Protein AF-A0A4R2IGC7-F1 (afdb_monomer)

Radius of gyration: 25.24 Å; Cα contacts (8 Å, |Δi|>4): 708; chains: 1; bounding box: 76×68×68 Å

Mean predicted aligned error: 11.08 Å

InterPro domains:
  IPR002376 Formyl transferase, N-terminal [PF00551] (287-384)
  IPR036477 Formyl transferase, N-terminal domain superfamily [SSF53328] (282-395)

Nearest PDB structures (foldseek):
  6ulz-assembly1_A  TM=7.470E-01  e=2.302E-06  Brevibacillus parabrevis
  5jnf-assembly1_C  TM=7.475E-01  e=3.023E-06  Brevibacillus parabrevis
  5jnf-assembly3_B  TM=6.941E-01  e=2.180E-06  Brevibacillus parabrevis
  6ci5-assembly1_A  TM=7.348E-01  e=6.483E-06  Anoxybacillus ayderensis G10
  9be3-assembly2_B  TM=6.244E-01  e=8.063E-06  Brevibacillus parabrevis

pLDDT: mean 78.16, std 21.56, range [24.16, 98.56]

Structure (mmCIF, N/CA/C/O backbone):
data_AF-A0A4R2IGC7-F1
#
_entry.id   AF-A0A4R2IGC7-F1
#
loop_
_atom_site.group_PDB
_atom_site.id
_atom_site.type_symbol
_atom_site.label_atom_id
_atom_site.label_alt_id
_atom_site.label_comp_id
_atom_site.label_asym_id
_atom_site.label_entity_id
_atom_site.label_seq_id
_atom_site.pdbx_PDB_ins_code
_atom_site.Cartn_x
_atom_site.Cartn_y
_atom_site.Cartn_z
_atom_site.occupancy
_atom_site.B_iso_or_equiv
_atom_site.auth_seq_id
_atom_site.auth_comp_id
_atom_site.auth_asym_id
_atom_site.auth_atom_id
_atom_site.pdbx_PDB_model_num
ATOM 1 N N . MET A 1 1 ? 52.653 40.496 -33.899 1.00 35.38 1 MET A N 1
ATOM 2 C CA . MET A 1 1 ? 53.467 39.318 -33.522 1.00 35.38 1 MET A CA 1
ATOM 3 C C . MET A 1 1 ? 53.661 39.419 -32.020 1.00 35.38 1 MET A C 1
ATOM 5 O O . MET A 1 1 ? 54.232 40.406 -31.601 1.00 35.38 1 MET A O 1
ATOM 9 N N . THR A 1 2 ? 53.100 38.595 -31.149 1.00 33.44 2 THR A N 1
ATOM 10 C CA . THR A 1 2 ? 52.646 37.201 -31.236 1.00 33.44 2 THR A CA 1
ATOM 11 C C . THR A 1 2 ? 51.472 37.012 -30.273 1.00 33.44 2 THR A C 1
ATOM 13 O O . THR A 1 2 ? 51.549 37.434 -29.124 1.00 33.44 2 THR A O 1
ATOM 16 N N . ALA A 1 3 ? 50.403 36.385 -30.755 1.00 31.81 3 ALA A N 1
ATOM 17 C CA . ALA A 1 3 ? 49.260 35.939 -29.970 1.00 31.81 3 ALA A CA 1
ATOM 18 C C . ALA A 1 3 ? 49.284 34.405 -29.884 1.00 31.81 3 ALA A C 1
ATOM 20 O O . ALA A 1 3 ? 49.555 33.780 -30.909 1.00 31.81 3 ALA A O 1
ATOM 21 N N . ALA A 1 4 ? 49.009 33.849 -28.694 1.00 27.88 4 ALA A N 1
ATOM 22 C CA . ALA A 1 4 ? 48.358 32.552 -28.403 1.00 27.88 4 ALA A CA 1
ATOM 23 C C . ALA A 1 4 ? 48.628 32.124 -26.936 1.00 27.88 4 ALA A C 1
ATOM 25 O O . ALA A 1 4 ? 49.706 32.429 -26.427 1.00 27.88 4 ALA A O 1
ATOM 26 N N . PRO A 1 5 ? 47.771 31.301 -26.297 1.00 33.59 5 PRO A N 1
ATOM 27 C CA . PRO A 1 5 ? 46.308 31.291 -26.340 1.00 33.59 5 PRO A CA 1
ATOM 28 C C . PRO A 1 5 ? 45.689 31.360 -24.923 1.00 33.59 5 PRO A C 1
ATOM 30 O O . PRO A 1 5 ? 46.294 30.958 -23.932 1.00 33.59 5 PRO A O 1
ATOM 33 N N . ALA A 1 6 ? 44.453 31.857 -24.836 1.00 28.69 6 ALA A N 1
ATOM 34 C CA . ALA A 1 6 ? 43.637 31.758 -23.630 1.00 28.69 6 ALA A CA 1
ATOM 35 C C . ALA A 1 6 ? 43.217 30.296 -23.420 1.00 28.69 6 ALA A C 1
ATOM 37 O O . ALA A 1 6 ? 42.655 29.670 -24.318 1.00 28.69 6 ALA A O 1
ATOM 38 N N . SER A 1 7 ? 43.517 29.762 -22.240 1.00 28.77 7 SER A N 1
ATOM 39 C CA . SER A 1 7 ? 43.047 28.466 -21.766 1.00 28.77 7 SER A CA 1
ATOM 40 C C . SER A 1 7 ? 41.528 28.486 -21.606 1.00 28.77 7 SER A C 1
ATOM 42 O O . SER A 1 7 ? 40.977 29.325 -20.896 1.00 28.77 7 SER A O 1
ATOM 44 N N . GLU A 1 8 ? 40.874 27.551 -22.282 1.00 27.70 8 GLU A N 1
ATOM 45 C CA . GLU A 1 8 ? 39.446 27.270 -22.219 1.00 27.70 8 GLU A CA 1
ATOM 46 C C . GLU A 1 8 ? 39.093 26.763 -20.811 1.00 27.70 8 GLU A C 1
ATOM 48 O O . GLU A 1 8 ? 39.270 25.590 -20.482 1.00 27.70 8 GLU A O 1
ATOM 53 N N . GLU A 1 9 ? 38.661 27.676 -19.937 1.00 28.25 9 GLU A N 1
ATOM 54 C CA . GLU A 1 9 ? 38.104 27.322 -18.636 1.00 28.25 9 GLU A CA 1
ATOM 55 C C . GLU A 1 9 ? 36.830 26.503 -18.841 1.00 28.25 9 GLU A C 1
ATOM 57 O O . GLU A 1 9 ? 35.864 26.922 -19.486 1.00 28.25 9 GLU A O 1
ATOM 62 N N . ALA A 1 10 ? 36.872 25.297 -18.280 1.00 26.92 10 ALA A N 1
ATOM 63 C CA . ALA A 1 10 ? 35.788 24.345 -18.226 1.00 26.92 10 ALA A CA 1
ATOM 64 C C . ALA A 1 10 ? 34.476 25.039 -17.847 1.00 26.92 10 ALA A C 1
ATOM 66 O O . ALA A 1 10 ? 34.330 25.565 -16.742 1.00 26.92 10 ALA A O 1
ATOM 67 N N . ARG A 1 11 ? 33.495 24.985 -18.757 1.00 26.75 11 ARG A N 1
ATOM 68 C CA . ARG A 1 11 ? 32.091 25.252 -18.438 1.00 26.75 11 ARG A CA 1
ATOM 69 C C . ARG A 1 11 ? 31.691 24.318 -17.303 1.00 26.75 11 ARG A C 1
ATOM 71 O O . ARG A 1 11 ? 31.422 23.134 -17.512 1.00 26.75 11 ARG A O 1
ATOM 78 N N . THR A 1 12 ? 31.690 24.857 -16.095 1.00 27.02 12 THR A N 1
ATOM 79 C CA . THR A 1 12 ? 31.145 24.227 -14.906 1.00 27.02 12 THR A CA 1
ATOM 80 C C . THR A 1 12 ? 29.692 23.876 -15.207 1.00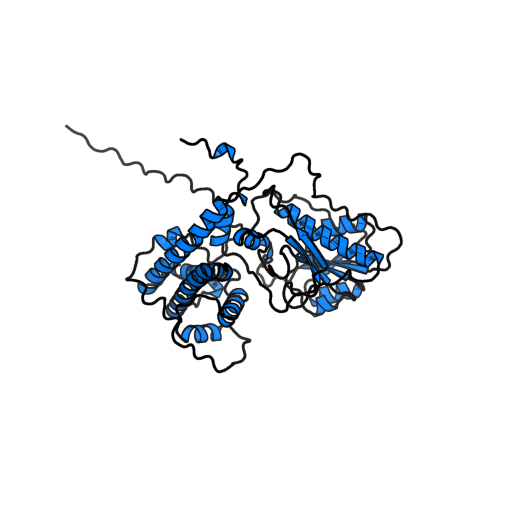 27.02 12 THR A C 1
ATOM 82 O O . THR A 1 12 ? 28.859 24.738 -15.487 1.00 27.02 12 THR A O 1
ATOM 85 N N . ARG A 1 13 ? 29.401 22.568 -15.237 1.00 28.70 13 ARG A N 1
ATOM 86 C CA . ARG A 1 13 ? 28.029 22.056 -15.289 1.00 28.70 13 ARG A CA 1
ATOM 87 C C . ARG A 1 13 ? 27.259 22.731 -14.155 1.00 28.70 13 ARG A C 1
ATOM 89 O O . ARG A 1 13 ? 27.677 22.647 -13.001 1.00 28.70 13 ARG A O 1
ATOM 96 N N . GLY A 1 14 ? 26.181 23.431 -14.507 1.00 25.78 14 GLY A N 1
ATOM 97 C CA . GLY A 1 14 ? 25.290 24.070 -13.544 1.00 25.78 14 GLY A CA 1
ATOM 98 C C . GLY A 1 14 ? 24.766 23.074 -12.500 1.00 25.78 14 GLY A C 1
ATOM 99 O O . GLY A 1 14 ? 24.848 21.858 -12.708 1.00 25.78 14 GLY A O 1
ATOM 100 N N . PRO A 1 15 ? 24.246 23.569 -11.366 1.00 24.16 15 PRO A N 1
ATOM 101 C CA . PRO A 1 15 ? 23.814 22.721 -10.266 1.00 24.16 15 PRO A CA 1
ATOM 102 C C . PRO A 1 15 ? 22.753 21.730 -10.754 1.00 24.16 15 PRO A C 1
ATOM 104 O O . PRO A 1 15 ? 21.752 22.113 -11.357 1.00 24.16 15 PRO A O 1
ATOM 107 N N . VAL A 1 16 ? 23.009 20.445 -10.495 1.00 27.77 16 VAL A N 1
ATOM 108 C CA . VAL A 1 16 ? 22.071 19.337 -10.694 1.00 27.77 16 VAL A CA 1
ATOM 109 C C . VAL A 1 16 ? 20.739 19.745 -10.072 1.00 27.77 16 VAL A C 1
ATOM 111 O O . VAL A 1 16 ? 20.687 20.003 -8.869 1.00 27.77 16 VAL A O 1
ATOM 114 N N . ALA A 1 17 ? 19.687 19.835 -10.894 1.00 28.12 17 ALA A N 1
ATOM 115 C CA . ALA A 1 17 ? 18.330 20.097 -10.432 1.00 28.12 17 ALA A CA 1
ATOM 116 C C . ALA A 1 17 ? 18.051 19.195 -9.228 1.00 28.12 17 ALA A C 1
ATOM 118 O O . ALA A 1 17 ? 18.261 17.981 -9.304 1.00 28.12 17 ALA A O 1
ATOM 119 N N . ALA A 1 18 ? 17.689 19.814 -8.103 1.00 29.36 18 ALA A N 1
ATOM 120 C CA . ALA A 1 18 ? 17.559 19.153 -6.819 1.00 29.36 18 ALA A CA 1
ATOM 121 C C . ALA A 1 18 ? 16.696 17.897 -6.977 1.00 29.36 18 ALA A C 1
ATOM 123 O O . ALA A 1 18 ? 15.482 17.978 -7.151 1.00 29.36 18 ALA A O 1
ATOM 124 N N . ARG A 1 19 ? 17.343 16.724 -6.941 1.00 33.91 19 ARG A N 1
ATOM 125 C CA . ARG A 1 19 ? 16.653 15.449 -6.776 1.00 33.91 19 ARG A CA 1
ATOM 126 C C . ARG A 1 19 ? 15.803 15.626 -5.524 1.00 33.91 19 ARG A C 1
ATOM 128 O O . ARG A 1 19 ? 16.372 15.776 -4.446 1.00 33.91 19 ARG A O 1
ATOM 135 N N . HIS A 1 20 ? 14.477 15.586 -5.621 1.00 38.66 20 HIS A N 1
ATOM 136 C CA . HIS A 1 20 ? 13.725 15.075 -4.484 1.00 38.66 20 HIS A CA 1
ATOM 137 C C . HIS A 1 20 ? 14.259 13.651 -4.295 1.00 38.66 20 HIS A C 1
ATOM 139 O O . HIS A 1 20 ? 14.129 12.837 -5.213 1.00 38.66 20 HIS A O 1
ATOM 145 N N . PRO A 1 21 ? 15.014 13.362 -3.220 1.00 36.91 21 PRO A N 1
ATOM 146 C CA . PRO A 1 21 ? 15.628 12.058 -3.107 1.00 36.91 21 PRO A CA 1
ATOM 147 C C . PRO A 1 21 ? 14.489 11.052 -2.989 1.00 36.91 21 PRO A C 1
ATOM 149 O O . PRO A 1 21 ? 13.641 11.175 -2.101 1.00 36.91 21 PRO A O 1
ATOM 152 N N . VAL A 1 22 ? 14.479 10.038 -3.856 1.00 43.09 22 VAL A N 1
ATOM 153 C CA . VAL A 1 22 ? 13.791 8.794 -3.520 1.00 43.09 22 VAL A CA 1
ATOM 154 C C . VAL A 1 22 ? 14.469 8.345 -2.228 1.00 43.09 22 VAL A C 1
ATOM 156 O O . VAL A 1 22 ? 15.650 8.017 -2.223 1.00 43.09 22 VAL A O 1
ATOM 159 N N . ARG A 1 23 ? 13.762 8.481 -1.099 1.00 43.00 23 ARG A N 1
ATOM 160 C CA . ARG A 1 23 ? 14.331 8.415 0.265 1.00 43.00 23 ARG A CA 1
ATOM 161 C C . ARG A 1 23 ? 14.895 7.039 0.650 1.00 43.00 23 ARG A C 1
ATOM 163 O O . ARG A 1 23 ? 15.324 6.847 1.781 1.00 43.00 23 ARG A O 1
ATOM 170 N N . VAL A 1 24 ? 14.890 6.095 -0.282 1.00 44.44 24 VAL A N 1
ATOM 171 C CA . VAL A 1 24 ? 15.489 4.772 -0.178 1.00 44.44 24 VAL A CA 1
ATOM 172 C C . VAL A 1 24 ? 16.205 4.545 -1.502 1.00 44.44 24 VAL A C 1
ATOM 174 O O . VAL A 1 24 ? 15.593 4.748 -2.550 1.00 44.44 24 VAL A O 1
ATOM 177 N N . ASP A 1 25 ? 17.475 4.154 -1.457 1.00 45.62 25 ASP A N 1
ATOM 178 C CA . ASP A 1 25 ? 18.179 3.638 -2.628 1.00 45.62 25 ASP A CA 1
ATOM 179 C C . ASP A 1 25 ? 17.422 2.386 -3.089 1.00 45.62 25 ASP A C 1
ATOM 181 O O . ASP A 1 25 ? 17.460 1.333 -2.447 1.00 45.62 25 ASP A O 1
ATOM 185 N N . ILE A 1 26 ? 16.575 2.541 -4.106 1.00 55.75 26 ILE A N 1
ATOM 186 C CA . ILE A 1 26 ? 15.856 1.413 -4.681 1.00 55.75 26 ILE A CA 1
ATOM 187 C C . ILE A 1 26 ? 16.795 0.861 -5.736 1.00 55.75 26 ILE A C 1
ATOM 189 O O . ILE A 1 26 ? 16.838 1.337 -6.867 1.00 55.75 26 ILE A O 1
ATOM 193 N N . ASP A 1 27 ? 17.560 -0.138 -5.321 1.00 61.97 27 ASP A N 1
ATOM 194 C CA . ASP A 1 27 ? 18.376 -0.950 -6.207 1.00 61.97 27 ASP A CA 1
ATOM 195 C C . ASP A 1 27 ? 17.527 -1.382 -7.423 1.00 61.97 27 ASP A C 1
ATOM 197 O O . ASP A 1 27 ? 16.393 -1.844 -7.265 1.00 61.97 27 ASP A O 1
ATOM 201 N N . GLY A 1 28 ? 18.019 -1.131 -8.636 1.00 68.94 28 GLY A N 1
ATOM 202 C CA . GLY A 1 28 ? 17.250 -1.267 -9.883 1.00 68.94 28 GLY A CA 1
ATOM 203 C C . GLY A 1 28 ? 16.735 0.043 -10.484 1.00 68.94 28 GLY A C 1
ATOM 204 O O . GLY A 1 28 ? 16.064 0.005 -11.509 1.00 68.94 28 GLY A O 1
ATOM 205 N N . ASP A 1 29 ? 17.038 1.199 -9.890 1.00 83.25 29 ASP A N 1
ATOM 206 C CA . ASP A 1 29 ? 16.738 2.500 -10.492 1.00 83.25 29 ASP A CA 1
ATOM 207 C C . ASP A 1 29 ? 17.602 2.796 -11.738 1.00 83.25 29 ASP A C 1
ATOM 209 O O . ASP A 1 29 ? 18.753 2.372 -11.846 1.00 83.25 29 ASP A O 1
ATOM 213 N N . PHE A 1 30 ? 17.053 3.579 -12.665 1.00 87.75 30 PHE A N 1
ATOM 214 C CA . PHE A 1 30 ? 17.735 4.109 -13.845 1.00 87.75 30 PHE A CA 1
ATOM 215 C C . PHE A 1 30 ? 17.296 5.554 -14.097 1.00 87.75 30 PHE A C 1
ATOM 217 O O . PHE A 1 30 ? 16.124 5.894 -13.898 1.00 87.75 30 PHE A O 1
ATOM 224 N N . ALA A 1 31 ? 18.195 6.412 -14.587 1.00 86.69 31 ALA A N 1
ATOM 225 C CA . ALA A 1 31 ? 17.761 7.659 -15.203 1.00 86.69 31 ALA A CA 1
ATOM 226 C C . ALA A 1 31 ? 17.334 7.375 -16.645 1.00 86.69 31 ALA A C 1
ATOM 228 O O . ALA A 1 31 ? 17.996 6.635 -17.371 1.00 86.69 31 ALA A O 1
ATOM 229 N N . LEU A 1 32 ? 16.213 7.959 -17.067 1.00 87.81 32 LEU A N 1
ATOM 230 C CA . LEU A 1 32 ? 15.744 7.787 -18.438 1.00 87.81 32 LEU A CA 1
ATOM 231 C C . LEU A 1 32 ? 16.782 8.311 -19.443 1.00 87.81 32 LEU A C 1
ATOM 233 O O . LEU A 1 32 ? 17.025 7.658 -20.449 1.00 87.81 32 LEU A O 1
ATOM 237 N N . ASP A 1 33 ? 17.436 9.430 -19.125 1.00 86.50 33 ASP A N 1
ATOM 238 C CA . ASP A 1 33 ? 18.488 10.021 -19.957 1.00 86.50 33 ASP A CA 1
ATOM 239 C C . ASP A 1 33 ? 19.681 9.073 -20.151 1.00 86.50 33 ASP A C 1
ATOM 241 O O . ASP A 1 33 ? 20.230 9.014 -21.249 1.00 86.50 33 ASP A O 1
ATOM 245 N N . ASP A 1 34 ? 20.029 8.273 -19.136 1.00 89.25 34 ASP A N 1
ATOM 246 C CA . ASP A 1 34 ? 21.106 7.282 -19.241 1.00 89.25 34 ASP A CA 1
ATOM 247 C C . ASP A 1 34 ? 20.738 6.175 -20.242 1.00 89.25 34 ASP A C 1
ATOM 249 O O . ASP A 1 34 ? 21.561 5.789 -21.070 1.00 89.25 34 ASP A O 1
ATOM 253 N N . LEU A 1 35 ? 19.484 5.701 -20.224 1.00 88.62 35 LEU A N 1
ATOM 254 C CA . LEU A 1 35 ? 18.993 4.722 -21.203 1.00 88.62 35 LEU A CA 1
ATOM 255 C C . LEU A 1 35 ? 18.921 5.308 -22.619 1.00 88.62 35 LEU A C 1
ATOM 257 O O . LEU A 1 35 ? 19.201 4.608 -23.590 1.00 88.62 35 LEU A O 1
ATOM 261 N N . LEU A 1 36 ? 18.531 6.579 -22.745 1.00 86.50 36 LEU A N 1
ATOM 262 C CA . LEU A 1 36 ? 18.410 7.270 -24.032 1.00 86.50 36 LEU A CA 1
ATOM 263 C C . LEU A 1 36 ? 19.771 7.615 -24.654 1.00 86.50 36 LEU A C 1
ATOM 265 O O . LEU A 1 36 ? 19.850 7.774 -25.870 1.00 86.50 36 LEU A O 1
ATOM 269 N N . ALA A 1 37 ? 20.828 7.708 -23.845 1.00 88.25 37 ALA A N 1
ATOM 270 C CA . ALA A 1 37 ? 22.193 7.938 -24.308 1.00 88.25 37 ALA A CA 1
ATOM 271 C C . ALA A 1 37 ? 22.868 6.680 -24.891 1.00 88.25 37 ALA A C 1
ATOM 273 O O . ALA A 1 37 ? 23.939 6.787 -25.493 1.00 88.25 37 ALA A O 1
ATOM 274 N N . LEU A 1 38 ? 22.271 5.494 -24.721 1.00 86.38 38 LEU A N 1
ATOM 275 C CA . LEU A 1 38 ? 22.819 4.242 -25.239 1.00 86.38 38 LEU A CA 1
ATOM 276 C C . LEU A 1 38 ? 22.795 4.195 -26.779 1.00 86.38 38 LEU A C 1
ATOM 278 O O . LEU A 1 38 ? 21.827 4.641 -27.402 1.00 86.38 38 LEU A O 1
ATOM 282 N N . PRO A 1 39 ? 23.829 3.611 -27.416 1.00 78.00 39 PRO A N 1
ATOM 283 C CA . PRO A 1 39 ? 23.906 3.514 -28.867 1.00 78.00 39 PRO A CA 1
ATOM 284 C C . PRO A 1 39 ? 22.805 2.608 -29.430 1.00 78.00 39 PRO A C 1
ATOM 286 O O . PRO A 1 39 ? 22.523 1.527 -28.909 1.00 78.00 39 PRO A O 1
ATOM 289 N N . GLU A 1 40 ? 22.204 3.025 -30.543 1.00 63.66 40 GLU A N 1
ATOM 290 C CA . GLU A 1 40 ? 21.228 2.202 -31.251 1.00 63.66 40 GLU A CA 1
ATOM 291 C C . GLU A 1 40 ? 21.923 1.068 -32.015 1.00 63.66 40 GLU A C 1
ATOM 293 O O . GLU A 1 40 ? 22.664 1.304 -32.969 1.00 63.66 40 GLU A O 1
ATOM 298 N N . ALA A 1 41 ? 21.634 -0.180 -31.645 1.00 53.16 41 ALA A N 1
ATOM 299 C CA . ALA A 1 41 ? 21.864 -1.323 -32.523 1.00 53.16 41 ALA A CA 1
ATOM 300 C C . ALA A 1 41 ? 20.593 -1.594 -33.348 1.00 53.16 41 ALA A C 1
ATOM 302 O O . ALA A 1 41 ? 19.476 -1.496 -32.839 1.00 53.16 41 ALA A O 1
ATOM 303 N N . GLY A 1 42 ? 20.769 -1.907 -34.634 1.00 53.16 42 GLY A N 1
ATOM 304 C CA . GLY A 1 42 ? 19.723 -1.998 -35.659 1.00 53.16 42 GLY A CA 1
ATOM 305 C C . GLY A 1 42 ? 18.373 -2.596 -35.224 1.00 53.16 42 GLY A C 1
ATOM 306 O O . GLY A 1 42 ? 18.206 -3.807 -35.136 1.00 53.16 42 GLY A O 1
ATOM 307 N N . LEU A 1 43 ? 17.408 -1.688 -35.064 1.00 48.06 43 LEU A N 1
ATOM 308 C CA . LEU A 1 43 ? 15.957 -1.766 -35.273 1.00 48.06 43 LEU A CA 1
ATOM 309 C C . LEU A 1 43 ? 15.196 -3.035 -34.824 1.00 48.06 43 LEU A C 1
ATOM 311 O O . LEU A 1 43 ? 15.066 -3.994 -35.583 1.00 48.06 43 LEU A O 1
ATOM 315 N N . ALA A 1 44 ? 14.531 -2.920 -33.666 1.00 42.56 44 ALA A N 1
ATOM 316 C CA . ALA A 1 44 ? 13.122 -3.261 -33.367 1.00 42.56 44 ALA A CA 1
ATOM 317 C C . ALA A 1 44 ? 12.563 -4.683 -33.619 1.00 42.56 44 ALA A C 1
ATOM 319 O O . ALA A 1 44 ? 11.624 -5.090 -32.939 1.00 42.56 44 ALA A O 1
ATOM 320 N N . ARG A 1 45 ? 13.101 -5.485 -34.543 1.00 44.81 45 ARG A N 1
ATOM 321 C CA . ARG A 1 45 ? 12.492 -6.757 -34.974 1.00 44.81 45 ARG A CA 1
ATOM 322 C C . ARG A 1 45 ? 12.597 -7.876 -33.936 1.00 44.81 45 ARG A C 1
ATOM 324 O O . ARG A 1 45 ? 11.858 -8.847 -34.046 1.00 44.81 45 ARG A O 1
ATOM 331 N N . ARG A 1 46 ? 13.483 -7.759 -32.939 1.00 49.78 46 ARG A N 1
ATOM 332 C CA . ARG A 1 46 ? 13.724 -8.815 -31.934 1.00 49.78 46 ARG A CA 1
ATOM 333 C C . ARG A 1 46 ? 12.869 -8.709 -30.670 1.00 49.78 46 ARG A C 1
ATOM 335 O O . ARG A 1 46 ? 12.614 -9.735 -30.052 1.00 49.78 46 ARG A O 1
ATOM 342 N N . LEU A 1 47 ? 12.358 -7.524 -30.319 1.00 53.69 47 LEU A N 1
ATOM 343 C CA . LEU A 1 47 ? 11.576 -7.333 -29.084 1.00 53.69 47 LEU A CA 1
ATOM 344 C C . LEU A 1 47 ? 10.181 -7.984 -29.134 1.00 53.69 47 LEU A C 1
ATOM 346 O O . LEU A 1 47 ? 9.565 -8.202 -28.098 1.00 53.69 47 LEU A O 1
ATOM 350 N N . HIS A 1 48 ? 9.674 -8.317 -30.324 1.00 47.44 48 HIS A N 1
ATOM 351 C CA . HIS A 1 48 ? 8.319 -8.855 -30.494 1.00 47.44 48 HIS A CA 1
ATOM 352 C C . HIS A 1 48 ? 8.205 -10.375 -30.307 1.00 47.44 48 HIS A C 1
ATOM 354 O O . HIS A 1 48 ? 7.097 -10.894 -30.168 1.00 47.44 48 HIS A O 1
ATOM 360 N N . ALA A 1 49 ? 9.321 -11.105 -30.285 1.00 48.94 49 ALA A N 1
ATOM 361 C CA . ALA A 1 49 ? 9.309 -12.546 -30.077 1.00 48.94 49 ALA A CA 1
ATOM 362 C C . ALA A 1 49 ? 9.515 -12.845 -28.590 1.00 48.94 49 ALA A C 1
ATOM 364 O O . ALA A 1 49 ? 10.633 -13.105 -28.170 1.00 48.94 49 ALA A O 1
ATOM 365 N N . VAL A 1 50 ? 8.447 -12.807 -27.788 1.00 49.59 50 VAL A N 1
ATOM 366 C CA . VAL A 1 50 ? 8.443 -13.407 -26.443 1.00 49.59 50 VAL A CA 1
ATOM 367 C C . VAL A 1 50 ? 8.332 -14.927 -26.637 1.00 49.59 50 VAL A C 1
ATOM 369 O O . VAL A 1 50 ? 7.230 -15.410 -26.905 1.00 49.59 50 VAL A O 1
ATOM 372 N N . PRO A 1 51 ? 9.422 -15.717 -26.590 1.00 48.31 51 PRO A N 1
ATOM 373 C CA . PRO A 1 51 ? 9.346 -17.137 -26.895 1.00 48.31 51 PRO A CA 1
ATOM 374 C C . PRO A 1 51 ? 8.855 -17.905 -25.658 1.00 48.31 51 PRO A C 1
ATOM 376 O O . PRO A 1 51 ? 8.850 -17.389 -24.537 1.00 48.31 51 PRO A O 1
ATOM 379 N N . ALA A 1 52 ? 8.524 -19.187 -25.834 1.00 42.88 52 ALA A N 1
ATOM 380 C CA . ALA A 1 52 ? 8.209 -20.129 -24.749 1.00 42.88 52 ALA A CA 1
ATOM 381 C C . ALA A 1 52 ? 9.274 -20.172 -23.622 1.00 42.88 52 ALA A C 1
ATOM 383 O O . ALA A 1 52 ? 8.989 -20.611 -22.507 1.00 42.88 52 ALA A O 1
ATOM 384 N N . THR A 1 53 ? 10.478 -19.657 -23.888 1.00 41.22 53 THR A N 1
ATOM 385 C CA . THR A 1 53 ? 11.571 -19.406 -22.943 1.00 41.22 53 THR A CA 1
ATOM 386 C C . THR A 1 53 ? 11.153 -18.546 -21.746 1.00 41.22 53 THR A C 1
ATOM 388 O O . THR A 1 53 ? 11.636 -18.788 -20.644 1.00 41.22 53 THR A O 1
ATOM 391 N N . LEU A 1 54 ? 10.201 -17.617 -21.901 1.00 46.41 54 LEU A N 1
ATOM 392 C CA . LEU A 1 54 ? 9.701 -16.772 -20.804 1.00 46.41 54 LEU A CA 1
ATOM 393 C C . LEU A 1 54 ? 8.912 -17.584 -19.755 1.00 46.41 54 LEU A C 1
ATOM 395 O O . LEU A 1 54 ? 8.993 -17.310 -18.560 1.00 46.41 54 LEU A O 1
ATOM 399 N N . ALA A 1 55 ? 8.252 -18.668 -20.180 1.00 46.50 55 ALA A N 1
ATOM 400 C CA . ALA A 1 55 ? 7.619 -19.642 -19.288 1.00 46.50 55 ALA A CA 1
ATOM 401 C C . ALA A 1 55 ? 8.612 -20.666 -18.697 1.00 46.50 55 ALA A C 1
ATOM 403 O O . ALA A 1 55 ? 8.260 -21.397 -17.771 1.00 46.50 55 ALA A O 1
ATOM 404 N N . ALA A 1 56 ? 9.830 -20.777 -19.237 1.00 42.78 56 ALA A N 1
ATOM 405 C CA . ALA A 1 56 ? 10.862 -21.709 -18.773 1.00 42.78 56 ALA A CA 1
ATOM 406 C C . ALA A 1 56 ? 11.854 -21.051 -17.797 1.00 42.78 56 ALA A C 1
ATOM 408 O O . ALA A 1 56 ? 12.164 -21.640 -16.765 1.00 42.78 56 ALA A O 1
ATOM 409 N N . LEU A 1 57 ? 12.279 -19.811 -18.068 1.00 46.31 57 LEU A N 1
ATOM 410 C CA . LEU A 1 57 ? 13.187 -19.023 -17.222 1.00 46.31 57 LEU A CA 1
ATOM 411 C C . LEU A 1 57 ? 12.646 -18.825 -15.803 1.00 46.31 57 LEU A C 1
ATOM 413 O O . LEU A 1 57 ? 13.394 -18.898 -14.833 1.00 46.31 57 LEU A O 1
ATOM 417 N N . TRP A 1 58 ? 11.329 -18.663 -15.667 1.00 50.62 58 TRP A N 1
ATOM 418 C CA . TRP A 1 58 ? 10.705 -18.417 -14.369 1.00 50.62 58 TRP A CA 1
ATOM 419 C C . TRP A 1 58 ? 10.488 -19.676 -13.514 1.00 50.62 58 TRP A C 1
ATOM 421 O O . TRP A 1 58 ? 10.219 -19.579 -12.318 1.00 50.62 58 TRP A O 1
ATOM 431 N N . ARG A 1 59 ? 10.647 -20.880 -14.087 1.00 43.84 59 ARG A N 1
ATOM 432 C CA . ARG A 1 59 ? 10.518 -22.143 -13.333 1.00 43.84 59 ARG A CA 1
ATOM 433 C C . ARG A 1 59 ? 11.689 -22.410 -12.386 1.00 43.84 59 ARG A C 1
ATOM 435 O O . ARG A 1 59 ? 11.550 -23.244 -11.505 1.00 43.84 59 ARG A O 1
ATOM 442 N N . ARG A 1 60 ? 12.818 -21.703 -12.523 1.00 37.97 60 ARG A N 1
ATOM 443 C CA . ARG A 1 60 ? 13.992 -21.879 -11.648 1.00 37.97 60 ARG A CA 1
ATOM 444 C C . ARG A 1 60 ? 13.918 -21.137 -10.309 1.00 37.97 60 ARG A C 1
ATOM 446 O O . ARG A 1 60 ? 14.726 -21.433 -9.440 1.00 37.97 60 ARG A O 1
ATOM 453 N N . HIS A 1 61 ? 12.999 -20.186 -10.131 1.00 36.56 61 HIS A N 1
ATOM 454 C CA . HIS A 1 61 ? 12.861 -19.414 -8.880 1.00 36.56 61 HIS A CA 1
ATOM 455 C C . HIS A 1 61 ? 11.494 -19.574 -8.200 1.00 36.56 61 HIS A C 1
ATOM 457 O O . HIS A 1 61 ? 11.265 -19.022 -7.128 1.00 36.56 61 HIS A O 1
ATOM 463 N N . ALA A 1 62 ? 10.587 -20.360 -8.785 1.00 38.97 62 ALA A N 1
ATOM 464 C CA . ALA A 1 62 ? 9.348 -20.770 -8.139 1.00 38.97 62 ALA A CA 1
ATOM 465 C C . ALA A 1 62 ? 9.572 -22.113 -7.429 1.00 38.97 62 ALA A C 1
ATOM 467 O O . ALA A 1 62 ? 9.258 -23.159 -7.988 1.00 38.97 62 ALA A O 1
ATOM 468 N N . ALA A 1 63 ? 10.133 -22.089 -6.218 1.00 34.97 63 ALA A N 1
ATOM 469 C CA . ALA A 1 63 ? 10.287 -23.301 -5.408 1.00 34.97 63 ALA A CA 1
ATOM 470 C C . ALA A 1 63 ? 8.939 -23.935 -4.983 1.00 34.97 63 ALA A C 1
ATOM 472 O O . ALA A 1 63 ? 8.942 -25.083 -4.563 1.00 34.97 63 ALA A O 1
ATOM 473 N N . ASP A 1 64 ? 7.799 -23.255 -5.188 1.00 33.66 64 ASP A N 1
ATOM 474 C CA . ASP A 1 64 ? 6.471 -23.715 -4.741 1.00 33.66 64 ASP A CA 1
ATOM 475 C C . ASP A 1 64 ? 5.396 -23.789 -5.850 1.00 33.66 64 ASP A C 1
ATOM 477 O O . ASP A 1 64 ? 4.201 -23.748 -5.566 1.00 33.66 64 ASP A O 1
ATOM 481 N N . ALA A 1 65 ? 5.764 -23.868 -7.135 1.00 34.06 65 ALA A N 1
ATOM 482 C CA . ALA A 1 65 ? 4.768 -23.994 -8.208 1.00 34.06 65 ALA A CA 1
ATOM 483 C C . ALA A 1 65 ? 4.726 -25.419 -8.776 1.00 34.06 65 ALA A C 1
ATOM 485 O O . ALA A 1 65 ? 5.583 -25.794 -9.579 1.00 34.06 65 ALA A O 1
ATOM 486 N N . GLU A 1 66 ? 3.703 -26.194 -8.398 1.00 28.58 66 GLU A N 1
ATOM 487 C CA . GLU A 1 66 ? 3.420 -27.482 -9.037 1.00 28.58 66 GLU A CA 1
ATOM 488 C C . GLU A 1 66 ? 3.197 -27.335 -10.560 1.00 28.58 66 GLU A C 1
ATOM 490 O O . GLU A 1 66 ? 2.663 -26.325 -11.038 1.00 28.58 66 GLU A O 1
ATOM 495 N N . PRO A 1 67 ? 3.612 -28.340 -11.353 1.00 29.98 67 PRO A N 1
ATOM 496 C CA . PRO A 1 67 ? 3.618 -28.262 -12.805 1.00 29.98 67 PRO A CA 1
ATOM 497 C C . PRO A 1 67 ? 2.207 -28.428 -13.387 1.00 29.98 67 PRO A C 1
ATOM 499 O O . PRO A 1 67 ? 1.726 -29.544 -13.558 1.00 29.98 67 PRO A O 1
ATOM 502 N N . THR A 1 68 ? 1.565 -27.340 -13.813 1.00 28.59 68 THR A N 1
ATOM 503 C CA . THR A 1 68 ? 0.418 -27.439 -14.727 1.00 28.59 68 THR A CA 1
ATOM 504 C C . THR A 1 68 ? 0.904 -27.462 -16.176 1.00 28.59 68 THR A C 1
ATOM 506 O O . THR A 1 68 ? 1.447 -26.500 -16.724 1.00 28.59 68 THR A O 1
ATOM 509 N N . ALA A 1 69 ? 0.766 -28.630 -16.803 1.00 28.03 69 ALA A N 1
ATOM 510 C CA . ALA A 1 69 ? 1.067 -28.844 -18.207 1.00 28.03 69 ALA A CA 1
ATOM 511 C C . ALA A 1 69 ? -0.026 -28.221 -19.088 1.00 28.03 69 ALA A C 1
ATOM 513 O O . ALA A 1 69 ? -1.197 -28.565 -18.965 1.00 28.03 69 ALA A O 1
ATOM 514 N N . GLY A 1 70 ? 0.373 -27.366 -20.031 1.00 30.36 70 GLY A N 1
ATOM 515 C CA . GLY A 1 70 ? -0.460 -27.021 -21.184 1.00 30.36 70 GLY A CA 1
ATOM 516 C C . GLY A 1 70 ? -0.839 -25.549 -21.292 1.00 30.36 70 GLY A C 1
ATOM 517 O O . GLY A 1 70 ? -1.983 -25.170 -21.080 1.00 30.36 70 GLY A O 1
ATOM 518 N N . THR A 1 71 ? 0.088 -24.714 -21.755 1.00 32.44 71 THR A N 1
ATOM 519 C CA . THR A 1 71 ? -0.299 -23.482 -22.457 1.00 32.44 71 THR A CA 1
ATOM 520 C C . THR A 1 71 ? 0.655 -23.283 -23.626 1.00 32.44 71 THR A C 1
ATOM 522 O O . THR A 1 71 ? 1.800 -22.867 -23.461 1.00 32.44 71 THR A O 1
ATOM 525 N N . ARG A 1 72 ? 0.214 -23.672 -24.827 1.00 27.77 72 ARG A N 1
ATOM 526 C CA . ARG A 1 72 ? 0.889 -23.303 -26.077 1.00 27.77 72 ARG A CA 1
ATOM 527 C C . ARG A 1 72 ? 0.435 -21.885 -26.427 1.00 27.77 72 ARG A C 1
ATOM 529 O O . ARG A 1 72 ? -0.740 -21.689 -26.715 1.00 27.77 72 ARG A O 1
ATOM 536 N N . CYS A 1 73 ? 1.342 -20.911 -26.397 1.00 33.31 73 CYS A N 1
ATOM 537 C CA . CYS A 1 73 ? 1.062 -19.573 -26.922 1.00 33.31 73 CYS A CA 1
ATOM 538 C C . CYS A 1 73 ? 1.141 -19.591 -28.455 1.00 33.31 73 CYS A C 1
ATOM 540 O O . CYS A 1 73 ? 2.163 -19.979 -29.020 1.00 33.31 73 CYS A O 1
ATOM 542 N N . GLY A 1 74 ? 0.048 -19.193 -29.109 1.00 27.86 74 GLY A N 1
ATOM 543 C CA . GLY A 1 74 ? -0.013 -18.939 -30.550 1.00 27.86 74 GLY A CA 1
ATOM 544 C C . GLY A 1 74 ? 0.601 -17.585 -30.943 1.00 27.86 74 GLY A C 1
ATOM 545 O O . GLY A 1 74 ? 1.104 -16.865 -30.076 1.00 27.86 74 GLY A O 1
ATOM 546 N N . PRO A 1 75 ? 0.580 -17.230 -32.243 1.00 28.62 75 PRO A N 1
ATOM 547 C CA . PRO A 1 75 ? 1.139 -15.972 -32.737 1.00 28.62 75 PRO A CA 1
ATOM 548 C C . PRO A 1 75 ? 0.480 -14.754 -32.072 1.00 28.62 75 PRO A C 1
ATOM 550 O O . PRO A 1 75 ? -0.718 -14.749 -31.787 1.00 28.62 75 PRO A O 1
ATOM 553 N N . VAL A 1 76 ? 1.296 -13.729 -31.813 1.00 39.16 76 VAL A N 1
ATOM 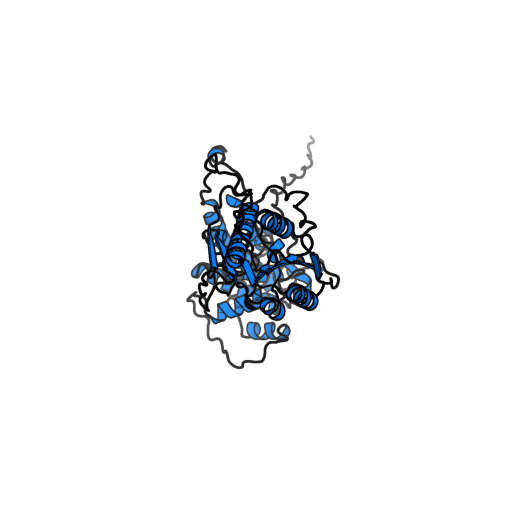554 C CA . VAL A 1 76 ? 0.927 -12.516 -31.073 1.00 39.16 76 VAL A CA 1
ATOM 555 C C . VAL A 1 76 ? -0.121 -11.722 -31.856 1.00 39.16 76 VAL A C 1
ATOM 557 O O . VAL A 1 76 ? 0.165 -11.175 -32.919 1.00 39.16 76 VAL A O 1
ATOM 560 N N . SER A 1 77 ? -1.340 -11.666 -31.318 1.00 36.84 77 SER A N 1
ATOM 561 C CA . SER A 1 77 ? -2.391 -10.760 -31.783 1.00 36.84 77 SER A CA 1
ATOM 562 C C . SER A 1 77 ? -1.986 -9.307 -31.522 1.00 36.84 77 SER A C 1
ATOM 564 O O . SER A 1 77 ? -1.471 -8.978 -30.455 1.00 36.84 77 SER A O 1
ATOM 566 N N . THR A 1 78 ? -2.250 -8.432 -32.490 1.00 43.44 78 THR A N 1
ATOM 567 C CA . THR A 1 78 ? -2.026 -6.979 -32.424 1.00 43.44 78 THR A CA 1
ATOM 568 C C . THR A 1 78 ? -3.107 -6.232 -31.632 1.00 43.44 78 THR A C 1
ATOM 570 O O . THR A 1 78 ? -3.064 -5.006 -31.539 1.00 43.44 78 THR A O 1
ATOM 573 N N . GLN A 1 79 ? -4.085 -6.940 -31.052 1.00 45.72 79 GLN A N 1
ATOM 574 C CA . GLN A 1 79 ? -5.124 -6.338 -30.217 1.00 45.72 79 GLN A CA 1
ATOM 575 C C . GLN A 1 79 ? -4.708 -6.296 -28.743 1.00 45.72 79 GLN A C 1
ATOM 577 O O . GLN A 1 79 ? -4.483 -7.313 -28.091 1.00 45.72 79 GLN A O 1
ATOM 582 N N . ALA A 1 80 ? -4.608 -5.068 -28.238 1.00 59.03 80 ALA A N 1
ATOM 583 C CA . ALA A 1 80 ? -3.909 -4.694 -27.019 1.00 59.03 80 ALA A CA 1
ATOM 584 C C . ALA A 1 80 ? -4.871 -4.522 -25.828 1.00 59.03 80 ALA A C 1
ATOM 586 O O . ALA A 1 80 ? -5.056 -3.431 -25.298 1.00 59.03 80 ALA A O 1
ATOM 587 N N . THR A 1 81 ? -5.534 -5.605 -25.426 1.00 67.50 81 THR A N 1
ATOM 588 C CA . THR A 1 81 ? -6.253 -5.656 -24.142 1.00 67.50 81 THR A CA 1
ATOM 589 C C . THR A 1 81 ? -5.587 -6.696 -23.240 1.00 67.50 81 THR A C 1
ATOM 591 O O . THR A 1 81 ? -5.294 -7.792 -23.719 1.00 67.50 81 THR A O 1
ATOM 594 N N . PRO A 1 82 ? -5.292 -6.367 -21.966 1.00 78.75 82 PRO A N 1
ATOM 595 C CA . PRO A 1 82 ? -4.721 -7.318 -21.025 1.00 78.75 82 PRO A CA 1
ATOM 596 C C . PRO A 1 82 ? -5.612 -8.549 -20.904 1.00 78.75 82 PRO A C 1
ATOM 598 O O . PRO A 1 82 ? -6.802 -8.432 -20.611 1.00 78.75 82 PRO A O 1
ATOM 601 N N . THR A 1 83 ? -5.036 -9.727 -21.115 1.00 81.25 83 THR A N 1
ATOM 602 C CA . THR A 1 83 ? -5.726 -10.985 -20.826 1.00 81.25 83 THR A CA 1
ATOM 603 C C . THR A 1 83 ? -5.640 -11.306 -19.334 1.00 81.25 83 THR A C 1
ATOM 605 O O . THR A 1 83 ? -4.796 -10.772 -18.610 1.00 81.25 83 THR A O 1
ATOM 608 N N . GLU A 1 84 ? -6.469 -12.234 -18.858 1.00 80.44 84 GLU A N 1
ATOM 609 C CA . GLU A 1 84 ? -6.346 -12.770 -17.496 1.00 80.44 84 GLU A CA 1
ATOM 610 C C . GLU A 1 84 ? -4.948 -13.361 -17.244 1.00 80.44 84 GLU A C 1
ATOM 612 O O . GLU A 1 84 ? -4.350 -13.131 -16.193 1.00 80.44 84 GLU A O 1
ATOM 617 N N . ALA A 1 85 ? -4.368 -14.031 -18.245 1.00 80.00 85 ALA A N 1
ATOM 618 C CA . ALA A 1 85 ? -3.011 -14.565 -18.169 1.00 80.00 85 ALA A CA 1
ATOM 619 C C . ALA A 1 85 ? -1.950 -13.463 -17.988 1.00 80.00 85 ALA A C 1
ATOM 621 O O . ALA A 1 85 ? -1.001 -13.652 -17.226 1.00 80.00 85 ALA A O 1
ATOM 622 N N . ASP A 1 86 ? -2.117 -12.303 -18.638 1.00 83.81 86 ASP A N 1
ATOM 623 C CA . ASP A 1 86 ? -1.218 -11.157 -18.452 1.00 83.81 86 ASP A CA 1
ATOM 624 C C . ASP A 1 86 ? -1.316 -10.603 -17.023 1.00 83.81 86 ASP A C 1
ATOM 626 O O . ASP A 1 86 ? -0.291 -10.318 -16.405 1.00 83.81 86 ASP A O 1
ATOM 630 N N . ALA A 1 87 ? -2.530 -10.498 -16.471 1.00 85.00 87 ALA A N 1
ATOM 631 C CA . ALA A 1 87 ? -2.747 -10.039 -15.098 1.00 85.00 87 ALA A CA 1
ATOM 632 C C . ALA A 1 87 ? -2.174 -11.015 -14.052 1.00 85.00 87 ALA A C 1
ATOM 634 O O . ALA A 1 87 ? -1.571 -10.582 -13.066 1.00 85.00 87 ALA A O 1
ATOM 635 N N . VAL A 1 88 ? -2.302 -12.328 -14.280 1.00 85.25 88 VAL A N 1
ATOM 636 C CA . VAL A 1 88 ? -1.697 -13.367 -13.430 1.00 85.25 88 VAL A CA 1
ATOM 637 C C . VAL A 1 88 ? -0.171 -13.305 -13.495 1.00 85.25 88 VAL A C 1
ATOM 639 O O . VAL A 1 88 ? 0.491 -13.357 -12.457 1.00 85.25 88 VAL A O 1
ATOM 642 N N . LEU A 1 89 ? 0.407 -13.163 -14.693 1.00 86.38 89 LEU A N 1
ATOM 643 C CA . LEU A 1 89 ? 1.856 -13.037 -14.855 1.00 86.38 89 LEU A CA 1
ATOM 644 C C . LEU A 1 89 ? 2.385 -11.778 -14.160 1.00 86.38 89 LEU A C 1
ATOM 646 O O . LEU A 1 89 ? 3.341 -11.864 -13.392 1.00 86.38 89 LEU A O 1
ATOM 650 N N . LEU A 1 90 ? 1.731 -10.636 -14.374 1.00 89.88 90 LEU A N 1
ATOM 651 C CA . LEU A 1 90 ? 2.018 -9.376 -13.692 1.00 89.88 90 LEU A CA 1
ATOM 652 C C . LEU A 1 90 ? 2.044 -9.561 -12.169 1.00 89.88 90 LEU A C 1
ATOM 654 O O . LEU A 1 90 ? 3.025 -9.194 -11.525 1.00 89.88 90 LEU A O 1
ATOM 658 N N . HIS A 1 91 ? 1.002 -10.181 -11.602 1.00 89.25 91 HIS A N 1
ATOM 659 C CA . HIS A 1 91 ? 0.925 -10.445 -10.167 1.00 89.25 91 HIS A CA 1
ATOM 660 C C . HIS A 1 91 ? 2.072 -11.327 -9.672 1.00 89.25 91 HIS A C 1
ATOM 662 O O . HIS A 1 91 ? 2.715 -10.991 -8.681 1.00 89.25 91 HIS A O 1
ATOM 668 N N . ARG A 1 92 ? 2.382 -12.422 -10.375 1.00 87.31 92 ARG A N 1
ATOM 669 C CA . ARG A 1 92 ? 3.486 -13.320 -10.000 1.00 87.31 92 ARG A CA 1
ATOM 670 C C . ARG A 1 92 ? 4.840 -12.616 -9.999 1.00 87.31 92 ARG A C 1
ATOM 672 O O . ARG A 1 92 ? 5.647 -12.873 -9.110 1.00 87.31 92 ARG A O 1
ATOM 679 N N . ILE A 1 93 ? 5.090 -11.752 -10.982 1.00 87.31 93 ILE A N 1
ATOM 680 C CA . ILE A 1 93 ? 6.332 -10.977 -11.065 1.00 87.31 93 ILE A CA 1
ATOM 681 C C . ILE A 1 93 ? 6.411 -9.988 -9.897 1.00 87.31 93 ILE A C 1
ATOM 683 O O . ILE A 1 93 ? 7.415 -9.944 -9.187 1.00 87.31 93 ILE A O 1
ATOM 687 N N . GLU A 1 94 ? 5.336 -9.247 -9.648 1.00 88.56 94 GLU A N 1
ATOM 688 C CA . GLU A 1 94 ? 5.277 -8.216 -8.609 1.00 88.56 94 GLU A CA 1
ATOM 689 C C . GLU A 1 94 ? 5.253 -8.766 -7.170 1.00 88.56 94 GLU A C 1
ATOM 691 O O . GLU A 1 94 ? 5.737 -8.107 -6.249 1.00 88.56 94 GLU A O 1
ATOM 696 N N . ALA A 1 95 ? 4.723 -9.974 -6.959 1.00 84.38 95 ALA A N 1
ATOM 697 C CA . ALA A 1 95 ? 4.703 -10.646 -5.658 1.00 84.38 95 ALA A CA 1
ATOM 698 C C . ALA A 1 95 ? 6.015 -11.386 -5.327 1.00 84.38 95 ALA A C 1
ATOM 700 O O . ALA A 1 95 ? 6.245 -11.736 -4.164 1.00 84.38 95 ALA A O 1
ATOM 701 N N . SER A 1 96 ? 6.875 -11.616 -6.327 1.00 84.12 96 SER A N 1
ATOM 702 C CA . SER A 1 96 ? 8.154 -12.313 -6.158 1.00 84.12 96 SER A CA 1
ATOM 703 C C . SER A 1 96 ? 9.165 -11.525 -5.311 1.00 84.12 96 SER A C 1
ATOM 705 O O . SER A 1 96 ? 9.014 -10.327 -5.056 1.00 84.12 96 SER A O 1
ATOM 707 N N . SER A 1 97 ? 10.232 -12.198 -4.874 1.00 79.06 97 SER A N 1
ATOM 708 C CA . SER A 1 97 ? 11.347 -11.554 -4.172 1.00 79.06 97 SER A CA 1
ATOM 709 C C . SER A 1 97 ? 12.254 -10.732 -5.089 1.00 79.06 97 SER A C 1
ATOM 711 O O . SER A 1 97 ? 13.019 -9.929 -4.568 1.00 79.06 97 SER A O 1
ATOM 713 N N . LEU A 1 98 ? 12.150 -10.867 -6.421 1.00 78.69 98 LEU A N 1
ATOM 714 C CA . LEU A 1 98 ? 13.071 -10.228 -7.374 1.00 78.69 98 LEU A CA 1
ATOM 715 C C . LEU A 1 98 ? 13.261 -8.736 -7.140 1.00 78.69 98 LEU A C 1
ATOM 717 O O . LEU A 1 98 ? 14.367 -8.220 -7.225 1.00 78.69 98 LEU A O 1
ATOM 721 N N . PHE A 1 99 ? 12.156 -8.040 -6.888 1.00 77.12 99 PHE A N 1
ATOM 722 C CA . PHE A 1 99 ? 12.135 -6.586 -6.768 1.00 77.12 99 PHE A CA 1
ATOM 723 C C . PHE A 1 99 ? 12.085 -6.131 -5.307 1.00 77.12 99 PHE A C 1
ATOM 725 O O . PHE A 1 99 ? 11.734 -4.981 -5.016 1.00 77.12 99 PHE A O 1
ATOM 732 N N . ARG A 1 100 ? 12.417 -7.033 -4.372 1.00 76.31 100 ARG A N 1
ATOM 733 C CA . ARG A 1 100 ? 12.677 -6.695 -2.974 1.00 76.31 100 ARG A CA 1
ATOM 734 C C . ARG A 1 100 ? 14.163 -6.349 -2.844 1.00 76.31 100 ARG A C 1
ATOM 736 O O . ARG A 1 100 ? 14.997 -7.171 -3.214 1.00 76.31 100 ARG A O 1
ATOM 743 N N . PRO A 1 101 ? 14.506 -5.144 -2.354 1.00 73.81 101 PRO A N 1
ATOM 744 C CA . PRO A 1 101 ? 15.893 -4.761 -2.162 1.00 73.81 101 PRO A CA 1
ATOM 745 C C . PRO A 1 101 ? 16.660 -5.775 -1.302 1.00 73.81 101 PRO A C 1
ATOM 747 O O . PRO A 1 101 ? 16.108 -6.264 -0.313 1.00 73.81 101 PRO A O 1
ATOM 750 N N . PRO A 1 102 ? 17.919 -6.067 -1.660 1.00 78.12 102 PRO A N 1
ATOM 751 C CA . PRO A 1 102 ? 18.701 -5.464 -2.734 1.00 78.12 102 PRO A CA 1
ATOM 752 C C . PRO A 1 102 ? 18.461 -6.231 -4.041 1.00 78.12 102 PRO A C 1
ATOM 754 O O . PRO A 1 102 ? 18.731 -7.426 -4.159 1.00 78.12 102 PRO A O 1
ATOM 757 N N . VAL A 1 103 ? 17.927 -5.537 -5.040 1.00 80.62 103 VAL A N 1
ATOM 758 C CA . VAL A 1 103 ? 17.535 -6.145 -6.315 1.00 80.62 103 VAL A CA 1
ATOM 759 C C . VAL A 1 103 ? 18.749 -6.729 -7.037 1.00 80.62 103 VAL A C 1
ATOM 761 O O . VAL A 1 103 ? 18.638 -7.801 -7.619 1.00 80.62 103 VAL A O 1
ATOM 764 N N . ARG A 1 104 ? 19.926 -6.101 -6.944 1.00 82.94 104 ARG A N 1
ATOM 765 C CA . ARG A 1 104 ? 21.178 -6.552 -7.563 1.00 82.94 104 ARG A CA 1
ATOM 766 C C . ARG A 1 104 ? 21.586 -7.954 -7.127 1.00 82.94 104 ARG A C 1
ATOM 768 O O . ARG A 1 104 ? 22.061 -8.709 -7.967 1.00 82.94 104 ARG A O 1
ATOM 775 N N . GLU A 1 105 ? 21.398 -8.308 -5.855 1.00 83.31 105 GLU A N 1
ATOM 776 C CA . GLU A 1 105 ? 21.664 -9.673 -5.375 1.00 83.31 105 GLU A CA 1
ATOM 777 C C . GLU A 1 105 ? 20.619 -10.648 -5.928 1.00 83.31 105 GLU A C 1
ATOM 779 O O . GLU A 1 105 ? 20.971 -11.724 -6.399 1.00 83.31 105 GLU A O 1
ATOM 784 N N . GLN A 1 106 ? 19.341 -10.247 -5.944 1.00 82.62 106 GLN A N 1
ATOM 785 C CA . GLN A 1 106 ? 18.239 -11.077 -6.449 1.00 82.62 106 GLN A CA 1
ATOM 786 C C . GLN A 1 106 ? 18.339 -11.360 -7.953 1.00 82.62 106 GLN A C 1
ATOM 788 O O . GLN A 1 106 ? 17.804 -12.358 -8.428 1.00 82.62 106 GLN A O 1
ATOM 793 N N . VAL A 1 107 ? 19.002 -10.482 -8.711 1.00 84.69 107 VAL A N 1
ATOM 794 C CA . VAL A 1 107 ? 19.199 -10.642 -10.157 1.00 84.69 107 VAL A CA 1
ATOM 795 C C . VAL A 1 107 ? 20.643 -10.967 -10.526 1.00 84.69 107 VAL A C 1
ATOM 797 O O . VAL A 1 107 ? 20.970 -10.911 -11.705 1.00 84.69 107 VAL A O 1
ATOM 800 N N . ALA A 1 108 ? 21.513 -11.316 -9.572 1.00 84.56 108 ALA A N 1
ATOM 801 C CA . ALA A 1 108 ? 22.946 -11.509 -9.818 1.00 84.56 108 ALA A CA 1
ATOM 802 C C . ALA A 1 108 ? 23.255 -12.551 -10.911 1.00 84.56 108 ALA A C 1
ATOM 804 O O . ALA A 1 108 ? 24.186 -12.342 -11.689 1.00 84.56 108 ALA A O 1
ATOM 805 N N . ASP A 1 109 ? 22.430 -13.598 -11.006 1.00 84.19 109 ASP A N 1
ATOM 806 C CA . ASP A 1 109 ? 22.557 -14.704 -11.968 1.00 84.19 109 ASP A CA 1
ATOM 807 C C . ASP A 1 109 ? 21.711 -14.515 -13.243 1.00 84.19 109 ASP A C 1
ATOM 809 O O . ASP A 1 109 ? 21.500 -15.463 -14.007 1.00 84.19 109 ASP A O 1
ATOM 813 N N . LEU A 1 110 ? 21.171 -13.312 -13.483 1.00 85.94 110 LEU A N 1
ATOM 814 C CA . LEU A 1 110 ? 20.445 -13.018 -14.720 1.00 85.94 110 LEU A CA 1
ATOM 815 C C . LEU A 1 110 ? 21.382 -13.263 -15.913 1.00 85.94 110 LEU A C 1
ATOM 817 O O . LEU A 1 110 ? 22.496 -12.756 -15.926 1.00 85.94 110 LEU A O 1
ATOM 821 N N . SER A 1 111 ? 20.950 -14.038 -16.911 1.00 86.00 111 SER A N 1
ATOM 822 C CA . SER A 1 111 ? 21.730 -14.250 -18.139 1.00 86.00 111 SER A CA 1
ATOM 823 C C . SER A 1 111 ? 21.371 -13.210 -19.210 1.00 86.00 111 SER A C 1
ATOM 825 O O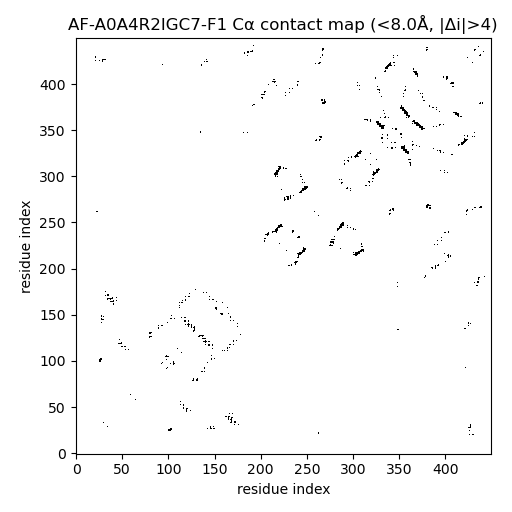 . SER A 1 111 ? 20.264 -12.659 -19.167 1.00 86.00 111 SER A O 1
ATOM 827 N N . PRO A 1 112 ? 22.231 -12.967 -20.215 1.00 84.69 112 PRO A N 1
ATOM 828 C CA . PRO A 1 112 ? 21.897 -12.098 -21.345 1.00 84.69 112 PRO A CA 1
ATOM 829 C C . PRO A 1 112 ? 20.613 -12.517 -22.084 1.00 84.69 112 PRO A C 1
ATOM 831 O O . PRO A 1 112 ? 19.801 -11.665 -22.449 1.00 84.69 112 PRO A O 1
ATOM 834 N N . GLU A 1 113 ? 20.362 -13.821 -22.251 1.00 82.88 113 GLU A N 1
ATOM 835 C CA . GLU A 1 113 ? 19.133 -14.338 -22.877 1.00 82.88 113 GLU A CA 1
ATOM 836 C C . GLU A 1 113 ? 17.895 -14.029 -22.031 1.00 82.88 113 GLU A C 1
ATOM 838 O O . GLU A 1 113 ? 16.845 -13.653 -22.561 1.00 82.88 113 GLU A O 1
ATOM 843 N N . ALA A 1 114 ? 18.015 -14.167 -20.707 1.00 84.38 114 ALA A N 1
ATOM 844 C CA . ALA A 1 114 ? 16.958 -13.815 -19.771 1.00 84.38 114 ALA A CA 1
ATOM 845 C C . ALA A 1 114 ? 16.682 -12.307 -19.779 1.00 84.38 114 ALA A C 1
ATOM 847 O O . ALA A 1 114 ? 15.522 -11.899 -19.840 1.00 84.38 114 ALA A O 1
ATOM 848 N N . GLY A 1 115 ? 17.739 -11.491 -19.790 1.00 86.69 115 GLY A N 1
ATOM 849 C CA . GLY A 1 115 ? 17.651 -10.040 -19.905 1.00 86.69 115 GLY A CA 1
ATOM 850 C C . GLY A 1 115 ? 16.952 -9.607 -21.193 1.00 86.69 115 GLY A C 1
ATOM 851 O O . GLY A 1 115 ? 16.027 -8.799 -21.144 1.00 86.69 115 GLY A O 1
ATOM 852 N N . SER A 1 116 ? 17.304 -10.208 -22.334 1.00 84.81 116 SER A N 1
ATOM 853 C CA . SER A 1 116 ? 16.633 -9.941 -23.613 1.00 84.81 116 SER A CA 1
ATOM 854 C C . SER A 1 116 ? 15.139 -10.286 -23.561 1.00 84.81 116 SER A C 1
ATOM 856 O O . SER A 1 116 ? 14.294 -9.487 -23.973 1.00 84.81 116 SER A O 1
ATOM 858 N N . ALA A 1 117 ? 14.781 -11.431 -22.969 1.00 82.94 117 ALA A N 1
ATOM 859 C CA . ALA A 1 117 ? 13.382 -11.808 -22.778 1.00 82.94 117 ALA A CA 1
ATOM 860 C C . ALA A 1 117 ? 12.626 -10.824 -21.861 1.00 82.94 117 ALA A C 1
ATOM 862 O O . ALA A 1 117 ? 11.468 -10.498 -22.129 1.00 82.94 117 ALA A O 1
ATOM 863 N N . TRP A 1 118 ? 13.265 -10.321 -20.800 1.00 89.38 118 TRP A N 1
ATOM 864 C CA . TRP A 1 118 ? 12.669 -9.335 -19.892 1.00 89.38 118 TRP A CA 1
ATOM 865 C C . TRP A 1 118 ? 12.429 -7.989 -20.577 1.00 89.38 118 TRP A C 1
ATOM 867 O O . TRP A 1 118 ? 11.374 -7.393 -20.370 1.00 89.38 118 TRP A O 1
ATOM 877 N N . LEU A 1 119 ? 13.345 -7.539 -21.438 1.00 89.00 119 LEU A N 1
ATOM 878 C CA . LEU A 1 119 ? 13.166 -6.320 -22.233 1.00 89.00 119 LEU A CA 1
ATOM 879 C C . LEU A 1 119 ? 12.060 -6.465 -23.284 1.00 89.00 119 LEU A C 1
ATOM 881 O O . LEU A 1 119 ? 11.263 -5.545 -23.461 1.00 89.00 119 LEU A O 1
ATOM 885 N N . ALA A 1 120 ? 11.954 -7.626 -23.936 1.00 83.81 120 ALA A N 1
ATOM 886 C CA . ALA A 1 120 ? 10.846 -7.933 -24.842 1.00 83.81 120 ALA A CA 1
ATOM 887 C C . ALA A 1 120 ? 9.485 -7.877 -24.120 1.00 83.81 120 ALA A C 1
ATOM 889 O O . ALA A 1 120 ? 8.530 -7.268 -24.611 1.00 83.81 120 ALA A O 1
ATOM 890 N N . LEU A 1 121 ? 9.398 -8.457 -22.915 1.00 87.25 121 LEU A N 1
ATOM 891 C CA . LEU A 1 121 ? 8.196 -8.371 -22.084 1.00 87.25 121 LEU A CA 1
ATOM 892 C C . LEU A 1 121 ? 7.909 -6.931 -21.636 1.00 87.25 121 LEU A C 1
ATOM 894 O O . LEU A 1 121 ? 6.762 -6.493 -21.715 1.00 87.25 121 LEU A O 1
ATOM 898 N N . ALA A 1 122 ? 8.935 -6.188 -21.211 1.00 91.38 122 ALA A N 1
ATOM 899 C CA . ALA A 1 122 ? 8.806 -4.788 -20.820 1.00 91.38 122 ALA A CA 1
ATOM 900 C C . ALA A 1 122 ? 8.244 -3.940 -21.969 1.00 91.38 122 ALA A C 1
ATOM 902 O O . ALA A 1 122 ? 7.272 -3.219 -21.756 1.00 91.38 122 ALA A O 1
ATOM 903 N N . ALA A 1 123 ? 8.768 -4.086 -23.192 1.00 87.06 123 ALA A N 1
ATOM 904 C CA . ALA A 1 123 ? 8.252 -3.405 -24.382 1.00 87.06 123 ALA A CA 1
ATOM 905 C C . ALA A 1 123 ? 6.757 -3.694 -24.605 1.00 87.06 123 ALA A C 1
ATOM 907 O O . ALA A 1 123 ? 5.951 -2.767 -24.694 1.00 87.06 123 ALA A O 1
ATOM 908 N N . ARG A 1 124 ? 6.360 -4.978 -24.593 1.00 87.12 124 ARG A N 1
ATOM 909 C CA . ARG A 1 124 ? 4.948 -5.386 -24.716 1.00 87.12 124 ARG A CA 1
ATOM 910 C C . ARG A 1 124 ? 4.072 -4.765 -23.626 1.00 87.12 124 ARG A C 1
ATOM 912 O O . ARG A 1 124 ? 2.938 -4.375 -23.893 1.00 87.12 124 ARG A O 1
ATOM 919 N N . TRP A 1 125 ? 4.561 -4.695 -22.394 1.00 91.50 125 TRP A N 1
ATOM 920 C CA . TRP A 1 125 ? 3.812 -4.150 -21.263 1.00 91.50 125 TRP A CA 1
ATOM 921 C C . TRP A 1 125 ? 3.717 -2.625 -21.264 1.00 91.50 125 TRP A C 1
ATOM 923 O O . TRP A 1 125 ? 2.704 -2.087 -20.813 1.00 91.50 125 TRP A O 1
ATOM 933 N N . VAL A 1 126 ? 4.685 -1.922 -21.854 1.00 90.31 126 VAL A N 1
ATOM 934 C CA . VAL A 1 126 ? 4.531 -0.495 -22.165 1.00 90.31 126 VAL A CA 1
ATOM 935 C C . VAL A 1 126 ? 3.372 -0.284 -23.143 1.00 90.31 126 VAL A C 1
ATOM 937 O O . VAL A 1 126 ? 2.479 0.520 -22.865 1.00 90.31 126 VAL A O 1
ATOM 940 N N . ASP A 1 127 ? 3.319 -1.046 -24.237 1.00 84.31 127 ASP A N 1
ATOM 941 C CA . ASP A 1 127 ? 2.235 -0.949 -25.227 1.00 84.31 127 ASP A CA 1
ATOM 942 C C . ASP A 1 127 ? 0.869 -1.342 -24.644 1.00 84.31 127 ASP A C 1
ATOM 944 O O . ASP A 1 127 ? -0.151 -0.680 -24.879 1.00 84.31 127 ASP A O 1
ATOM 948 N N . MET A 1 128 ? 0.841 -2.386 -23.816 1.00 85.00 128 MET A N 1
ATOM 949 C CA . MET A 1 128 ? -0.357 -2.820 -23.099 1.00 85.00 128 MET A CA 1
ATOM 950 C C . MET A 1 128 ? -0.861 -1.753 -22.124 1.00 85.00 128 MET A C 1
ATOM 952 O O . MET A 1 128 ? -2.064 -1.509 -22.034 1.00 85.00 128 MET A O 1
ATOM 956 N N . SER A 1 129 ? 0.039 -1.065 -21.421 1.00 91.88 129 SER A N 1
ATOM 957 C CA . SER A 1 129 ? -0.339 0.049 -20.551 1.00 91.88 129 SER A CA 1
ATOM 958 C C . SER A 1 129 ? -0.899 1.229 -21.351 1.00 91.88 129 SER A C 1
ATOM 960 O O . SER A 1 129 ? -1.904 1.822 -20.962 1.00 91.88 129 SER A O 1
ATOM 962 N N . ARG A 1 130 ? -0.311 1.546 -22.516 1.00 86.19 130 ARG A N 1
ATOM 963 C CA . ARG A 1 130 ? -0.786 2.630 -23.400 1.00 86.19 130 ARG A CA 1
ATOM 964 C C . ARG A 1 130 ? -2.209 2.399 -23.907 1.00 86.19 130 ARG A C 1
ATOM 966 O O . ARG A 1 130 ? -2.978 3.355 -23.993 1.00 86.19 130 ARG A O 1
ATOM 973 N N . SER A 1 131 ? -2.527 1.158 -24.258 1.00 84.75 131 SER A N 1
ATOM 974 C CA . SER A 1 131 ? -3.808 0.749 -24.846 1.00 84.75 131 SER A CA 1
ATOM 975 C C . SER A 1 131 ? -4.913 0.544 -23.809 1.00 84.75 131 SER A C 1
ATOM 977 O O . SER A 1 131 ? -6.038 0.983 -24.031 1.00 84.75 131 SER A O 1
ATOM 979 N N . SER A 1 132 ? -4.596 -0.065 -22.664 1.00 88.94 132 SER A N 1
ATOM 980 C CA . SER A 1 132 ? -5.572 -0.335 -21.596 1.00 88.94 132 SER A CA 1
ATOM 981 C C . SER A 1 132 ? -5.733 0.793 -20.579 1.00 88.94 132 SER A C 1
ATOM 983 O O . SER A 1 132 ? -6.752 0.868 -19.898 1.00 88.94 132 SER A O 1
ATOM 985 N N . GLY A 1 133 ? -4.720 1.651 -20.434 1.00 90.12 133 GLY A N 1
ATOM 986 C CA . GLY A 1 133 ? -4.627 2.617 -19.340 1.00 90.12 133 GLY A CA 1
ATOM 987 C C . GLY A 1 133 ? -4.191 2.013 -18.000 1.00 90.12 133 GLY A C 1
ATOM 988 O O . GLY A 1 133 ? -4.052 2.756 -17.030 1.00 90.12 133 GLY A O 1
ATOM 989 N N . ASP A 1 134 ? -3.944 0.701 -17.923 1.00 93.62 134 ASP A N 1
ATOM 990 C CA . ASP A 1 134 ? -3.483 0.048 -16.700 1.00 93.62 134 ASP A CA 1
ATOM 991 C C . ASP A 1 134 ? -1.987 0.317 -16.479 1.00 93.62 134 ASP A C 1
ATOM 993 O O . ASP A 1 134 ? -1.102 -0.251 -17.129 1.00 93.62 134 ASP A O 1
ATOM 997 N N . LEU A 1 135 ? -1.695 1.222 -15.547 1.00 96.00 135 LEU A N 1
ATOM 998 C CA . LEU A 1 135 ? -0.336 1.655 -15.227 1.00 96.00 135 LEU A CA 1
ATOM 999 C C . LEU A 1 135 ? 0.482 0.594 -14.470 1.00 96.00 135 LEU A C 1
ATOM 1001 O O . LEU A 1 135 ? 1.693 0.767 -14.319 1.00 96.00 135 LEU A O 1
ATOM 1005 N N . ARG A 1 136 ? -0.124 -0.519 -14.029 1.00 95.81 136 ARG A N 1
ATOM 1006 C CA . ARG A 1 136 ? 0.616 -1.612 -13.378 1.00 95.81 136 ARG A CA 1
ATOM 1007 C C . ARG A 1 136 ? 1.600 -2.267 -14.343 1.00 95.81 136 ARG A C 1
ATOM 1009 O O . ARG A 1 136 ? 2.748 -2.478 -13.972 1.00 95.81 136 ARG A O 1
ATOM 1016 N N . PHE A 1 137 ? 1.199 -2.474 -15.597 1.00 95.19 137 PHE A N 1
ATOM 1017 C CA . PHE A 1 137 ? 2.090 -2.987 -16.641 1.00 95.19 137 PHE A CA 1
ATOM 1018 C C . PHE A 1 137 ? 3.275 -2.052 -16.906 1.00 95.19 137 PHE A C 1
ATOM 1020 O O . PHE A 1 137 ? 4.410 -2.514 -17.004 1.00 95.19 137 PHE A O 1
ATOM 1027 N N . LEU A 1 138 ? 3.047 -0.733 -16.936 1.00 95.94 138 LEU A N 1
ATOM 1028 C CA . LEU A 1 138 ? 4.122 0.253 -17.092 1.00 95.94 138 LEU A CA 1
ATOM 1029 C C . LEU A 1 138 ? 5.094 0.230 -15.904 1.00 95.94 138 LEU A C 1
ATOM 1031 O O . LEU A 1 138 ? 6.308 0.302 -16.088 1.00 95.94 138 LEU A O 1
ATOM 1035 N N . ASN A 1 139 ? 4.572 0.106 -14.683 1.00 95.88 139 ASN A N 1
ATOM 1036 C CA . ASN A 1 139 ? 5.387 -0.009 -13.477 1.00 95.88 139 ASN A CA 1
ATOM 1037 C C . ASN A 1 139 ? 6.288 -1.245 -13.501 1.00 95.88 139 ASN A C 1
ATOM 1039 O O . ASN A 1 139 ? 7.483 -1.139 -13.226 1.00 95.88 139 ASN A O 1
ATOM 1043 N N . THR A 1 140 ? 5.743 -2.405 -13.864 1.00 94.38 140 THR A N 1
ATOM 1044 C CA . THR A 1 140 ? 6.536 -3.634 -13.926 1.00 94.38 140 THR A CA 1
ATOM 1045 C C . THR A 1 140 ? 7.493 -3.635 -15.117 1.00 94.38 140 THR A C 1
ATOM 1047 O O . THR A 1 140 ? 8.611 -4.123 -14.985 1.00 94.38 140 THR A O 1
ATOM 1050 N N . ALA A 1 141 ? 7.138 -2.998 -16.238 1.00 94.75 141 ALA A N 1
ATOM 1051 C CA . ALA A 1 141 ? 8.072 -2.751 -17.337 1.00 94.75 141 ALA A CA 1
ATOM 1052 C C . ALA A 1 141 ? 9.283 -1.914 -16.887 1.00 94.75 141 ALA A C 1
ATOM 1054 O O . ALA A 1 141 ? 10.417 -2.245 -17.239 1.00 94.75 141 ALA A O 1
ATOM 1055 N N . CYS A 1 142 ? 9.075 -0.888 -16.048 1.00 95.06 142 CYS A N 1
ATOM 1056 C CA . CYS A 1 142 ? 10.182 -0.146 -15.440 1.00 95.06 142 CYS A CA 1
ATOM 1057 C C . CYS A 1 142 ? 11.066 -1.072 -14.588 1.00 95.06 142 CYS A C 1
ATOM 1059 O O . CYS A 1 142 ? 12.279 -1.059 -14.745 1.00 95.06 142 CYS A O 1
ATOM 1061 N N . LYS A 1 143 ? 10.475 -1.924 -13.741 1.00 92.81 143 LYS A N 1
ATOM 1062 C CA . LYS A 1 143 ? 11.226 -2.859 -12.880 1.00 92.81 143 LYS A CA 1
ATOM 1063 C C . LYS A 1 143 ? 12.062 -3.868 -13.668 1.00 92.81 143 LYS A C 1
ATOM 1065 O O . LYS A 1 143 ? 13.231 -4.067 -13.351 1.00 92.81 143 LYS A O 1
ATOM 1070 N N . LEU A 1 144 ? 11.485 -4.472 -14.708 1.00 92.88 144 LEU A N 1
ATOM 1071 C CA . LEU A 1 144 ? 12.193 -5.395 -15.601 1.00 92.88 144 LEU A CA 1
ATOM 1072 C C . LEU A 1 144 ? 13.372 -4.699 -16.293 1.00 92.88 144 LEU A C 1
ATOM 1074 O O . LEU A 1 144 ? 14.476 -5.237 -16.320 1.00 92.88 144 LEU A O 1
ATOM 1078 N N . THR A 1 145 ? 13.152 -3.480 -16.791 1.00 93.69 145 THR A N 1
ATOM 1079 C CA . THR A 1 145 ? 14.200 -2.663 -17.422 1.00 93.69 145 THR A CA 1
ATOM 1080 C C . THR A 1 145 ? 15.307 -2.320 -16.428 1.00 93.69 145 THR A C 1
ATOM 1082 O O . THR A 1 145 ? 16.483 -2.489 -16.736 1.00 93.69 145 THR A O 1
ATOM 1085 N N . GLY A 1 146 ? 14.936 -1.906 -15.216 1.00 92.12 146 GLY A N 1
ATOM 1086 C CA . GLY A 1 146 ? 15.857 -1.580 -14.133 1.00 92.12 146 GLY A CA 1
ATOM 1087 C C . GLY A 1 146 ? 16.740 -2.751 -13.707 1.00 92.12 146 GLY A C 1
ATOM 1088 O O . GLY A 1 146 ? 17.942 -2.590 -13.513 1.00 92.12 146 GLY A O 1
ATOM 1089 N N . ALA A 1 147 ? 16.182 -3.960 -13.647 1.00 89.81 147 ALA A N 1
ATOM 1090 C CA . ALA A 1 147 ? 16.964 -5.155 -13.352 1.00 89.81 147 ALA A CA 1
ATOM 1091 C C . ALA A 1 147 ? 18.013 -5.472 -14.430 1.00 89.81 147 ALA A C 1
ATOM 1093 O O . ALA A 1 147 ? 19.133 -5.858 -14.102 1.00 89.81 147 ALA A O 1
ATOM 1094 N N . VAL A 1 148 ? 17.680 -5.279 -15.710 1.00 90.56 148 VAL A N 1
ATOM 1095 C CA . VAL A 1 148 ? 18.643 -5.448 -16.811 1.00 90.56 148 VAL A CA 1
ATOM 1096 C C . VAL A 1 148 ? 19.682 -4.319 -16.808 1.00 90.56 148 VAL A C 1
ATOM 1098 O O . VAL A 1 148 ? 20.872 -4.563 -17.010 1.00 90.56 148 VAL A O 1
ATOM 1101 N N . TRP A 1 149 ? 19.259 -3.092 -16.495 1.00 90.81 149 TRP A N 1
ATOM 1102 C CA . TRP A 1 149 ? 20.139 -1.933 -16.344 1.00 90.81 149 TRP A CA 1
ATOM 1103 C C . TRP A 1 149 ? 21.216 -2.136 -15.268 1.00 90.81 149 TRP A C 1
ATOM 1105 O O . TRP A 1 149 ? 22.367 -1.755 -15.479 1.00 90.81 149 TRP A O 1
ATOM 1115 N N . LEU A 1 150 ? 20.893 -2.801 -14.151 1.00 87.25 150 LEU A N 1
ATOM 1116 C CA . LEU A 1 150 ? 21.868 -3.101 -13.092 1.00 87.25 150 LEU A CA 1
ATOM 1117 C C . LEU A 1 150 ? 23.074 -3.912 -13.572 1.00 87.25 150 LEU A C 1
ATOM 1119 O O . LEU A 1 150 ? 24.152 -3.758 -12.990 1.00 87.25 150 LEU A O 1
ATOM 1123 N N . HIS A 1 151 ? 22.890 -4.760 -14.590 1.00 83.94 151 HIS A N 1
ATOM 1124 C CA . HIS A 1 151 ? 23.964 -5.538 -15.213 1.00 83.94 151 HIS A CA 1
ATOM 1125 C C . HIS A 1 151 ? 24.746 -4.748 -16.247 1.00 83.94 151 HIS A C 1
ATOM 1127 O O . HIS A 1 151 ? 25.964 -4.874 -16.315 1.00 83.94 151 HIS A O 1
ATOM 1133 N N . HIS A 1 152 ? 24.065 -3.895 -17.008 1.00 81.75 152 HIS A N 1
ATOM 1134 C CA . HIS A 1 152 ? 24.735 -2.984 -17.927 1.00 81.75 152 HIS A CA 1
ATOM 1135 C C . HIS A 1 152 ? 25.643 -1.996 -17.173 1.00 81.75 152 HIS A C 1
ATOM 1137 O O . HIS A 1 152 ? 26.766 -1.737 -17.583 1.00 81.75 152 HIS A O 1
ATOM 1143 N N . ASN A 1 153 ? 25.204 -1.494 -16.020 1.00 78.44 153 ASN A N 1
ATOM 1144 C CA . ASN A 1 153 ? 25.936 -0.488 -15.251 1.00 78.44 153 ASN A CA 1
ATOM 1145 C C . ASN A 1 153 ? 26.843 -1.088 -14.148 1.00 78.44 153 ASN A C 1
ATOM 1147 O O . ASN A 1 153 ? 26.947 -0.530 -13.052 1.00 78.44 153 ASN A O 1
ATOM 1151 N N . ARG A 1 154 ? 27.446 -2.266 -14.375 1.00 76.62 154 ARG A N 1
ATOM 1152 C CA . ARG A 1 154 ? 28.368 -2.911 -13.413 1.00 76.62 154 ARG A CA 1
ATOM 1153 C C . ARG A 1 154 ? 29.781 -2.339 -13.515 1.00 76.62 154 ARG A C 1
ATOM 1155 O O . ARG A 1 154 ? 30.244 -1.992 -14.596 1.00 76.62 154 ARG A O 1
ATOM 1162 N N . ALA A 1 155 ? 30.488 -2.320 -12.383 1.00 64.25 155 ALA A N 1
ATOM 1163 C CA . ALA A 1 155 ? 31.889 -1.893 -12.311 1.00 64.25 155 ALA A CA 1
ATOM 1164 C C . ALA A 1 155 ? 32.830 -2.782 -13.145 1.00 64.25 155 ALA A C 1
ATOM 1166 O O . ALA A 1 155 ? 33.783 -2.277 -13.729 1.00 64.25 155 ALA A O 1
ATOM 1167 N N . ASP A 1 156 ? 32.513 -4.076 -13.262 1.00 66.38 156 ASP A N 1
ATOM 1168 C CA . ASP A 1 156 ? 33.260 -5.049 -14.078 1.00 66.38 156 ASP A CA 1
ATOM 1169 C C . ASP A 1 156 ? 32.987 -4.906 -15.592 1.00 66.38 156 ASP A C 1
ATOM 1171 O O . ASP A 1 156 ? 33.462 -5.704 -16.399 1.00 66.38 156 ASP A O 1
ATOM 1175 N N . GLY A 1 157 ? 32.231 -3.873 -15.977 1.00 64.50 157 GLY A N 1
ATOM 1176 C CA . GLY A 1 157 ? 31.826 -3.570 -17.342 1.00 64.50 157 GLY A CA 1
ATOM 1177 C C . GLY A 1 157 ? 30.431 -4.106 -17.691 1.00 64.50 157 GLY A C 1
ATOM 1178 O O . GLY A 1 157 ? 29.951 -5.061 -17.073 1.00 64.50 157 GLY A O 1
ATOM 1179 N N . PRO A 1 158 ? 29.758 -3.495 -18.684 1.00 72.56 158 PRO A N 1
ATOM 1180 C CA . PRO A 1 158 ? 28.501 -4.006 -19.208 1.00 72.56 158 PRO A CA 1
ATOM 1181 C C . PRO A 1 158 ? 28.694 -5.381 -19.852 1.00 72.56 158 PRO A C 1
ATOM 1183 O O . PRO A 1 158 ? 29.769 -5.723 -20.357 1.00 72.56 158 PRO A O 1
ATOM 1186 N N . TRP A 1 159 ? 27.588 -6.114 -19.934 1.00 73.75 159 TRP A N 1
ATOM 1187 C CA . TRP A 1 159 ? 27.382 -7.144 -20.945 1.00 73.75 159 TRP A CA 1
ATOM 1188 C C . TRP A 1 159 ? 27.845 -6.659 -22.326 1.00 73.75 159 TRP A C 1
ATOM 1190 O O . TRP A 1 159 ? 27.459 -5.581 -22.783 1.00 73.75 159 TRP A O 1
ATOM 1200 N N . GLN A 1 160 ? 28.723 -7.440 -22.959 1.00 69.56 160 GLN A N 1
ATOM 1201 C CA . GLN A 1 160 ? 29.381 -7.093 -24.223 1.00 69.56 160 GLN A CA 1
ATOM 1202 C C . GLN A 1 160 ? 28.475 -7.332 -25.441 1.00 69.56 160 GLN A C 1
ATOM 1204 O O . GLN A 1 160 ? 28.881 -7.082 -26.571 1.00 69.56 160 GLN A O 1
ATOM 1209 N N . GLU A 1 161 ? 27.252 -7.819 -25.226 1.00 71.69 161 GLU A N 1
ATOM 1210 C CA . GLU A 1 161 ? 26.239 -8.143 -26.222 1.00 71.69 161 GLU A CA 1
ATOM 1211 C C . GLU A 1 161 ? 25.615 -6.859 -26.817 1.00 71.69 161 GLU A C 1
ATOM 1213 O O . GLU A 1 161 ? 24.753 -6.232 -26.186 1.00 71.69 161 GLU A O 1
ATOM 1218 N N . PRO A 1 162 ? 25.958 -6.463 -28.063 1.00 65.69 162 PRO A N 1
ATOM 1219 C CA . PRO A 1 162 ? 25.484 -5.199 -28.638 1.00 65.69 162 PRO A CA 1
ATOM 1220 C C . PRO A 1 162 ? 23.964 -5.175 -28.859 1.00 65.69 162 PRO A C 1
ATOM 1222 O O . PRO A 1 162 ? 23.330 -4.124 -28.775 1.00 65.69 162 PRO A O 1
ATOM 1225 N N . ASP A 1 163 ? 23.367 -6.348 -29.097 1.00 77.56 163 ASP A N 1
ATOM 1226 C CA . ASP A 1 163 ? 21.918 -6.521 -29.255 1.00 77.56 163 ASP A CA 1
ATOM 1227 C C . ASP A 1 163 ? 21.161 -6.114 -27.982 1.00 77.56 163 ASP A C 1
ATOM 1229 O O . ASP A 1 163 ? 20.120 -5.466 -28.051 1.00 77.56 163 ASP A O 1
ATOM 1233 N N . LEU A 1 164 ? 21.710 -6.418 -26.806 1.00 81.50 164 LEU A N 1
ATOM 1234 C CA . LEU A 1 164 ? 21.044 -6.158 -25.536 1.00 81.50 164 LEU A CA 1
ATOM 1235 C C . LEU A 1 164 ? 21.115 -4.682 -25.129 1.00 81.50 164 LEU A C 1
ATOM 1237 O O . LEU A 1 164 ? 20.133 -4.125 -24.640 1.00 81.50 164 LEU A O 1
ATOM 1241 N N . THR A 1 165 ? 22.243 -4.028 -25.411 1.00 86.19 165 THR A N 1
ATOM 1242 C CA . THR A 1 165 ? 22.385 -2.571 -25.252 1.00 86.19 165 THR A CA 1
ATOM 1243 C C . THR A 1 165 ? 21.408 -1.826 -26.169 1.00 86.19 165 THR A C 1
ATOM 1245 O O . THR A 1 165 ? 20.706 -0.920 -25.720 1.00 86.19 165 THR A O 1
ATOM 1248 N N . GLY A 1 166 ? 21.271 -2.260 -27.428 1.00 83.38 166 GLY A N 1
ATOM 1249 C CA . GLY A 1 166 ? 20.277 -1.702 -28.349 1.00 83.38 166 GLY A CA 1
ATOM 1250 C C . GLY A 1 166 ? 18.829 -1.939 -27.901 1.00 83.38 166 GLY A C 1
ATOM 1251 O O . GLY A 1 166 ? 17.988 -1.049 -28.038 1.00 83.38 166 GLY A O 1
ATOM 1252 N N . GLN A 1 167 ? 18.529 -3.107 -27.321 1.00 85.94 167 GLN A N 1
ATOM 1253 C CA . GLN A 1 167 ? 17.216 -3.405 -26.739 1.00 85.94 167 GLN A CA 1
ATOM 1254 C C . GLN A 1 167 ? 16.907 -2.519 -25.523 1.00 85.94 167 GLN A C 1
ATOM 1256 O O . GLN A 1 167 ? 15.791 -2.009 -25.427 1.00 85.94 167 GLN A O 1
ATOM 1261 N N . LEU A 1 168 ? 17.880 -2.283 -24.634 1.00 89.44 168 LEU A N 1
ATOM 1262 C CA . LEU A 1 168 ? 17.744 -1.348 -23.509 1.00 89.44 168 LEU A CA 1
ATOM 1263 C C . LEU A 1 168 ? 17.419 0.065 -24.002 1.00 89.44 168 LEU A C 1
ATOM 1265 O O . LEU A 1 168 ? 16.462 0.670 -23.518 1.00 89.44 168 LEU A O 1
ATOM 1269 N N . ALA A 1 169 ? 18.156 0.558 -25.003 1.00 88.69 169 ALA A N 1
ATOM 1270 C CA . ALA A 1 169 ? 17.915 1.867 -25.611 1.00 88.69 169 ALA A CA 1
ATOM 1271 C C . ALA A 1 169 ? 16.494 1.968 -26.201 1.00 88.69 169 ALA A C 1
ATOM 1273 O O . ALA A 1 169 ? 15.778 2.951 -25.990 1.00 88.69 169 ALA A O 1
ATOM 1274 N N . ALA A 1 170 ? 16.053 0.923 -26.909 1.00 86.62 170 ALA A N 1
ATOM 1275 C CA . ALA A 1 170 ? 14.722 0.860 -27.505 1.00 86.62 170 ALA A CA 1
ATOM 1276 C C . ALA A 1 170 ? 13.600 0.857 -26.451 1.00 86.62 170 ALA A C 1
ATOM 1278 O O . ALA A 1 170 ? 12.638 1.616 -26.582 1.00 86.62 170 ALA A O 1
ATOM 1279 N N . VAL A 1 171 ? 13.726 0.057 -25.386 1.00 90.69 171 VAL A N 1
ATOM 1280 C CA . VAL A 1 171 ? 12.761 0.053 -24.272 1.00 90.69 171 VAL A CA 1
ATOM 1281 C C . VAL A 1 171 ? 12.779 1.390 -23.529 1.00 90.69 171 VAL A C 1
ATOM 1283 O O . VAL A 1 171 ? 11.715 1.905 -23.189 1.00 90.69 171 VAL A O 1
ATOM 1286 N N . GLY A 1 172 ? 13.954 2.001 -23.348 1.00 92.62 172 GLY A N 1
ATOM 1287 C CA . GLY A 1 172 ? 14.102 3.348 -22.796 1.00 92.62 172 GLY A CA 1
ATOM 1288 C C . GLY A 1 172 ? 13.267 4.383 -23.555 1.00 92.62 172 GLY A C 1
ATOM 1289 O O . GLY A 1 172 ? 12.510 5.128 -22.936 1.00 92.62 172 GLY A O 1
ATOM 1290 N N . ARG A 1 173 ? 13.298 4.374 -24.894 1.00 89.88 173 ARG A N 1
ATOM 1291 C CA . ARG A 1 173 ? 12.443 5.255 -25.716 1.00 89.88 173 ARG A CA 1
ATOM 1292 C C . ARG A 1 173 ? 10.952 4.998 -25.512 1.00 89.88 173 ARG A C 1
ATOM 1294 O O . ARG A 1 173 ? 10.204 5.949 -25.296 1.00 89.88 173 ARG A O 1
ATOM 1301 N N . LEU A 1 174 ? 10.524 3.732 -25.511 1.00 91.31 174 LEU A N 1
ATOM 1302 C CA . LEU A 1 174 ? 9.121 3.372 -25.262 1.00 91.31 174 LEU A CA 1
ATOM 1303 C C . LEU A 1 174 ? 8.647 3.862 -23.884 1.00 91.31 174 LEU A C 1
ATOM 1305 O O . LEU A 1 174 ? 7.562 4.438 -23.761 1.00 91.31 174 LEU A O 1
ATOM 1309 N N . LEU A 1 175 ? 9.471 3.673 -22.850 1.00 94.50 175 LEU A N 1
ATOM 1310 C CA . LEU A 1 175 ? 9.209 4.183 -21.504 1.00 94.50 175 LEU A CA 1
ATOM 1311 C C . LEU A 1 175 ? 9.147 5.712 -21.486 1.00 94.50 175 LEU A C 1
ATOM 1313 O O . LEU A 1 175 ? 8.257 6.271 -20.841 1.00 94.50 175 LEU A O 1
ATOM 1317 N N . GLY A 1 176 ? 10.046 6.387 -22.204 1.00 92.44 176 GLY A N 1
ATOM 1318 C CA . GLY A 1 176 ? 10.047 7.840 -22.355 1.00 92.44 176 GLY A CA 1
ATOM 1319 C C . GLY A 1 176 ? 8.742 8.357 -22.949 1.00 92.44 176 GLY A C 1
ATOM 1320 O O . GLY A 1 176 ? 8.049 9.140 -22.306 1.00 92.44 176 GLY A O 1
ATOM 1321 N N . GLU A 1 177 ? 8.324 7.829 -24.100 1.00 90.44 177 GLU A N 1
ATOM 1322 C CA . GLU A 1 177 ? 7.053 8.198 -24.735 1.00 90.44 177 GLU A CA 1
ATOM 1323 C C . GLU A 1 177 ? 5.842 7.970 -23.815 1.00 90.44 177 GLU A C 1
ATOM 1325 O O . GLU A 1 177 ? 4.963 8.834 -23.684 1.00 90.44 177 GLU A O 1
ATOM 1330 N N . ALA A 1 178 ? 5.785 6.804 -23.162 1.00 90.69 178 ALA A N 1
ATOM 1331 C CA . ALA A 1 178 ? 4.684 6.445 -22.275 1.00 90.69 178 ALA A CA 1
ATOM 1332 C C . ALA A 1 178 ? 4.622 7.357 -21.040 1.00 90.69 178 ALA A C 1
ATOM 1334 O O . ALA A 1 178 ? 3.540 7.804 -20.640 1.00 90.69 178 ALA A O 1
ATOM 1335 N N . THR A 1 179 ? 5.777 7.673 -20.451 1.00 94.12 179 THR A N 1
ATOM 1336 C CA . THR A 1 179 ? 5.859 8.502 -19.243 1.00 94.12 179 THR A CA 1
ATOM 1337 C C . THR A 1 179 ? 5.771 9.998 -19.518 1.00 94.12 179 THR A C 1
ATOM 1339 O O . THR A 1 179 ? 5.263 10.726 -18.670 1.00 94.12 179 THR A O 1
ATOM 1342 N N . ASP A 1 180 ? 6.109 10.465 -20.717 1.00 91.38 180 ASP A N 1
ATOM 1343 C CA . ASP A 1 180 ? 5.896 11.851 -21.139 1.00 91.38 180 ASP A CA 1
ATOM 1344 C C . ASP A 1 180 ? 4.409 12.214 -21.205 1.00 91.38 180 ASP A C 1
ATOM 1346 O O . ASP A 1 180 ? 3.999 13.296 -20.773 1.00 91.38 180 ASP A O 1
ATOM 1350 N N . ARG A 1 181 ? 3.563 11.297 -21.693 1.00 85.81 181 ARG A N 1
ATOM 1351 C CA . ARG A 1 181 ? 2.103 11.484 -21.662 1.00 85.81 181 ARG A CA 1
ATOM 1352 C C . ARG A 1 181 ? 1.594 11.597 -20.225 1.00 85.81 181 ARG A C 1
ATOM 1354 O O . ARG A 1 181 ? 0.752 12.447 -19.931 1.00 85.81 181 ARG A O 1
ATOM 1361 N N . LEU A 1 182 ? 2.109 10.748 -19.337 1.00 91.00 182 LEU A N 1
ATOM 1362 C CA . LEU A 1 182 ? 1.770 10.760 -17.917 1.00 91.00 182 LEU A CA 1
ATOM 1363 C C . LEU A 1 182 ? 2.223 12.065 -17.248 1.00 91.00 182 LEU A C 1
ATOM 1365 O O . LEU A 1 182 ? 1.419 12.687 -16.556 1.00 91.00 182 LEU A O 1
ATOM 1369 N N . ARG A 1 183 ? 3.448 12.526 -17.533 1.00 91.75 183 ARG A N 1
ATOM 1370 C CA . ARG A 1 183 ? 4.004 13.799 -17.056 1.00 91.75 183 ARG A CA 1
ATOM 1371 C C . ARG A 1 183 ? 3.139 14.981 -17.481 1.00 91.75 183 ARG A C 1
ATOM 1373 O O . ARG A 1 183 ? 2.725 15.752 -16.625 1.00 91.75 183 ARG A O 1
ATOM 1380 N N . ARG A 1 184 ? 2.793 15.091 -18.771 1.00 89.75 184 ARG A N 1
ATOM 1381 C CA . ARG A 1 184 ? 1.918 16.169 -19.275 1.00 89.75 184 ARG A CA 1
ATOM 1382 C C . ARG A 1 184 ? 0.559 16.180 -18.578 1.00 89.75 184 ARG A C 1
ATOM 1384 O O . ARG A 1 184 ? 0.068 17.241 -18.212 1.00 89.75 184 ARG A O 1
ATOM 1391 N N . ARG A 1 185 ? -0.033 15.003 -18.350 1.00 88.94 185 ARG A N 1
ATOM 1392 C CA . ARG A 1 185 ? -1.309 14.891 -17.628 1.00 88.94 185 ARG A CA 1
ATOM 1393 C C . ARG A 1 185 ? -1.192 15.331 -16.169 1.00 88.94 185 ARG A C 1
ATOM 1395 O O . ARG A 1 185 ? -2.109 15.975 -15.676 1.00 88.94 185 ARG A O 1
ATOM 1402 N N . LEU A 1 186 ? -0.112 14.961 -15.482 1.00 90.50 186 LEU A N 1
ATOM 1403 C CA . LEU A 1 186 ? 0.136 15.385 -14.102 1.00 90.50 186 LEU A CA 1
ATOM 1404 C C . LEU A 1 186 ? 0.385 16.898 -14.019 1.00 90.50 186 LEU A C 1
ATOM 1406 O O . LEU A 1 186 ? -0.170 17.546 -13.139 1.00 90.50 186 LEU A O 1
ATOM 1410 N N . ALA A 1 187 ? 1.143 17.462 -14.964 1.00 86.31 187 ALA A N 1
ATOM 1411 C CA . ALA A 1 187 ? 1.436 18.894 -15.042 1.00 86.31 187 ALA A CA 1
ATOM 1412 C C . ALA A 1 187 ? 0.191 19.752 -15.319 1.00 86.31 187 ALA A C 1
ATOM 1414 O O . ALA A 1 187 ? 0.083 20.861 -14.813 1.00 86.31 187 ALA A O 1
ATOM 1415 N N . ALA A 1 188 ? -0.776 19.232 -16.078 1.00 84.69 188 ALA A N 1
ATOM 1416 C CA . ALA A 1 188 ? -2.021 19.937 -16.385 1.00 84.69 188 ALA A CA 1
ATOM 1417 C C . ALA A 1 188 ? -3.026 19.985 -15.214 1.00 84.69 188 ALA A C 1
ATOM 1419 O O . ALA A 1 188 ? -4.146 20.469 -15.390 1.00 84.69 188 ALA A O 1
ATOM 1420 N N . ARG A 1 189 ? -2.691 19.444 -14.034 1.00 80.00 189 ARG A N 1
ATOM 1421 C CA . ARG A 1 189 ? -3.626 19.402 -12.906 1.00 80.00 189 ARG A CA 1
ATOM 1422 C C . ARG A 1 189 ? -3.638 20.701 -12.120 1.00 80.00 189 ARG A C 1
ATOM 1424 O O . ARG A 1 189 ? -2.608 21.182 -11.664 1.00 80.00 189 ARG A O 1
ATOM 1431 N N . ILE A 1 190 ? -4.849 21.188 -11.876 1.00 72.44 190 ILE A N 1
ATOM 1432 C CA . ILE A 1 190 ? -5.103 22.323 -10.996 1.00 72.44 190 ILE A CA 1
ATOM 1433 C C . ILE A 1 190 ? -5.231 21.790 -9.568 1.00 72.44 190 ILE A C 1
ATOM 1435 O O . ILE A 1 190 ? -6.179 21.073 -9.242 1.00 72.44 190 ILE A O 1
ATOM 1439 N N . VAL A 1 191 ? -4.266 22.130 -8.718 1.00 71.31 191 VAL A N 1
ATOM 1440 C CA . VAL A 1 191 ? -4.324 21.884 -7.274 1.00 71.31 191 VAL A CA 1
ATOM 1441 C C . VAL A 1 191 ? -4.875 23.152 -6.632 1.00 71.31 191 VAL A C 1
ATOM 1443 O O . VAL A 1 191 ? -4.213 24.185 -6.621 1.00 71.31 191 VAL A O 1
ATOM 1446 N N . LEU A 1 192 ? -6.124 23.102 -6.164 1.00 65.94 192 LEU A N 1
ATOM 1447 C CA . LEU A 1 192 ? -6.769 24.267 -5.557 1.00 65.94 192 LEU A CA 1
ATOM 1448 C C . LEU A 1 192 ? -6.087 24.641 -4.237 1.00 65.94 192 LEU A C 1
ATOM 1450 O O . LEU A 1 192 ? -5.671 23.759 -3.478 1.00 65.94 192 LEU A O 1
ATOM 1454 N N . ALA A 1 193 ? -6.016 25.946 -3.972 1.00 55.75 193 ALA A N 1
ATOM 1455 C CA . ALA A 1 193 ? -5.579 26.485 -2.692 1.00 55.75 193 ALA A CA 1
ATOM 1456 C C . ALA A 1 193 ? -6.578 26.134 -1.578 1.00 55.75 193 ALA A C 1
ATOM 1458 O O . ALA A 1 193 ? -7.766 25.913 -1.824 1.00 55.75 193 ALA A O 1
ATOM 1459 N N . GLU A 1 194 ? -6.079 26.068 -0.348 1.00 59.16 194 GLU A N 1
ATOM 1460 C CA . GLU A 1 194 ? -6.887 25.782 0.834 1.00 59.16 194 GLU A CA 1
ATOM 1461 C C . GLU A 1 194 ? -7.948 26.878 1.058 1.00 59.16 194 GLU A C 1
ATOM 1463 O O . GLU A 1 194 ? -7.627 28.067 0.958 1.00 59.16 194 GLU A O 1
ATOM 1468 N N . PRO A 1 195 ? -9.201 26.529 1.402 1.00 51.62 195 PRO A N 1
ATOM 1469 C CA . PRO A 1 195 ? -10.118 27.487 2.002 1.00 51.62 195 PRO A CA 1
ATOM 1470 C C . PRO A 1 195 ? -9.546 27.950 3.347 1.00 51.62 195 PRO A C 1
ATOM 1472 O O . PRO A 1 195 ? -9.300 27.134 4.235 1.00 51.62 195 PRO A O 1
ATOM 1475 N N . THR A 1 196 ? -9.343 29.252 3.524 1.00 45.28 196 THR A N 1
ATOM 1476 C CA . THR A 1 196 ? -8.879 29.815 4.796 1.00 45.28 196 THR A CA 1
ATOM 1477 C C . THR A 1 196 ? -9.846 29.456 5.932 1.00 45.28 196 THR A C 1
ATOM 1479 O O . THR A 1 196 ? -11.028 29.790 5.883 1.00 45.28 196 THR A O 1
ATOM 1482 N N . GLY A 1 197 ? -9.344 28.783 6.977 1.00 48.94 197 GLY A N 1
ATOM 1483 C CA . GLY A 1 197 ? -10.085 28.561 8.226 1.00 48.94 197 GLY A CA 1
ATOM 1484 C C . GLY A 1 197 ? -10.692 27.171 8.449 1.00 48.94 197 GLY A C 1
ATOM 1485 O O . GLY A 1 197 ? -11.581 27.053 9.293 1.00 48.94 197 GLY A O 1
ATOM 1486 N N . GLN A 1 198 ? -10.238 26.111 7.766 1.00 45.19 198 GLN A N 1
ATOM 1487 C CA . GLN A 1 198 ? -10.592 24.758 8.215 1.00 45.19 198 GLN A CA 1
ATOM 1488 C C . GLN A 1 198 ? -9.934 24.455 9.578 1.00 45.19 198 GLN A C 1
ATOM 1490 O O . GLN A 1 198 ? -8.759 24.775 9.777 1.00 45.19 198 GLN A O 1
ATOM 1495 N N . PRO A 1 199 ? -10.667 23.868 10.547 1.00 43.03 199 PRO A N 1
ATOM 1496 C CA . PRO A 1 199 ? -10.077 23.450 11.814 1.00 43.03 199 PRO A CA 1
ATOM 1497 C C . PRO A 1 199 ? -8.948 22.453 11.548 1.00 43.03 199 PRO A C 1
ATOM 1499 O O . PRO A 1 199 ? -9.013 21.685 10.588 1.00 43.03 199 PRO A O 1
ATOM 1502 N N . SER A 1 200 ? -7.917 22.452 12.397 1.00 53.72 200 SER A N 1
ATOM 1503 C CA . SER A 1 200 ? -6.804 21.514 12.271 1.00 53.72 200 SER A CA 1
ATOM 1504 C C . SER A 1 200 ? -7.327 20.083 12.392 1.00 53.72 200 SER A C 1
ATOM 1506 O O . SER A 1 200 ? -7.545 19.534 13.473 1.00 53.72 200 SER A O 1
ATOM 1508 N N . ASP A 1 201 ? -7.512 19.450 11.240 1.00 52.56 201 ASP A N 1
ATOM 1509 C CA . ASP A 1 201 ? -8.049 18.102 11.082 1.00 52.56 201 ASP A CA 1
ATOM 1510 C C . ASP A 1 201 ? -7.073 17.010 11.586 1.00 52.56 201 ASP A C 1
ATOM 1512 O O . ASP A 1 201 ? -7.180 15.830 11.260 1.00 52.56 201 ASP A O 1
ATOM 1516 N N . GLU A 1 202 ? -6.089 17.413 12.393 1.00 58.47 202 GLU A N 1
ATOM 1517 C CA . GLU A 1 202 ? -5.019 16.608 12.973 1.00 58.47 202 GLU A CA 1
ATOM 1518 C C . GLU A 1 202 ? -5.383 16.021 14.344 1.00 58.47 202 GLU A C 1
ATOM 1520 O O . GLU A 1 202 ? -4.790 15.016 14.762 1.00 58.47 202 GLU A O 1
ATOM 1525 N N . ALA A 1 203 ? -6.370 16.600 15.037 1.00 65.62 203 ALA A N 1
ATOM 1526 C CA . ALA A 1 203 ? -6.817 16.099 16.331 1.00 65.62 203 ALA A CA 1
ATOM 1527 C C . ALA A 1 203 ? -7.651 14.811 16.178 1.00 65.62 203 ALA A C 1
ATOM 1529 O O . ALA A 1 203 ? -8.588 14.721 15.374 1.00 65.62 203 ALA A O 1
ATOM 1530 N N . LEU A 1 204 ? -7.300 13.798 16.974 1.00 79.69 204 LEU A N 1
ATOM 1531 C CA . LEU A 1 204 ? -8.085 12.579 17.147 1.00 79.69 204 LEU A CA 1
ATOM 1532 C C . LEU A 1 204 ? -9.098 12.817 18.271 1.00 79.69 204 LEU A C 1
ATOM 1534 O O . LEU A 1 204 ? -8.728 12.809 19.442 1.00 79.69 204 LEU A O 1
ATOM 1538 N N . CYS A 1 205 ? -10.365 13.020 17.916 1.00 70.50 205 CYS A N 1
ATOM 1539 C CA . CYS A 1 205 ? -11.447 13.271 18.871 1.00 70.50 205 CYS A CA 1
ATOM 1540 C C . CYS A 1 205 ? -12.603 12.291 18.624 1.00 70.50 205 CYS A C 1
ATOM 1542 O O . CYS A 1 205 ? -13.611 12.687 18.045 1.00 70.50 205 CYS A O 1
ATOM 1544 N N . PRO A 1 206 ? -12.493 11.013 19.020 1.00 67.62 206 PRO A N 1
ATOM 1545 C CA . PRO A 1 206 ? -13.505 10.004 18.686 1.00 67.62 206 PRO A CA 1
ATOM 1546 C C . PRO A 1 206 ? -14.829 10.135 19.473 1.00 67.62 206 PRO A C 1
ATOM 1548 O O . PRO A 1 206 ? -15.665 9.242 19.403 1.00 67.62 206 PRO A O 1
ATOM 1551 N N . GLY A 1 207 ? -15.048 11.240 20.199 1.00 70.69 207 GLY A N 1
ATOM 1552 C CA . GLY A 1 207 ? -16.138 11.382 21.169 1.00 70.69 207 GLY A CA 1
ATOM 1553 C C . GLY A 1 207 ? -15.880 10.541 22.426 1.00 70.69 207 GLY A C 1
ATOM 1554 O O . GLY A 1 207 ? -15.233 9.500 22.367 1.00 70.69 207 GLY A O 1
ATOM 1555 N N . ARG A 1 208 ? -16.331 10.999 23.599 1.00 79.44 208 ARG A N 1
ATOM 1556 C CA . ARG A 1 208 ? -16.190 10.217 24.838 1.00 79.44 208 ARG A CA 1
ATOM 1557 C C . ARG A 1 208 ? -17.300 9.169 24.903 1.00 79.44 208 ARG A C 1
ATOM 1559 O O . ARG A 1 208 ? -18.469 9.522 24.757 1.00 79.44 208 ARG A O 1
ATOM 1566 N N . LEU A 1 209 ? -16.944 7.916 25.176 1.00 80.88 209 LEU A N 1
ATOM 1567 C CA . LEU A 1 209 ? -17.919 6.865 25.446 1.00 80.88 209 LEU A CA 1
ATOM 1568 C C . LEU A 1 209 ? -18.708 7.168 26.723 1.00 80.88 209 LEU A C 1
ATOM 1570 O O . LEU A 1 209 ? -18.144 7.560 27.746 1.00 80.88 209 LEU A O 1
ATOM 1574 N N . MET A 1 210 ? -20.021 6.963 26.652 1.00 73.12 210 MET A N 1
ATOM 1575 C CA . MET A 1 210 ? -20.928 7.073 27.790 1.00 73.12 210 MET A CA 1
ATOM 1576 C C . MET A 1 210 ? -21.289 5.664 28.270 1.00 73.12 210 MET A C 1
ATOM 1578 O O . MET A 1 210 ? -21.835 4.876 27.504 1.00 73.12 210 MET A O 1
ATOM 1582 N N . GLY A 1 211 ? -20.996 5.352 29.534 1.00 71.25 211 GLY A N 1
ATOM 1583 C CA . GLY A 1 211 ? -21.286 4.047 30.141 1.00 71.25 211 GLY A CA 1
ATOM 1584 C C . GLY A 1 211 ? -20.088 3.094 30.203 1.00 71.25 211 GLY A C 1
ATOM 1585 O O . GLY A 1 211 ? -18.975 3.425 29.796 1.00 71.25 211 GLY A O 1
ATOM 1586 N N . THR A 1 212 ? -20.308 1.912 30.778 1.00 71.56 212 THR A N 1
ATOM 1587 C CA . THR A 1 212 ? -19.283 0.873 30.930 1.00 71.56 212 THR A CA 1
ATOM 1588 C C . THR A 1 212 ? -19.310 -0.077 29.734 1.00 71.56 212 THR A C 1
ATOM 1590 O O . THR A 1 212 ? -20.323 -0.713 29.451 1.00 71.56 212 THR A O 1
ATOM 1593 N N . SER A 1 213 ? -18.187 -0.185 29.024 1.00 81.38 213 SER A N 1
ATOM 1594 C CA . SER A 1 213 ? -18.023 -1.159 27.942 1.00 81.38 213 SER A CA 1
ATOM 1595 C C . SER A 1 213 ? -17.501 -2.487 28.485 1.00 81.38 213 SER A C 1
ATOM 1597 O O . SER A 1 213 ? -16.641 -2.509 29.365 1.00 81.38 213 SER A O 1
ATOM 1599 N N . ARG A 1 214 ? -18.001 -3.599 27.936 1.00 86.12 214 ARG A N 1
ATOM 1600 C CA . ARG A 1 214 ? -17.447 -4.946 28.159 1.00 86.12 214 ARG A CA 1
ATOM 1601 C C . ARG A 1 214 ? -16.495 -5.397 27.052 1.00 86.12 214 ARG A C 1
ATOM 1603 O O . ARG A 1 214 ? -15.958 -6.494 27.153 1.00 86.12 214 ARG A O 1
ATOM 1610 N N . ALA A 1 215 ? -16.316 -4.592 26.004 1.00 94.38 215 ALA A N 1
ATOM 1611 C CA . ALA A 1 215 ? -15.437 -4.954 24.905 1.00 94.38 215 ALA A CA 1
ATOM 1612 C C . ALA A 1 215 ? -13.972 -4.949 25.348 1.00 94.38 215 ALA A C 1
ATOM 1614 O O . ALA A 1 215 ? -13.560 -4.175 26.212 1.00 94.38 215 ALA A O 1
ATOM 1615 N N . ARG A 1 216 ? -13.173 -5.796 24.713 1.00 96.81 216 ARG A N 1
ATOM 1616 C CA . ARG A 1 216 ? -11.741 -5.944 24.949 1.00 96.81 216 ARG A CA 1
ATOM 1617 C C . ARG A 1 216 ? -11.015 -5.658 23.654 1.00 96.81 216 ARG A C 1
ATOM 1619 O O . ARG A 1 216 ? -11.090 -6.435 22.706 1.00 96.81 216 ARG A O 1
ATOM 1626 N N . ILE A 1 217 ? -10.359 -4.506 23.589 1.00 97.94 217 ILE A N 1
ATOM 1627 C CA . ILE A 1 217 ? -9.683 -4.061 22.372 1.00 97.94 217 ILE A CA 1
ATOM 1628 C C . ILE A 1 217 ? -8.184 -4.273 22.544 1.00 97.94 217 ILE A C 1
ATOM 1630 O O . ILE A 1 217 ? -7.595 -3.784 23.508 1.00 97.94 217 ILE A O 1
ATOM 1634 N N . ALA A 1 218 ? -7.560 -4.955 21.591 1.00 98.25 218 ALA A N 1
ATOM 1635 C CA . ALA A 1 218 ? -6.109 -5.035 21.492 1.00 98.25 218 ALA A CA 1
ATOM 1636 C C . ALA A 1 218 ? -5.602 -4.180 20.325 1.00 98.25 218 ALA A C 1
ATOM 1638 O O . ALA A 1 218 ? -6.287 -3.994 19.319 1.00 98.25 218 ALA A O 1
ATOM 1639 N N . VAL A 1 219 ? -4.383 -3.661 20.441 1.00 98.38 219 VAL A N 1
ATOM 1640 C CA . VAL A 1 219 ? -3.699 -2.944 19.357 1.00 98.38 219 VAL A CA 1
ATOM 1641 C C . VAL A 1 219 ? -2.441 -3.712 18.985 1.00 98.38 219 VAL A C 1
ATOM 1643 O O . VAL A 1 219 ? -1.632 -4.014 19.857 1.00 98.38 219 VAL A O 1
ATOM 1646 N N . LEU A 1 220 ? -2.264 -4.004 17.697 1.00 97.69 220 LEU A N 1
ATOM 1647 C CA . LEU A 1 220 ? -1.045 -4.605 17.159 1.00 97.69 220 LEU A CA 1
ATOM 1648 C C . LEU A 1 220 ? -0.333 -3.585 16.269 1.00 97.69 220 LEU A C 1
ATOM 1650 O O . LEU A 1 220 ? -0.902 -3.081 15.295 1.00 97.69 220 LEU A O 1
ATOM 1654 N N . ALA A 1 221 ? 0.912 -3.271 16.611 1.00 94.69 221 ALA A N 1
ATOM 1655 C CA . ALA A 1 221 ? 1.700 -2.264 15.916 1.00 94.69 221 ALA A CA 1
ATOM 1656 C C . ALA A 1 221 ? 3.186 -2.621 15.892 1.00 94.69 221 ALA A C 1
ATOM 1658 O O . ALA A 1 221 ? 3.693 -3.269 16.802 1.00 94.69 221 ALA A O 1
ATOM 1659 N N . SER A 1 222 ? 3.907 -2.131 14.884 1.00 89.94 222 SER A N 1
ATOM 1660 C CA . SER A 1 222 ? 5.371 -2.216 14.873 1.00 89.94 222 SER A CA 1
ATOM 1661 C C . SER A 1 222 ? 5.961 -1.395 16.025 1.00 89.94 222 SER A C 1
ATOM 1663 O O . SER A 1 222 ? 5.461 -0.305 16.336 1.00 89.94 222 SER A O 1
ATOM 1665 N N . SER A 1 223 ? 7.032 -1.889 16.641 1.00 87.38 223 SER A N 1
ATOM 1666 C CA . SER A 1 223 ? 7.710 -1.203 17.746 1.00 87.38 223 SER A CA 1
ATOM 1667 C C . SER A 1 223 ? 8.131 0.222 17.389 1.00 87.38 223 SER A C 1
ATOM 1669 O O . SER A 1 223 ? 8.654 0.486 16.308 1.00 87.38 223 SER A O 1
ATOM 1671 N N . GLY A 1 224 ? 7.872 1.162 18.302 1.00 81.38 224 GLY A N 1
ATOM 1672 C CA . GLY A 1 224 ? 8.153 2.587 18.093 1.00 81.38 224 GLY A CA 1
ATOM 1673 C C . GLY A 1 224 ? 7.149 3.320 17.191 1.00 81.38 224 GLY A C 1
ATOM 1674 O O . GLY A 1 224 ? 7.372 4.482 16.850 1.00 81.38 224 GLY A O 1
ATOM 1675 N N . SER A 1 225 ? 6.031 2.692 16.801 1.00 87.69 225 SER A N 1
ATOM 1676 C CA . SER A 1 225 ? 5.007 3.345 15.977 1.00 87.69 225 SER A CA 1
ATOM 1677 C C . SER A 1 225 ? 4.349 4.523 16.705 1.00 87.69 225 SER A C 1
ATOM 1679 O O . SER A 1 225 ? 3.445 4.361 17.528 1.00 87.69 225 SER A O 1
ATOM 1681 N N . GLY A 1 226 ? 4.724 5.743 16.315 1.00 87.88 226 GLY A N 1
ATOM 1682 C CA . GLY A 1 226 ? 4.098 6.971 16.813 1.00 87.88 226 GLY A CA 1
ATOM 1683 C C . GLY A 1 226 ? 2.600 7.073 16.511 1.00 87.88 226 GLY A C 1
ATOM 1684 O O . GLY A 1 226 ? 1.840 7.707 17.241 1.00 87.88 226 GLY A O 1
ATOM 1685 N N . SER A 1 227 ? 2.142 6.395 15.456 1.00 90.25 227 SER A N 1
ATOM 1686 C CA . SER A 1 227 ? 0.717 6.316 15.122 1.00 90.25 227 SER A CA 1
ATOM 1687 C C . SER A 1 227 ? -0.069 5.436 16.087 1.00 90.25 227 SER A C 1
ATOM 1689 O O . SER A 1 227 ? -1.210 5.766 16.399 1.00 90.25 227 SER A O 1
ATOM 1691 N N . ALA A 1 228 ? 0.535 4.349 16.573 1.00 92.81 228 ALA A N 1
ATOM 1692 C CA . ALA A 1 228 ? -0.074 3.519 17.605 1.00 92.81 228 ALA A CA 1
ATOM 1693 C C . ALA A 1 228 ? -0.151 4.285 18.928 1.00 92.81 228 ALA A C 1
ATOM 1695 O O . ALA A 1 228 ? -1.209 4.308 19.547 1.00 92.81 228 ALA A O 1
ATOM 1696 N N . GLY A 1 229 ? 0.911 5.014 19.287 1.00 92.62 229 GLY A N 1
ATOM 1697 C CA . GLY A 1 229 ? 0.906 5.931 20.427 1.00 92.62 229 GLY A CA 1
ATOM 1698 C C . GLY A 1 229 ? -0.245 6.942 20.367 1.00 92.62 229 GLY A C 1
ATOM 1699 O O . GLY A 1 229 ? -1.094 6.962 21.254 1.00 92.62 229 GLY A O 1
ATOM 1700 N N . ARG A 1 230 ? -0.368 7.690 19.258 1.00 92.88 230 ARG A N 1
ATOM 1701 C CA . ARG A 1 230 ? -1.496 8.619 19.021 1.00 92.88 230 ARG A CA 1
ATOM 1702 C C . ARG A 1 230 ? -2.864 7.954 19.156 1.00 92.88 230 ARG A C 1
ATOM 1704 O O . ARG A 1 230 ? -3.751 8.521 19.792 1.00 92.88 230 ARG A O 1
ATOM 1711 N N . LEU A 1 231 ? -3.042 6.789 18.534 1.00 95.12 231 LEU A N 1
ATOM 1712 C CA . LEU A 1 231 ? -4.309 6.063 18.553 1.00 95.12 231 LEU A CA 1
ATOM 1713 C C . LEU A 1 231 ? -4.676 5.623 19.968 1.00 95.12 231 LEU A C 1
ATOM 1715 O O . LEU A 1 231 ? -5.802 5.861 20.391 1.00 95.12 231 LEU A O 1
ATOM 1719 N N . VAL A 1 232 ? -3.736 5.034 20.709 1.00 95.62 232 VAL A N 1
ATOM 1720 C CA . VAL A 1 232 ? -3.994 4.532 22.062 1.00 95.62 232 VAL A CA 1
ATOM 1721 C C . VAL A 1 232 ? -4.243 5.690 23.025 1.00 95.62 232 VAL A C 1
ATOM 1723 O O . VAL A 1 232 ? -5.210 5.639 23.774 1.00 95.62 232 VAL A O 1
ATOM 1726 N N . THR A 1 233 ? -3.464 6.776 22.961 1.00 93.69 233 THR A N 1
ATOM 1727 C CA . THR A 1 233 ? -3.723 7.977 23.774 1.00 93.69 233 THR A CA 1
ATOM 1728 C C . THR A 1 233 ? -5.128 8.533 23.524 1.00 93.69 233 THR A C 1
ATOM 1730 O O . THR A 1 233 ? -5.862 8.798 24.477 1.00 93.69 233 THR A O 1
ATOM 1733 N N . ALA A 1 234 ? -5.530 8.677 22.256 1.00 93.69 234 ALA A N 1
ATOM 1734 C CA . ALA A 1 234 ? -6.862 9.165 21.904 1.00 93.69 234 ALA A CA 1
ATOM 1735 C C . ALA A 1 234 ? -7.969 8.195 22.344 1.00 93.69 234 ALA A C 1
ATOM 1737 O O . ALA A 1 234 ? -9.003 8.627 22.852 1.00 93.69 234 ALA A O 1
ATOM 1738 N N . ALA A 1 235 ? -7.739 6.888 22.199 1.00 94.44 235 ALA A N 1
ATOM 1739 C CA . ALA A 1 235 ? -8.672 5.854 22.618 1.00 94.44 235 ALA A CA 1
ATOM 1740 C C . ALA A 1 235 ? -8.889 5.860 24.138 1.00 94.44 235 ALA A C 1
ATOM 1742 O O . ALA A 1 235 ? -10.030 5.881 24.598 1.00 94.44 235 ALA A O 1
ATOM 1743 N N . THR A 1 236 ? -7.813 5.922 24.926 1.00 92.56 236 THR A N 1
ATOM 1744 C CA . THR A 1 236 ? -7.888 6.005 26.389 1.00 92.56 236 THR A CA 1
ATOM 1745 C C . THR A 1 236 ? -8.585 7.289 26.843 1.00 92.56 236 THR A C 1
ATOM 1747 O O . THR A 1 236 ? -9.450 7.232 27.714 1.00 92.56 236 THR A O 1
ATOM 1750 N N . ALA A 1 237 ? -8.287 8.439 26.227 1.00 90.94 237 ALA A N 1
ATOM 1751 C CA . ALA A 1 237 ? -8.957 9.708 26.540 1.00 90.94 237 ALA A CA 1
ATOM 1752 C C . ALA A 1 237 ? -10.473 9.674 26.256 1.00 90.94 237 ALA A C 1
ATOM 1754 O O . ALA A 1 237 ? -11.258 10.361 26.918 1.00 90.94 237 ALA A O 1
ATOM 1755 N N . ALA A 1 238 ? -10.882 8.852 25.289 1.00 91.00 238 ALA A N 1
ATOM 1756 C CA . ALA A 1 238 ? -12.271 8.602 24.932 1.00 91.00 238 ALA A CA 1
ATOM 1757 C C . ALA A 1 238 ? -12.961 7.536 25.798 1.00 91.00 238 ALA A C 1
ATOM 1759 O O . ALA A 1 238 ? -14.167 7.342 25.664 1.00 91.00 238 ALA A O 1
ATOM 1760 N N . GLY A 1 239 ? -12.226 6.866 26.690 1.00 92.25 239 GLY A N 1
ATOM 1761 C CA . GLY A 1 239 ? -12.748 5.788 27.529 1.00 92.25 239 GLY A CA 1
ATOM 1762 C C . GLY A 1 239 ? -12.875 4.441 26.811 1.00 92.25 239 GLY A C 1
ATOM 1763 O O . GLY A 1 239 ? -13.627 3.587 27.273 1.00 92.25 239 GLY A O 1
ATOM 1764 N N . LEU A 1 240 ? -12.173 4.233 25.689 1.00 93.94 240 LEU A N 1
ATOM 1765 C CA . LEU A 1 240 ? -12.157 2.932 25.018 1.00 93.94 240 LEU A CA 1
ATOM 1766 C C . LEU A 1 240 ? -11.387 1.895 25.855 1.00 93.94 240 LEU A C 1
ATOM 1768 O O . LEU A 1 240 ? -10.287 2.194 26.331 1.00 93.94 240 LEU A O 1
ATOM 1772 N N . PRO A 1 241 ? -11.919 0.667 26.006 1.00 94.12 241 PRO A N 1
ATOM 1773 C CA . PRO A 1 241 ? -11.326 -0.384 26.834 1.00 94.12 241 PRO A CA 1
ATOM 1774 C C . PRO A 1 241 ? -10.161 -1.095 26.120 1.00 94.12 241 PRO A C 1
ATOM 1776 O O . PRO A 1 241 ? -10.257 -2.264 25.733 1.00 94.12 241 PRO A O 1
ATOM 1779 N N . ILE A 1 242 ? -9.052 -0.376 25.924 1.00 96.25 242 ILE A N 1
ATOM 1780 C CA . ILE A 1 242 ? -7.812 -0.948 25.385 1.00 96.25 242 ILE A CA 1
ATOM 1781 C C . ILE A 1 242 ? -7.178 -1.853 26.450 1.00 96.25 242 ILE A C 1
ATOM 1783 O O . ILE A 1 242 ? -6.697 -1.362 27.469 1.00 96.25 242 ILE A O 1
ATOM 1787 N N . GLN A 1 243 ? -7.179 -3.164 26.209 1.00 96.19 243 GLN A N 1
ATOM 1788 C CA . GLN A 1 243 ? -6.660 -4.174 27.139 1.00 96.19 243 GLN A CA 1
ATOM 1789 C C . GLN A 1 243 ? -5.156 -4.377 27.009 1.00 96.19 243 GLN A C 1
ATOM 1791 O O . GLN A 1 243 ? -4.477 -4.612 28.003 1.00 96.19 243 GLN A O 1
ATOM 1796 N N . ALA A 1 244 ? -4.634 -4.307 25.784 1.00 96.50 244 ALA A N 1
ATOM 1797 C CA . ALA A 1 244 ? -3.220 -4.527 25.531 1.00 96.50 244 ALA A CA 1
ATOM 1798 C C . ALA A 1 244 ? -2.759 -3.855 24.236 1.00 96.50 244 ALA A C 1
ATOM 1800 O O . ALA A 1 244 ? -3.499 -3.775 23.249 1.00 96.50 244 ALA A O 1
ATOM 1801 N N . VAL A 1 245 ? -1.496 -3.436 24.229 1.00 97.75 245 VAL A N 1
ATOM 1802 C CA . VAL A 1 245 ? -0.749 -3.090 23.018 1.00 97.75 245 VAL A CA 1
ATOM 1803 C C . VAL A 1 245 ? 0.359 -4.121 22.824 1.00 97.75 245 VAL A C 1
ATOM 1805 O O . VAL A 1 245 ? 1.256 -4.242 23.658 1.00 97.75 245 VAL A O 1
ATOM 1808 N N . CYS A 1 246 ? 0.305 -4.854 21.717 1.00 97.12 246 CYS A N 1
ATOM 1809 C CA . CYS A 1 246 ? 1.357 -5.762 21.288 1.00 97.12 246 CYS A CA 1
ATOM 1810 C C . CYS A 1 246 ? 2.268 -5.042 20.285 1.00 97.12 246 CYS A C 1
ATOM 1812 O O . CYS A 1 246 ? 1.842 -4.660 19.190 1.00 97.12 246 CYS A O 1
ATOM 1814 N N . TRP A 1 247 ? 3.520 -4.840 20.682 1.00 95.50 247 TRP A N 1
ATOM 1815 C CA . TRP A 1 247 ? 4.581 -4.277 19.864 1.00 95.50 247 TRP A CA 1
ATOM 1816 C C . TRP A 1 247 ? 5.315 -5.391 19.128 1.00 95.50 247 TRP A C 1
ATOM 1818 O O . TRP A 1 247 ? 5.944 -6.236 19.755 1.00 95.50 247 TRP A O 1
ATOM 1828 N N . TYR A 1 248 ? 5.252 -5.396 17.803 1.00 92.88 248 TYR A N 1
ATOM 1829 C CA . TYR A 1 248 ? 5.959 -6.373 16.986 1.00 92.88 248 TYR A CA 1
ATOM 1830 C C . TYR A 1 248 ? 7.339 -5.852 16.579 1.00 92.88 248 TYR A C 1
ATOM 1832 O O . TYR A 1 248 ? 7.454 -4.812 15.918 1.00 92.88 248 TYR A O 1
ATOM 1840 N N . THR A 1 249 ? 8.375 -6.605 16.942 1.00 87.00 249 THR A N 1
ATOM 1841 C CA . THR A 1 249 ? 9.754 -6.414 16.484 1.00 87.00 249 THR A CA 1
ATOM 1842 C C . THR A 1 249 ? 10.250 -7.737 15.915 1.00 87.00 249 THR A C 1
ATOM 1844 O O . THR A 1 249 ? 10.650 -8.592 16.695 1.00 87.00 249 THR A O 1
ATOM 1847 N N . PRO A 1 250 ? 10.260 -7.956 14.592 1.00 74.38 250 PRO A N 1
ATOM 1848 C CA . PRO A 1 250 ? 10.786 -9.207 14.062 1.00 74.38 250 PRO A CA 1
ATOM 1849 C C . PRO A 1 250 ? 12.252 -9.387 14.479 1.00 74.38 250 PRO A C 1
ATOM 1851 O O . PRO A 1 250 ? 13.054 -8.447 14.384 1.00 74.38 250 PRO A O 1
ATOM 1854 N N . LEU A 1 251 ? 12.607 -10.600 14.913 1.00 63.75 251 LEU A N 1
ATOM 1855 C CA . LEU A 1 251 ? 14.004 -10.998 15.083 1.00 63.75 251 LEU A CA 1
ATOM 1856 C C . LEU A 1 251 ? 14.725 -10.811 13.748 1.00 63.75 251 LEU A C 1
ATOM 1858 O O . LEU A 1 251 ? 14.410 -11.456 12.749 1.00 63.75 251 LEU A O 1
ATOM 1862 N N . HIS A 1 252 ? 15.665 -9.871 13.715 1.00 55.22 252 HIS A N 1
ATOM 1863 C CA . HIS A 1 252 ? 16.389 -9.543 12.497 1.00 55.22 252 HIS A CA 1
ATOM 1864 C C . HIS A 1 252 ? 17.367 -10.672 12.169 1.00 55.22 252 HIS A C 1
ATOM 1866 O O . HIS A 1 252 ? 18.346 -10.871 12.886 1.00 55.22 252 HIS A O 1
ATOM 1872 N N . THR A 1 253 ? 17.199 -11.337 11.026 1.00 44.22 253 THR A N 1
ATOM 1873 C CA . THR A 1 253 ? 18.229 -12.208 10.430 1.00 44.22 253 THR A CA 1
ATOM 1874 C C . THR A 1 253 ? 19.360 -11.392 9.778 1.00 44.22 253 THR A C 1
ATOM 1876 O O . THR A 1 253 ? 19.823 -11.702 8.685 1.00 44.22 253 THR A O 1
ATOM 1879 N N . GLY A 1 254 ? 19.803 -10.308 10.426 1.00 38.59 254 GLY A N 1
ATOM 1880 C CA . GLY A 1 254 ? 20.937 -9.485 9.985 1.00 38.59 254 GLY A CA 1
ATOM 1881 C C . GLY A 1 254 ? 20.643 -8.422 8.918 1.00 38.59 254 GLY A C 1
ATOM 1882 O O . GLY A 1 254 ? 21.564 -7.718 8.512 1.00 38.59 254 GLY A O 1
ATOM 1883 N N . ARG A 1 255 ? 19.390 -8.243 8.478 1.00 44.75 255 ARG A N 1
ATOM 1884 C CA . ARG A 1 255 ? 19.004 -7.175 7.536 1.00 44.75 255 ARG A CA 1
ATOM 1885 C C . ARG A 1 255 ? 17.815 -6.393 8.083 1.00 44.75 255 ARG A C 1
ATOM 1887 O O . ARG A 1 255 ? 16.779 -6.973 8.388 1.00 44.75 255 ARG A O 1
ATOM 1894 N N . THR A 1 256 ? 17.968 -5.080 8.221 1.00 40.97 256 THR A N 1
ATOM 1895 C CA . THR A 1 256 ? 16.877 -4.147 8.524 1.00 40.97 256 THR A CA 1
ATOM 1896 C C . THR A 1 256 ? 15.952 -4.057 7.314 1.00 40.97 256 THR A C 1
ATOM 1898 O O . THR A 1 256 ? 16.091 -3.181 6.461 1.00 40.97 256 THR A O 1
ATOM 1901 N N . GLU A 1 257 ? 15.007 -4.988 7.196 1.00 44.81 257 GLU A N 1
ATOM 1902 C CA . GLU A 1 257 ? 13.940 -4.866 6.208 1.00 44.81 257 GLU A CA 1
ATOM 1903 C C . GLU A 1 257 ? 13.032 -3.701 6.617 1.00 44.81 257 GLU A C 1
ATOM 1905 O O . GLU A 1 257 ? 12.164 -3.818 7.482 1.00 44.81 257 GLU A O 1
ATOM 1910 N N . LEU A 1 258 ? 13.254 -2.532 6.010 1.00 45.44 258 LEU A N 1
ATOM 1911 C CA . LEU A 1 258 ? 12.290 -1.439 6.066 1.00 45.44 258 LEU A CA 1
ATOM 1912 C C . LEU A 1 258 ? 10.931 -1.984 5.606 1.00 45.44 258 LEU A C 1
ATOM 1914 O O . LEU A 1 258 ? 10.831 -2.578 4.531 1.00 45.44 258 LEU A O 1
ATOM 1918 N N . SER A 1 259 ? 9.886 -1.776 6.415 1.00 50.47 259 SER A N 1
ATOM 1919 C CA . SER A 1 259 ? 8.517 -2.170 6.061 1.00 50.47 259 SER A CA 1
ATOM 1920 C C . SER A 1 259 ? 8.187 -1.711 4.643 1.00 50.47 259 SER A C 1
ATOM 1922 O O . SER A 1 259 ? 8.423 -0.557 4.289 1.00 50.47 259 SER A O 1
ATOM 1924 N N . ASN A 1 260 ? 7.599 -2.584 3.821 1.00 52.72 260 ASN A N 1
ATOM 1925 C CA . ASN A 1 260 ? 7.346 -2.265 2.416 1.00 52.72 260 ASN A CA 1
ATOM 1926 C C . ASN A 1 260 ? 6.542 -0.960 2.223 1.00 52.72 260 ASN A C 1
ATOM 1928 O O . ASN A 1 260 ? 6.743 -0.268 1.221 1.00 52.72 260 ASN A O 1
ATOM 1932 N N . TYR A 1 261 ? 5.714 -0.598 3.210 1.00 57.00 261 TYR A N 1
ATOM 1933 C CA . TYR A 1 261 ? 4.899 0.618 3.249 1.00 57.00 261 TY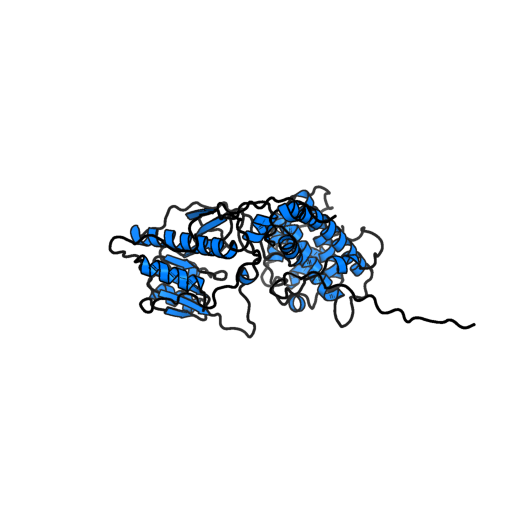R A CA 1
ATOM 1934 C C . TYR A 1 261 ? 5.663 1.902 3.610 1.00 57.00 261 TYR A C 1
ATOM 1936 O O . TYR A 1 261 ? 5.187 2.986 3.279 1.00 57.00 261 TYR A O 1
ATOM 1944 N N . SER A 1 262 ? 6.841 1.833 4.246 1.00 61.03 262 SER A N 1
ATOM 1945 C CA . SER A 1 262 ? 7.637 3.035 4.562 1.00 61.03 262 SER A CA 1
ATOM 1946 C C . SER A 1 262 ? 8.238 3.689 3.315 1.00 61.03 262 SER A C 1
ATOM 1948 O O . SER A 1 262 ? 8.637 4.850 3.352 1.00 61.03 262 SER A O 1
ATOM 1950 N N . SER A 1 263 ? 8.273 2.950 2.203 1.00 67.12 263 SER A N 1
ATOM 1951 C CA . SER A 1 263 ? 8.731 3.432 0.900 1.00 67.12 263 SER A CA 1
ATOM 1952 C C . SER A 1 263 ? 7.638 4.121 0.073 1.00 67.12 263 SER A C 1
ATOM 1954 O O . SER A 1 263 ? 7.918 4.543 -1.053 1.00 67.12 263 SER A O 1
ATOM 1956 N N . ALA A 1 264 ? 6.407 4.215 0.590 1.00 81.94 264 ALA A N 1
ATOM 1957 C CA . ALA A 1 264 ? 5.286 4.768 -0.156 1.00 81.94 264 ALA A CA 1
ATOM 1958 C C . ALA A 1 264 ? 5.484 6.241 -0.503 1.00 81.94 264 ALA A C 1
ATOM 1960 O O . ALA A 1 264 ? 6.012 7.025 0.286 1.00 81.94 264 ALA A O 1
ATOM 1961 N N . TRP A 1 265 ? 5.054 6.613 -1.708 1.00 88.38 265 TRP A N 1
ATOM 1962 C CA . TRP A 1 265 ? 5.173 7.989 -2.170 1.00 88.38 265 TRP A CA 1
ATOM 1963 C C . TRP A 1 265 ? 4.136 8.890 -1.493 1.00 88.38 265 TRP A C 1
ATOM 1965 O O . TRP A 1 265 ? 2.944 8.578 -1.474 1.00 88.38 265 TRP A O 1
ATOM 1975 N N . 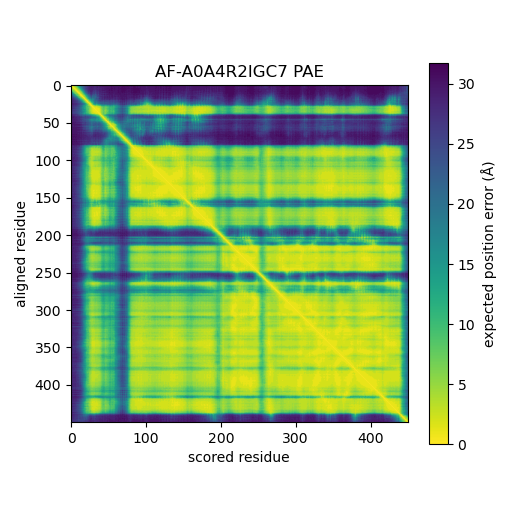TYR A 1 266 ? 4.608 10.028 -0.992 1.00 87.50 266 TYR A N 1
ATOM 1976 C CA . TYR A 1 266 ? 3.818 11.170 -0.549 1.00 87.50 266 TYR A CA 1
ATOM 1977 C C . TYR A 1 266 ? 4.542 12.450 -0.975 1.00 87.50 266 TYR A C 1
ATOM 1979 O O . TYR A 1 266 ? 5.775 12.434 -1.055 1.00 87.50 266 TYR A O 1
ATOM 1987 N N . PRO A 1 267 ? 3.814 13.559 -1.197 1.00 85.44 267 PRO A N 1
ATOM 1988 C CA . PRO A 1 267 ? 4.452 14.841 -1.454 1.00 85.44 267 PRO A CA 1
ATOM 1989 C C . PRO A 1 267 ? 5.333 15.263 -0.266 1.00 85.44 267 PRO A C 1
ATOM 1991 O O . PRO A 1 267 ? 5.064 14.858 0.875 1.00 85.44 267 PRO A O 1
ATOM 1994 N N . PRO A 1 268 ? 6.377 16.078 -0.500 1.00 81.06 268 PRO A N 1
ATOM 1995 C CA . PRO A 1 268 ? 7.215 16.604 0.567 1.00 81.06 268 PRO A CA 1
ATOM 1996 C C . PRO A 1 268 ? 6.373 17.309 1.636 1.00 81.06 268 PRO A C 1
ATOM 1998 O O . PRO A 1 268 ? 5.636 18.253 1.360 1.00 81.06 268 PRO A O 1
ATOM 2001 N N . GLY A 1 269 ? 6.483 16.827 2.870 1.00 75.19 269 GLY A N 1
ATOM 2002 C CA . GLY A 1 269 ? 5.792 17.382 4.028 1.00 75.19 269 GLY A CA 1
ATOM 2003 C C . GLY A 1 269 ? 6.756 17.963 5.058 1.00 75.19 269 GLY A C 1
ATOM 2004 O O . GLY A 1 269 ? 7.976 17.799 4.926 1.00 75.19 269 GLY A O 1
ATOM 2005 N N . PRO A 1 270 ? 6.236 18.621 6.113 1.00 74.50 270 PRO A N 1
ATOM 2006 C CA . PRO A 1 270 ? 7.052 18.951 7.270 1.00 74.50 270 PRO A CA 1
ATOM 2007 C C . PRO A 1 270 ? 7.706 17.673 7.821 1.00 74.50 270 PRO A C 1
ATOM 2009 O O . PRO A 1 270 ? 7.162 16.573 7.651 1.00 74.50 270 PRO A O 1
ATOM 2012 N N . PRO A 1 271 ? 8.871 17.790 8.475 1.00 69.69 271 PRO A N 1
ATOM 2013 C CA . PRO A 1 271 ? 9.455 16.652 9.163 1.00 69.69 271 PRO A CA 1
ATOM 2014 C C . PRO A 1 271 ? 8.440 16.076 10.155 1.00 69.69 271 PRO A C 1
ATOM 2016 O O . PRO A 1 271 ? 7.654 16.812 10.757 1.00 69.69 271 PRO A O 1
ATOM 2019 N N . ALA A 1 272 ? 8.460 14.751 10.315 1.00 68.88 272 ALA A N 1
ATOM 2020 C CA . ALA A 1 272 ? 7.697 14.119 11.379 1.00 68.88 272 ALA A CA 1
ATOM 2021 C C . ALA A 1 272 ? 8.110 14.740 12.727 1.00 68.88 272 ALA A C 1
ATOM 2023 O O . ALA A 1 272 ? 9.287 15.076 12.900 1.00 68.88 272 ALA A O 1
ATOM 2024 N N . PRO A 1 273 ? 7.173 14.904 13.673 1.00 72.69 273 PRO A N 1
ATOM 2025 C CA . PRO A 1 273 ? 7.512 15.399 14.996 1.00 72.69 273 PRO A CA 1
ATOM 2026 C C . PRO A 1 273 ? 8.583 14.509 15.639 1.00 72.69 273 PRO A C 1
ATOM 2028 O O . PRO A 1 273 ? 8.596 13.289 15.454 1.00 72.69 273 PRO A O 1
ATOM 2031 N N . SER A 1 274 ? 9.492 15.137 16.387 1.00 67.69 274 SER A N 1
ATOM 2032 C CA . SER A 1 274 ? 10.597 14.457 17.076 1.00 67.69 274 SER A CA 1
ATOM 2033 C C . SER A 1 274 ? 10.111 13.525 18.184 1.00 67.69 274 SER A C 1
ATOM 2035 O O . SER A 1 274 ? 10.804 12.577 18.546 1.00 67.69 274 SER A O 1
ATOM 2037 N N . THR A 1 275 ? 8.915 13.779 18.707 1.00 74.06 275 THR A N 1
ATOM 2038 C CA . THR A 1 275 ? 8.261 12.966 19.723 1.00 74.06 275 THR A CA 1
ATOM 2039 C C . THR A 1 275 ? 6.826 12.674 19.312 1.00 74.06 275 THR A C 1
ATOM 2041 O O . THR A 1 275 ? 6.113 13.516 18.766 1.00 74.06 275 THR A O 1
ATOM 2044 N N . TRP A 1 276 ? 6.394 11.450 19.589 1.00 77.75 276 TRP A N 1
ATOM 2045 C CA . TRP A 1 276 ? 5.000 11.045 19.475 1.00 77.75 276 TRP A CA 1
ATOM 2046 C C . TRP A 1 276 ? 4.446 10.769 20.873 1.00 77.75 276 TRP A C 1
ATOM 2048 O O . TRP A 1 276 ? 5.226 10.430 21.765 1.00 77.75 276 TRP A O 1
ATOM 2058 N N . PRO A 1 277 ? 3.122 10.884 21.086 1.00 79.19 277 PRO A N 1
ATOM 2059 C CA . PRO A 1 277 ? 2.505 10.456 22.333 1.00 79.19 277 PRO A CA 1
ATOM 2060 C C . PRO A 1 277 ? 2.886 9.009 22.649 1.00 79.19 277 PRO A C 1
ATOM 2062 O O . PRO A 1 277 ? 2.713 8.125 21.808 1.00 79.19 277 PRO A O 1
ATOM 2065 N N . SER A 1 278 ? 3.407 8.773 23.848 1.00 83.69 278 SER A N 1
ATOM 2066 C CA . SER A 1 278 ? 3.636 7.421 24.351 1.00 83.69 278 SER A CA 1
ATOM 2067 C C . SER A 1 278 ? 2.306 6.770 24.723 1.00 83.69 278 SER A C 1
ATOM 2069 O O . SER A 1 278 ? 1.355 7.451 25.120 1.00 83.69 278 SER A O 1
ATOM 2071 N N . VAL A 1 279 ? 2.247 5.440 24.634 1.00 89.94 279 VAL A N 1
ATOM 2072 C CA . VAL A 1 279 ? 1.116 4.683 25.184 1.00 89.94 279 VAL A CA 1
ATOM 2073 C C . VAL A 1 279 ? 0.964 5.034 26.674 1.00 89.94 279 VAL A C 1
ATOM 2075 O O . VAL A 1 279 ? 1.972 5.033 27.387 1.00 89.94 279 VAL A O 1
ATOM 2078 N N . PRO A 1 280 ? -0.250 5.371 27.155 1.00 91.38 280 PRO A N 1
ATOM 2079 C CA . PRO A 1 280 ? -0.486 5.652 28.568 1.00 91.38 280 PRO A CA 1
ATOM 2080 C C . PRO A 1 280 ? -0.028 4.490 29.452 1.00 91.38 280 PRO A C 1
ATOM 2082 O O . PRO A 1 280 ? -0.290 3.334 29.131 1.00 91.38 280 PRO A O 1
ATOM 2085 N N . SER A 1 281 ? 0.592 4.788 30.596 1.00 91.44 281 SER A N 1
ATOM 2086 C CA . SER A 1 281 ? 1.101 3.766 31.527 1.00 91.44 281 SER A CA 1
ATOM 2087 C C . SER A 1 281 ? 0.016 2.848 32.100 1.00 91.44 281 SER A C 1
ATOM 2089 O O . SER A 1 281 ? 0.329 1.772 32.599 1.00 91.44 281 SER A O 1
ATOM 2091 N N . SER A 1 282 ? -1.253 3.256 32.022 1.00 91.50 282 SER A N 1
ATOM 2092 C CA . SER A 1 282 ? -2.410 2.451 32.416 1.00 91.50 282 SER A CA 1
ATOM 2093 C C . SER A 1 282 ? -2.763 1.339 31.425 1.00 91.50 282 SER A C 1
ATOM 2095 O O . SER A 1 282 ? -3.587 0.494 31.759 1.00 91.50 282 SER A O 1
ATOM 2097 N N . VAL A 1 283 ? -2.195 1.343 30.216 1.00 94.94 283 VAL A N 1
ATOM 2098 C CA . VAL A 1 283 ? -2.454 0.323 29.194 1.00 94.94 283 VAL A CA 1
ATOM 2099 C C . VAL A 1 283 ? -1.294 -0.676 29.177 1.00 94.94 283 VAL A C 1
ATOM 2101 O O . VAL A 1 283 ? -0.162 -0.276 28.892 1.00 94.94 283 VAL A O 1
ATOM 2104 N N . PRO A 1 284 ? -1.541 -1.971 29.451 1.00 96.19 284 PRO A N 1
ATOM 2105 C CA . PRO A 1 284 ? -0.520 -3.008 29.356 1.00 96.19 284 PRO A CA 1
ATOM 2106 C C . PRO A 1 284 ? 0.131 -3.048 27.971 1.00 96.19 284 PRO A C 1
ATOM 2108 O O . PRO A 1 284 ? -0.547 -2.987 26.943 1.00 96.19 284 PRO A O 1
ATOM 2111 N N . THR A 1 285 ? 1.456 -3.181 27.939 1.00 96.12 285 THR A N 1
ATOM 2112 C CA . THR A 1 285 ? 2.211 -3.359 26.695 1.00 96.12 285 THR A CA 1
ATOM 2113 C C . THR A 1 285 ? 3.027 -4.646 26.744 1.00 96.12 285 THR A C 1
ATOM 2115 O O . THR A 1 285 ? 3.450 -5.096 27.808 1.00 96.12 285 THR A O 1
ATOM 2118 N N . THR A 1 286 ? 3.226 -5.277 25.593 1.00 95.50 286 THR A N 1
ATOM 2119 C CA . THR A 1 286 ? 4.064 -6.473 25.444 1.00 95.50 286 THR A CA 1
ATOM 2120 C C . THR A 1 286 ? 4.820 -6.372 24.134 1.00 95.50 286 THR A C 1
ATOM 2122 O O . THR A 1 286 ? 4.257 -5.909 23.145 1.00 95.50 286 THR A O 1
ATOM 2125 N N . THR A 1 287 ? 6.075 -6.806 24.116 1.00 95.31 287 THR A N 1
ATOM 2126 C CA . THR A 1 287 ? 6.863 -6.914 22.885 1.00 95.31 287 THR A CA 1
ATOM 2127 C C . THR A 1 287 ? 6.857 -8.361 22.418 1.00 95.31 287 THR A C 1
ATOM 2129 O O . THR A 1 287 ? 7.065 -9.266 23.220 1.00 95.31 287 THR A O 1
ATOM 2132 N N . ALA A 1 288 ? 6.603 -8.567 21.132 1.00 94.25 288 ALA A N 1
ATOM 2133 C CA . ALA A 1 288 ? 6.567 -9.861 20.477 1.00 94.25 288 ALA A CA 1
ATOM 2134 C C . ALA A 1 288 ? 7.594 -9.898 19.344 1.00 94.25 288 ALA A C 1
ATOM 2136 O O . ALA A 1 288 ? 7.696 -8.960 18.546 1.00 94.25 288 ALA A O 1
ATOM 2137 N N . GLU A 1 289 ? 8.325 -11.004 19.270 1.00 93.19 289 GLU A N 1
ATOM 2138 C CA . GLU A 1 289 ? 9.409 -11.205 18.308 1.00 93.19 289 GLU A CA 1
ATOM 2139 C C . GLU A 1 289 ? 9.030 -12.161 17.172 1.00 93.19 289 GLU A C 1
ATOM 2141 O O . GLU A 1 289 ? 9.585 -12.102 16.071 1.00 93.19 289 GLU A O 1
ATOM 2146 N N . SER A 1 290 ? 8.017 -12.994 17.413 1.00 93.25 290 SER A N 1
ATOM 2147 C CA . SER A 1 290 ? 7.426 -13.910 16.446 1.00 93.25 290 SER A CA 1
ATOM 2148 C C . SER A 1 290 ? 5.912 -13.715 16.325 1.00 93.25 290 SER A C 1
ATOM 2150 O O . SER A 1 290 ? 5.252 -13.132 17.186 1.00 93.25 290 SER A O 1
ATOM 2152 N N . TRP A 1 291 ? 5.324 -14.250 15.253 1.00 94.56 291 TRP A N 1
ATOM 2153 C CA . TRP A 1 291 ? 3.866 -14.282 15.109 1.00 94.56 291 TRP A CA 1
ATOM 2154 C C . TRP A 1 291 ? 3.173 -15.174 16.146 1.00 94.56 291 TRP A C 1
ATOM 2156 O O . TRP A 1 291 ? 1.985 -14.984 16.413 1.00 94.56 291 TRP A O 1
ATOM 2166 N N . ASP A 1 292 ? 3.892 -16.129 16.737 1.00 95.62 292 ASP A N 1
ATOM 2167 C CA . ASP A 1 292 ? 3.358 -16.992 17.795 1.00 95.62 292 ASP A CA 1
ATOM 2168 C C . ASP A 1 292 ? 3.226 -16.206 19.098 1.00 95.62 292 ASP A C 1
ATOM 2170 O O . ASP A 1 292 ? 2.171 -16.253 19.729 1.00 95.62 292 ASP A O 1
ATOM 2174 N N . ASP A 1 293 ? 4.222 -15.377 19.420 1.00 96.25 293 ASP A N 1
ATOM 2175 C CA . ASP A 1 293 ? 4.167 -14.459 20.562 1.00 96.25 293 ASP A CA 1
ATOM 2176 C C . ASP A 1 293 ? 3.058 -13.417 20.386 1.00 96.25 293 ASP A C 1
ATOM 2178 O O . ASP A 1 293 ? 2.308 -13.146 21.323 1.00 96.25 293 ASP A O 1
ATOM 2182 N N . VAL A 1 294 ? 2.894 -12.874 19.170 1.00 96.69 294 VAL A N 1
ATOM 2183 C CA . VAL A 1 294 ? 1.776 -11.969 18.843 1.00 96.69 294 VAL A CA 1
ATOM 2184 C C . VAL A 1 294 ? 0.437 -12.665 19.096 1.00 96.69 294 VAL A C 1
ATOM 2186 O O . VAL A 1 294 ? -0.448 -12.105 19.744 1.00 96.69 294 VAL A O 1
ATOM 2189 N N . THR A 1 295 ? 0.287 -13.900 18.612 1.00 97.44 295 THR A N 1
ATOM 2190 C CA . THR A 1 295 ? -0.943 -14.686 18.785 1.00 97.44 295 THR A CA 1
ATOM 2191 C C . THR A 1 295 ? -1.217 -14.960 20.266 1.00 97.44 295 THR A C 1
ATOM 2193 O O . THR A 1 295 ? -2.349 -14.797 20.724 1.00 97.44 295 THR A O 1
ATOM 2196 N N . ALA A 1 296 ? -0.190 -15.337 21.032 1.00 97.19 296 ALA A N 1
ATOM 2197 C CA . ALA A 1 296 ? -0.293 -15.577 22.467 1.00 97.19 296 ALA A CA 1
ATOM 2198 C C . ALA A 1 296 ? -0.678 -14.303 23.234 1.00 97.19 296 ALA A C 1
ATOM 2200 O O . ALA A 1 296 ? -1.568 -14.356 24.080 1.00 97.19 296 ALA A O 1
ATOM 2201 N N . ALA A 1 297 ? -0.082 -13.155 22.898 1.00 96.81 297 ALA A N 1
ATOM 2202 C CA . ALA A 1 297 ? -0.394 -11.871 23.521 1.00 96.81 297 ALA A CA 1
ATOM 2203 C C . ALA A 1 297 ? -1.846 -11.433 23.260 1.00 96.81 297 ALA A C 1
ATOM 2205 O O . ALA A 1 297 ? -2.539 -11.014 24.188 1.00 96.81 297 ALA A O 1
ATOM 2206 N N . ILE A 1 298 ? -2.338 -11.575 22.023 1.00 97.25 298 ILE A N 1
ATOM 2207 C CA . ILE A 1 298 ? -3.731 -11.242 21.676 1.00 97.25 298 ILE A CA 1
ATOM 2208 C C . ILE A 1 298 ? -4.713 -12.156 22.422 1.00 97.25 298 ILE A C 1
ATOM 2210 O O . ILE A 1 298 ? -5.711 -11.674 22.959 1.00 97.25 298 ILE A O 1
ATOM 2214 N N . ARG A 1 299 ? -4.415 -13.460 22.509 1.00 96.88 299 ARG A N 1
ATOM 2215 C CA . ARG A 1 299 ? -5.241 -14.427 23.252 1.00 96.88 299 ARG A CA 1
ATOM 2216 C C . ARG A 1 299 ? -5.219 -14.182 24.758 1.00 96.88 299 ARG A C 1
ATOM 2218 O O . ARG A 1 299 ? -6.260 -14.287 25.394 1.00 96.88 299 ARG A O 1
ATOM 2225 N N . ALA A 1 300 ? -4.06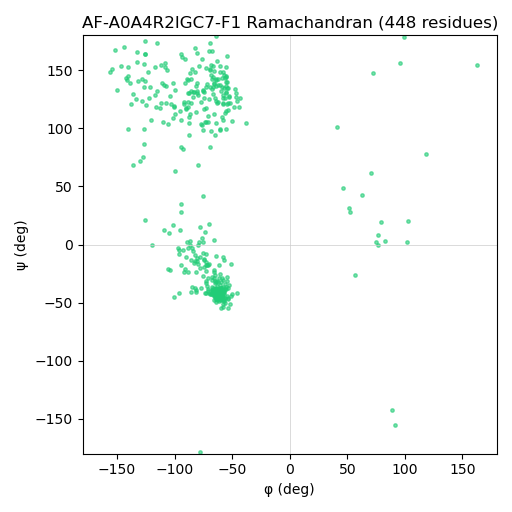9 -13.823 25.326 1.00 97.12 300 ALA A N 1
ATOM 2226 C CA . ALA A 1 300 ? -3.944 -13.488 26.744 1.00 97.12 300 ALA A CA 1
ATOM 2227 C C . ALA A 1 300 ? -4.741 -12.227 27.118 1.00 97.12 300 ALA A C 1
ATOM 2229 O O . ALA A 1 300 ? -5.270 -12.142 28.223 1.00 97.12 300 ALA A O 1
ATOM 2230 N N . ALA A 1 301 ? -4.872 -11.276 26.188 1.00 96.25 301 ALA A N 1
ATOM 2231 C CA . ALA A 1 301 ? -5.740 -10.110 26.341 1.00 96.25 301 ALA A CA 1
ATOM 2232 C C . ALA A 1 301 ? -7.238 -10.428 26.157 1.00 96.25 301 ALA A C 1
ATOM 2234 O O . ALA A 1 301 ? -8.070 -9.543 26.364 1.00 96.25 301 ALA A O 1
ATOM 2235 N N . ASP A 1 302 ? -7.573 -11.659 25.744 1.00 96.69 302 ASP A N 1
ATOM 2236 C CA . ASP A 1 302 ? -8.923 -12.121 25.407 1.00 96.69 302 ASP A CA 1
ATOM 2237 C C . ASP A 1 302 ? -9.656 -11.104 24.508 1.00 96.69 302 ASP A C 1
ATOM 2239 O O . ASP A 1 302 ? -10.757 -10.631 24.793 1.00 96.69 302 ASP A O 1
ATOM 2243 N N . ALA A 1 303 ? -8.966 -10.664 23.451 1.00 97.31 303 ALA A N 1
ATOM 2244 C CA . ALA A 1 303 ? -9.417 -9.552 22.629 1.00 97.31 303 ALA A CA 1
ATOM 2245 C C . ALA A 1 303 ? -10.699 -9.898 21.853 1.00 97.31 303 ALA A C 1
ATOM 2247 O O . ALA A 1 303 ? -10.773 -10.879 21.109 1.00 97.31 303 ALA A O 1
ATOM 2248 N N . ASP A 1 304 ? -11.700 -9.028 21.956 1.00 98.00 304 ASP A N 1
ATOM 2249 C CA . ASP A 1 304 ? -12.860 -9.064 21.075 1.00 98.00 304 ASP A CA 1
ATOM 2250 C C . ASP A 1 304 ? -12.486 -8.585 19.677 1.00 98.00 304 ASP A C 1
ATOM 2252 O O . ASP A 1 304 ? -12.902 -9.190 18.699 1.00 98.00 304 ASP A O 1
ATOM 2256 N N . VAL A 1 305 ? -11.685 -7.523 19.575 1.00 98.44 305 VAL A N 1
ATOM 2257 C CA . VAL A 1 305 ? -11.234 -6.961 18.299 1.00 98.44 305 VAL A CA 1
ATOM 2258 C C . VAL A 1 305 ? -9.786 -6.489 18.400 1.00 98.44 305 VAL A C 1
ATOM 2260 O O . VAL A 1 305 ? -9.366 -5.949 19.427 1.00 98.44 305 VAL A O 1
ATOM 2263 N N . VAL A 1 306 ? -9.026 -6.668 17.320 1.00 98.56 306 VAL A N 1
ATOM 2264 C CA . VAL A 1 306 ? -7.659 -6.138 17.188 1.00 98.56 306 VAL A CA 1
ATOM 2265 C C . VAL A 1 306 ? -7.648 -4.973 16.206 1.00 98.56 306 VAL A C 1
ATOM 2267 O O . VAL A 1 306 ? -8.237 -5.059 15.132 1.00 98.56 306 VAL A O 1
ATOM 2270 N N . LEU A 1 307 ? -6.939 -3.898 16.543 1.00 98.56 307 LEU A N 1
ATOM 2271 C CA . LEU A 1 307 ? -6.661 -2.780 15.641 1.00 98.56 307 LEU A CA 1
ATOM 2272 C C . LEU A 1 307 ? -5.243 -2.922 15.075 1.00 98.56 307 LEU A C 1
ATOM 2274 O O . LEU A 1 307 ? -4.273 -2.881 15.836 1.00 98.56 307 LEU A O 1
ATOM 2278 N N . LEU A 1 308 ? -5.107 -3.058 13.753 1.00 96.31 308 LEU A N 1
ATOM 2279 C CA . LEU A 1 308 ? -3.799 -3.060 13.089 1.00 96.31 308 LEU A CA 1
ATOM 2280 C C . LEU A 1 308 ? -3.322 -1.636 12.826 1.00 96.31 308 LEU A C 1
ATOM 2282 O O . LEU A 1 308 ? -4.005 -0.842 12.177 1.00 96.31 308 LEU A O 1
ATOM 2286 N N . VAL A 1 309 ? -2.103 -1.322 13.267 1.00 93.19 309 VAL A N 1
ATOM 2287 C CA . VAL A 1 309 ? -1.493 -0.007 13.039 1.00 93.19 309 VAL A CA 1
ATOM 2288 C C . VAL A 1 309 ? -0.119 -0.154 12.393 1.00 93.19 309 VAL A C 1
ATOM 2290 O O . VAL A 1 309 ? 0.915 -0.119 13.057 1.00 93.19 309 VAL A O 1
ATOM 2293 N N . GLY A 1 310 ? -0.110 -0.234 11.058 1.00 80.50 310 GLY A N 1
ATOM 2294 C CA . GLY A 1 310 ? 1.125 -0.269 10.266 1.00 80.50 310 GLY A CA 1
ATOM 2295 C C . GLY A 1 310 ? 1.883 -1.587 10.416 1.00 80.50 310 GLY A C 1
ATOM 2296 O O . GLY A 1 310 ? 3.019 -1.598 10.891 1.00 80.50 310 GLY A O 1
ATOM 2297 N N . MET A 1 311 ? 1.239 -2.680 10.007 1.00 86.06 311 MET A N 1
ATOM 2298 C CA . MET A 1 311 ? 1.789 -4.034 10.043 1.00 86.06 311 MET A CA 1
ATOM 2299 C C . MET A 1 311 ? 2.116 -4.549 8.631 1.00 86.06 311 MET A C 1
ATOM 2301 O O . MET A 1 311 ? 1.473 -4.122 7.668 1.00 86.06 311 MET A O 1
ATOM 2305 N N . PRO A 1 312 ? 3.092 -5.467 8.476 1.00 83.44 312 PRO A N 1
ATOM 2306 C CA . PRO A 1 312 ? 3.160 -6.327 7.299 1.00 83.44 312 PRO A CA 1
ATOM 2307 C C . PRO A 1 312 ? 1.934 -7.258 7.245 1.00 83.44 312 PRO A C 1
ATOM 2309 O O . PRO A 1 312 ? 1.070 -7.223 8.122 1.00 83.44 312 PRO A O 1
ATOM 2312 N N . VAL A 1 313 ? 1.861 -8.101 6.212 1.00 85.75 313 VAL A N 1
ATOM 2313 C CA . VAL A 1 313 ? 0.820 -9.136 6.117 1.00 85.75 313 VAL A CA 1
ATOM 2314 C C . VAL A 1 313 ? 0.900 -10.038 7.349 1.00 85.75 313 VAL A C 1
ATOM 2316 O O . VAL A 1 313 ? 1.948 -10.622 7.624 1.00 85.75 313 VAL A O 1
ATOM 2319 N N . VAL A 1 314 ? -0.199 -10.104 8.099 1.00 90.56 314 VAL A N 1
ATOM 2320 C CA . VAL A 1 314 ? -0.321 -10.915 9.314 1.00 90.56 314 VAL A CA 1
ATOM 2321 C C . VAL A 1 314 ? -0.829 -12.318 8.954 1.00 90.56 314 VAL A C 1
ATOM 2323 O O . VAL A 1 314 ? -1.664 -12.436 8.056 1.00 90.56 314 VAL A O 1
ATOM 2326 N N . PRO A 1 315 ? -0.347 -13.383 9.614 1.00 94.00 315 PRO A N 1
ATOM 2327 C CA . PRO A 1 315 ? -0.784 -14.745 9.321 1.00 94.00 315 PRO A CA 1
ATOM 2328 C C . PRO A 1 315 ? -2.171 -15.046 9.901 1.00 94.00 315 PRO A C 1
ATOM 2330 O O . PRO A 1 315 ? -2.588 -14.436 10.887 1.00 94.00 315 PRO A O 1
ATOM 2333 N N . ASP A 1 316 ? -2.831 -16.066 9.355 1.00 95.69 316 ASP A N 1
ATOM 2334 C CA . ASP A 1 316 ? -4.190 -16.498 9.716 1.00 95.69 316 ASP A CA 1
ATOM 2335 C C . ASP A 1 316 ? -4.376 -16.681 11.224 1.00 95.69 316 ASP A C 1
ATOM 2337 O O . ASP A 1 316 ? -5.316 -16.160 11.809 1.00 95.69 316 ASP A O 1
ATOM 2341 N N . ARG A 1 317 ? -3.401 -17.291 11.906 1.00 95.50 317 ARG A N 1
ATOM 2342 C CA . ARG A 1 317 ? -3.452 -17.481 13.365 1.00 95.50 317 ARG A CA 1
ATOM 2343 C C . ARG A 1 317 ? -3.573 -16.185 14.177 1.00 95.50 317 ARG A C 1
ATOM 2345 O O . ARG A 1 317 ? -4.137 -16.220 15.266 1.00 95.50 317 ARG A O 1
ATOM 2352 N N . VAL A 1 318 ? -3.056 -15.067 13.663 1.00 96.12 318 VAL A N 1
ATOM 2353 C CA . VAL A 1 318 ? -3.214 -13.731 14.262 1.00 96.12 318 VAL A CA 1
ATOM 2354 C C . VAL A 1 318 ? -4.572 -13.141 13.885 1.00 96.12 318 VAL A C 1
ATOM 2356 O O . VAL A 1 318 ? -5.218 -12.523 14.728 1.00 96.12 318 VAL A O 1
ATOM 2359 N N . LEU A 1 319 ? -5.023 -13.352 12.642 1.00 96.38 319 LEU A N 1
ATOM 2360 C CA . LEU A 1 319 ? -6.347 -12.928 12.171 1.00 96.38 319 LEU A CA 1
ATOM 2361 C C . LEU A 1 319 ? -7.485 -13.588 12.965 1.00 96.38 319 LEU A C 1
ATOM 2363 O O . LEU A 1 319 ? -8.469 -12.926 13.290 1.00 96.38 319 LEU A O 1
ATOM 2367 N N . ASP A 1 320 ? -7.300 -14.851 13.339 1.00 96.06 320 ASP A N 1
ATOM 2368 C CA . ASP A 1 320 ? -8.266 -15.666 14.078 1.00 96.06 320 ASP A CA 1
ATOM 2369 C C . ASP A 1 320 ? -8.134 -15.522 15.605 1.00 96.06 320 ASP A C 1
ATOM 2371 O O . ASP A 1 320 ? -8.887 -16.132 16.364 1.00 96.06 320 ASP A O 1
ATOM 2375 N N . ALA A 1 321 ? -7.159 -14.746 16.091 1.00 96.31 321 ALA A N 1
ATOM 2376 C CA . ALA A 1 321 ? -6.884 -14.627 17.524 1.00 96.31 321 ALA A CA 1
ATOM 2377 C C . ALA A 1 321 ? -7.921 -13.782 18.282 1.00 96.31 321 ALA A C 1
ATOM 2379 O O . ALA A 1 321 ? -8.001 -13.891 19.505 1.00 96.31 321 ALA A O 1
ATOM 2380 N N . ALA A 1 322 ? -8.690 -12.947 17.580 1.00 96.69 322 ALA A N 1
ATOM 2381 C CA . ALA A 1 322 ? -9.705 -12.075 18.163 1.00 96.69 322 ALA A CA 1
ATOM 2382 C C . ALA A 1 322 ? -11.116 -12.526 17.777 1.00 96.69 322 ALA A C 1
ATOM 2384 O O . ALA A 1 322 ? -11.374 -12.847 16.618 1.00 96.69 322 ALA A O 1
ATOM 2385 N N . ARG A 1 323 ? -12.055 -12.490 18.729 1.00 96.00 323 ARG A N 1
ATOM 2386 C CA . ARG A 1 323 ? -13.417 -13.042 18.565 1.00 96.00 323 ARG A CA 1
ATOM 2387 C C . ARG A 1 323 ? -14.192 -12.456 17.379 1.00 96.00 323 ARG A C 1
ATOM 2389 O O . ARG A 1 323 ? -14.904 -13.179 16.691 1.00 96.00 323 ARG A O 1
ATOM 2396 N N . LEU A 1 324 ? -14.105 -11.144 17.182 1.00 97.19 324 LEU A N 1
ATOM 2397 C CA . LEU A 1 324 ? -14.727 -10.409 16.078 1.00 97.19 324 LEU A CA 1
ATOM 2398 C C . LEU A 1 324 ? -13.750 -10.189 14.914 1.00 97.19 324 LEU A C 1
ATOM 2400 O O . LEU A 1 324 ? -14.139 -9.672 13.872 1.00 97.19 324 LEU A O 1
ATOM 2404 N N . GLY A 1 325 ? -12.486 -10.575 15.071 1.00 96.81 325 GLY A N 1
ATOM 2405 C CA . GLY A 1 325 ? -11.444 -10.410 14.070 1.00 96.81 325 GLY A CA 1
ATOM 2406 C C . GLY A 1 325 ? -10.668 -9.101 14.192 1.00 96.81 325 GLY A C 1
ATOM 2407 O O . GLY A 1 325 ? -10.523 -8.503 15.263 1.00 96.81 325 GLY A O 1
ATOM 2408 N N . VAL A 1 326 ? -10.102 -8.689 13.063 1.00 98.25 326 VAL A N 1
ATOM 2409 C CA . VAL A 1 326 ? -9.022 -7.707 13.013 1.00 98.25 326 VAL A CA 1
ATOM 2410 C C . VAL A 1 326 ? -9.406 -6.553 12.092 1.00 98.25 326 VAL A C 1
ATOM 2412 O O . VAL A 1 326 ? -9.644 -6.755 10.904 1.00 98.25 326 VAL A O 1
ATOM 2415 N N . LEU A 1 327 ? -9.454 -5.337 12.633 1.00 98.44 327 LEU A N 1
ATOM 2416 C CA . LEU A 1 327 ? -9.734 -4.113 11.889 1.00 98.44 327 LEU A CA 1
ATOM 2417 C C . LEU A 1 327 ? -8.445 -3.524 11.315 1.00 98.44 327 LEU A C 1
ATOM 2419 O O . LEU A 1 327 ? -7.469 -3.303 12.037 1.00 98.44 327 LEU A O 1
ATOM 2423 N N . ASN A 1 328 ? -8.477 -3.201 10.025 1.00 97.81 328 ASN A N 1
ATOM 2424 C CA . ASN A 1 328 ? -7.416 -2.484 9.331 1.00 97.81 328 ASN A CA 1
ATOM 2425 C C . ASN A 1 328 ? -7.975 -1.243 8.630 1.00 97.81 328 ASN A C 1
ATOM 2427 O O . ASN A 1 328 ? -9.060 -1.279 8.051 1.00 97.81 328 ASN A O 1
ATOM 2431 N N . ALA A 1 329 ? -7.217 -0.147 8.659 1.00 96.94 329 ALA A N 1
ATOM 2432 C CA . ALA A 1 329 ? -7.525 1.052 7.890 1.00 96.94 329 ALA A CA 1
ATOM 2433 C C . ALA A 1 329 ? -6.507 1.221 6.761 1.00 96.94 329 ALA A C 1
ATOM 2435 O O . ALA A 1 329 ? -5.368 1.638 6.981 1.00 96.94 329 ALA A O 1
ATOM 2436 N N . HIS A 1 330 ? -6.936 0.922 5.541 1.00 96.25 330 HIS A N 1
ATOM 2437 C CA . HIS A 1 330 ? -6.150 1.034 4.319 1.00 96.25 330 HIS A CA 1
ATOM 2438 C C . HIS A 1 330 ? -6.232 2.447 3.724 1.00 96.25 330 HIS A C 1
ATOM 2440 O O . HIS A 1 330 ? -7.261 3.104 3.845 1.00 96.25 330 HIS A O 1
ATOM 2446 N N . ASN A 1 331 ? -5.177 2.931 3.067 1.00 94.88 331 ASN A N 1
ATOM 2447 C CA . ASN A 1 331 ? -5.123 4.255 2.423 1.00 94.88 331 ASN A CA 1
ATOM 2448 C C . ASN A 1 331 ? -5.477 4.224 0.922 1.00 94.88 331 ASN A C 1
ATOM 2450 O O . ASN A 1 331 ? -4.985 5.052 0.150 1.00 94.88 331 ASN A O 1
ATOM 2454 N N . GLY A 1 332 ? -6.302 3.262 0.511 1.00 95.44 332 GLY A N 1
ATOM 2455 C CA . GLY A 1 332 ? -6.860 3.155 -0.833 1.00 95.44 332 GLY A CA 1
ATOM 2456 C C . GLY A 1 332 ? -8.367 2.899 -0.820 1.00 95.44 332 GLY A C 1
ATOM 2457 O O . GLY A 1 332 ? -8.920 2.373 0.150 1.00 95.44 332 GLY A O 1
ATOM 2458 N N . ALA A 1 333 ? -9.032 3.253 -1.923 1.00 95.75 333 ALA A N 1
ATOM 2459 C CA . ALA A 1 333 ? -10.444 2.957 -2.155 1.00 95.75 333 ALA A CA 1
ATOM 2460 C C . ALA A 1 333 ? -10.635 1.459 -2.444 1.00 95.75 333 ALA A C 1
ATOM 2462 O O . ALA A 1 333 ? -10.322 0.993 -3.541 1.00 95.75 333 ALA A O 1
ATOM 2463 N N . LEU A 1 334 ? -11.159 0.690 -1.492 1.00 96.62 334 LEU A N 1
ATOM 2464 C CA . LEU A 1 334 ? -11.449 -0.731 -1.706 1.00 96.62 334 LEU A CA 1
ATOM 2465 C C . LEU A 1 334 ? -12.784 -0.911 -2.445 1.00 96.62 334 LEU A C 1
ATOM 2467 O O . LEU A 1 334 ? -13.722 -0.164 -2.166 1.00 96.62 334 LEU A O 1
ATOM 2471 N N . PRO A 1 335 ? -12.889 -1.849 -3.414 1.00 94.81 335 PRO A N 1
ATOM 2472 C CA . PRO A 1 335 ? -11.909 -2.871 -3.837 1.00 94.81 335 PRO A CA 1
ATOM 2473 C C . PRO A 1 335 ? -10.921 -2.422 -4.937 1.00 94.81 335 PRO A C 1
ATOM 2475 O O . PRO A 1 335 ? -10.131 -3.227 -5.433 1.00 94.81 335 PRO A O 1
ATOM 2478 N N . THR A 1 336 ? -10.993 -1.167 -5.386 1.00 93.19 336 THR A N 1
ATOM 2479 C CA . THR A 1 336 ? -10.300 -0.710 -6.606 1.00 93.19 336 THR A CA 1
ATOM 2480 C C . THR A 1 336 ? -8.816 -0.407 -6.413 1.00 93.19 336 THR A C 1
ATOM 2482 O O . THR A 1 336 ? -8.108 -0.331 -7.407 1.00 93.19 336 THR A O 1
ATOM 2485 N N . HIS A 1 337 ? -8.343 -0.233 -5.175 1.00 94.69 337 HIS A N 1
ATOM 2486 C CA . HIS A 1 337 ? -6.950 0.088 -4.846 1.00 94.69 337 HIS A CA 1
ATOM 2487 C C . HIS A 1 337 ? -6.439 -0.742 -3.668 1.00 94.69 337 HIS A C 1
ATOM 2489 O O . HIS A 1 337 ? -6.204 -0.202 -2.588 1.00 94.69 337 HIS A O 1
ATOM 2495 N N . ARG A 1 338 ? -6.268 -2.051 -3.858 1.00 94.81 338 ARG A N 1
ATOM 2496 C CA . ARG A 1 338 ? -5.642 -2.935 -2.857 1.00 94.81 338 ARG A CA 1
ATOM 2497 C C . ARG A 1 338 ? -4.118 -2.797 -2.892 1.00 94.81 338 ARG A C 1
ATOM 2499 O O . ARG A 1 338 ? -3.552 -2.529 -3.953 1.00 94.81 338 ARG A O 1
ATOM 2506 N N . GLY A 1 339 ? -3.442 -3.066 -1.781 1.00 92.00 339 GLY A N 1
ATOM 2507 C CA . GLY A 1 339 ? -1.992 -3.229 -1.732 1.00 92.00 339 GLY A CA 1
ATOM 2508 C C . GLY A 1 339 ? -1.209 -1.937 -1.501 1.00 92.00 339 GLY A C 1
ATOM 2509 O O . GLY A 1 339 ? -1.574 -1.087 -0.697 1.00 92.00 339 GLY A O 1
ATOM 2510 N N . MET A 1 340 ? -0.056 -1.813 -2.153 1.00 89.75 340 MET A N 1
ATOM 2511 C CA . MET A 1 340 ? 0.958 -0.815 -1.787 1.00 89.75 340 MET A CA 1
ATOM 2512 C C . MET A 1 340 ? 0.824 0.489 -2.577 1.00 89.75 340 MET A C 1
ATOM 2514 O O . MET A 1 340 ? 0.214 0.524 -3.640 1.00 89.75 340 MET A O 1
ATOM 2518 N N . ASP A 1 341 ? 1.435 1.562 -2.062 1.00 91.19 341 ASP A N 1
ATOM 2519 C CA . ASP A 1 341 ? 1.531 2.886 -2.699 1.00 91.19 341 ASP A CA 1
ATOM 2520 C C . ASP A 1 341 ? 0.181 3.466 -3.164 1.00 91.19 341 ASP A C 1
ATOM 2522 O O . ASP A 1 341 ? 0.137 4.259 -4.104 1.00 91.19 341 ASP A O 1
ATOM 2526 N N . ALA A 1 342 ? -0.924 3.093 -2.505 1.00 94.56 342 ALA A N 1
ATOM 2527 C CA . ALA A 1 342 ? -2.289 3.377 -2.955 1.00 94.56 342 ALA A CA 1
ATOM 2528 C C . ALA A 1 342 ? -2.550 4.869 -3.233 1.00 94.56 342 ALA A C 1
ATOM 2530 O O . ALA A 1 342 ? -3.208 5.203 -4.215 1.00 94.56 342 ALA A O 1
ATOM 2531 N N . VAL A 1 343 ? -1.971 5.769 -2.429 1.00 94.00 343 VAL A N 1
ATOM 2532 C CA . VAL A 1 343 ? -2.039 7.224 -2.649 1.00 94.00 343 VAL A CA 1
ATOM 2533 C C . VAL A 1 343 ? -1.345 7.629 -3.953 1.00 94.00 343 VAL A C 1
ATOM 2535 O O . VAL A 1 343 ? -1.938 8.330 -4.770 1.00 94.00 343 VAL A O 1
ATOM 2538 N N . GLY A 1 344 ? -0.114 7.164 -4.180 1.00 94.25 344 GLY A N 1
ATOM 2539 C CA . GLY A 1 344 ? 0.621 7.429 -5.418 1.00 94.25 344 GLY A CA 1
ATOM 2540 C C . GLY A 1 344 ? -0.106 6.865 -6.640 1.00 94.25 344 GLY A C 1
ATOM 2541 O O . GLY A 1 344 ? -0.255 7.564 -7.640 1.00 94.25 344 GLY A O 1
ATOM 2542 N N . TRP A 1 345 ? -0.640 5.645 -6.540 1.00 96.50 345 TRP A N 1
ATOM 2543 C CA . TRP A 1 345 ? -1.453 5.040 -7.597 1.00 96.50 345 TRP A CA 1
ATOM 2544 C C . TRP A 1 345 ? -2.728 5.816 -7.890 1.00 96.50 345 TRP A C 1
ATOM 2546 O O . TRP A 1 345 ? -3.006 6.067 -9.058 1.00 96.50 345 TRP A O 1
ATOM 2556 N N . ALA A 1 346 ? -3.466 6.258 -6.869 1.00 94.94 346 ALA A N 1
ATOM 2557 C CA . ALA A 1 346 ? -4.661 7.074 -7.060 1.00 94.94 346 ALA A CA 1
ATOM 2558 C C . ALA A 1 346 ? -4.323 8.368 -7.820 1.00 94.94 346 ALA A C 1
ATOM 2560 O O . ALA A 1 346 ? -4.982 8.716 -8.803 1.00 94.94 346 ALA A O 1
ATOM 2561 N N . LEU A 1 347 ? -3.227 9.040 -7.450 1.00 93.50 347 LEU A N 1
ATOM 2562 C CA . LEU A 1 347 ? -2.768 10.237 -8.155 1.00 93.50 347 LEU A CA 1
ATOM 2563 C C . LEU A 1 347 ? -2.383 9.930 -9.604 1.00 93.50 347 LEU A C 1
ATOM 2565 O O . LEU A 1 347 ? -2.869 10.614 -10.510 1.00 93.50 347 LEU A O 1
ATOM 2569 N N . LEU A 1 348 ? -1.597 8.878 -9.846 1.00 94.69 348 LEU A N 1
ATOM 2570 C CA . LEU A 1 348 ? -1.248 8.433 -11.195 1.00 94.69 348 LEU A CA 1
ATOM 2571 C C . LEU A 1 348 ? -2.488 8.052 -12.012 1.00 94.69 348 LEU A C 1
ATOM 2573 O O . LEU A 1 348 ? -2.553 8.383 -13.189 1.00 94.69 348 LEU A O 1
ATOM 2577 N N . ASN A 1 349 ? -3.507 7.442 -11.418 1.00 93.62 349 ASN A N 1
ATOM 2578 C CA . ASN A 1 349 ? -4.725 7.024 -12.115 1.00 93.62 349 ASN A CA 1
ATOM 2579 C C . ASN A 1 349 ? -5.779 8.131 -12.253 1.00 93.62 349 ASN A C 1
ATOM 2581 O O . ASN A 1 349 ? -6.781 7.919 -12.927 1.00 93.62 349 ASN A O 1
ATOM 2585 N N . ASN A 1 350 ? -5.544 9.327 -11.701 1.00 90.81 350 ASN A N 1
ATOM 2586 C CA . ASN A 1 350 ? -6.535 10.413 -11.656 1.00 90.81 350 ASN A CA 1
ATOM 2587 C C . ASN A 1 350 ? -7.784 10.054 -10.844 1.00 90.81 350 ASN A C 1
ATOM 2589 O O . ASN A 1 350 ? -8.909 10.333 -11.251 1.00 90.81 350 ASN A O 1
ATOM 2593 N N . GLN A 1 351 ? -7.569 9.414 -9.701 1.00 92.44 351 GLN A N 1
ATOM 2594 C CA . GLN A 1 351 ? -8.611 8.959 -8.795 1.00 92.44 351 GLN A CA 1
ATOM 2595 C C . GLN A 1 351 ? -8.495 9.672 -7.440 1.00 92.44 351 GLN A C 1
ATOM 2597 O O . GLN A 1 351 ? -7.406 10.123 -7.066 1.00 92.44 351 GLN A O 1
ATOM 2602 N N . PRO A 1 352 ? -9.616 9.825 -6.712 1.00 91.44 352 PRO A N 1
ATOM 2603 C CA . PRO A 1 352 ? -9.608 10.455 -5.400 1.00 91.44 352 PRO A CA 1
ATOM 2604 C C . PRO A 1 352 ? -8.819 9.614 -4.395 1.00 91.44 352 PRO A C 1
ATOM 2606 O O . PRO A 1 352 ? -8.805 8.384 -4.458 1.00 91.44 352 PRO A O 1
ATOM 2609 N N . ILE A 1 353 ? -8.202 10.288 -3.427 1.00 94.12 353 ILE A N 1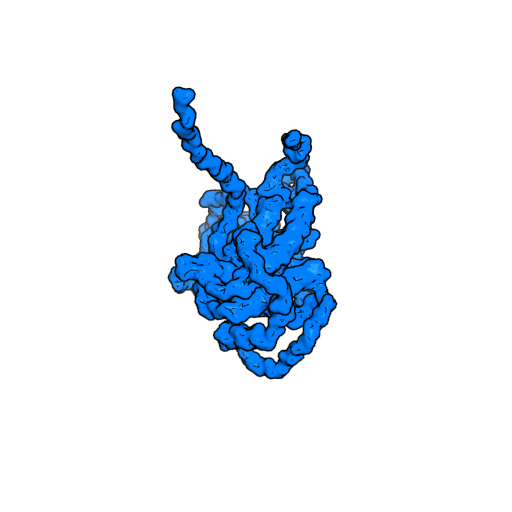
ATOM 2610 C CA . ILE A 1 353 ? -7.581 9.618 -2.286 1.00 94.12 353 ILE A CA 1
ATOM 2611 C C . ILE A 1 353 ? -8.685 9.260 -1.295 1.00 94.12 353 ILE A C 1
ATOM 2613 O O . ILE A 1 353 ? -9.490 10.110 -0.914 1.00 94.12 353 ILE A O 1
ATOM 2617 N N . VAL A 1 354 ? -8.721 8.000 -0.875 1.00 95.81 354 VAL A N 1
ATOM 2618 C CA . VAL A 1 354 ? -9.733 7.458 0.036 1.00 95.81 354 VAL A CA 1
ATOM 2619 C C . VAL A 1 354 ? -9.042 6.541 1.034 1.00 95.81 354 VAL A C 1
ATOM 2621 O O . VAL A 1 354 ? -8.164 5.772 0.653 1.00 95.81 354 VAL A O 1
ATOM 2624 N N . CYS A 1 355 ? -9.448 6.605 2.299 1.00 97.62 355 CYS A N 1
ATOM 2625 C CA . CYS A 1 355 ? -9.116 5.591 3.293 1.00 97.62 355 CYS A CA 1
ATOM 2626 C C . CYS A 1 355 ? -10.311 4.658 3.503 1.00 97.62 355 CYS A C 1
ATOM 2628 O O . CYS A 1 355 ? -11.443 5.131 3.579 1.00 97.62 355 CYS A O 1
ATOM 2630 N N . SER A 1 356 ? -10.061 3.358 3.634 1.00 98.19 356 SER A N 1
ATOM 2631 C CA . SER A 1 356 ? -11.088 2.334 3.843 1.00 98.19 356 SER A CA 1
ATOM 2632 C C . SER A 1 356 ? -10.817 1.574 5.140 1.00 98.19 356 SER A C 1
ATOM 2634 O O . SER A 1 356 ? -9.730 1.030 5.318 1.00 98.19 356 SER A O 1
ATOM 2636 N N . LEU A 1 357 ? -11.799 1.512 6.036 1.00 98.56 357 LEU A N 1
ATOM 2637 C CA . LEU A 1 357 ? -11.823 0.582 7.162 1.00 98.56 357 LEU A CA 1
ATOM 2638 C C . LEU A 1 357 ? -12.383 -0.751 6.678 1.00 98.56 357 LEU A C 1
ATOM 2640 O O . LEU A 1 357 ? -13.440 -0.770 6.047 1.00 98.56 357 LEU A O 1
ATOM 2644 N N . HIS A 1 358 ? -11.713 -1.853 6.984 1.00 98.31 358 HIS A N 1
ATOM 2645 C CA . HIS A 1 358 ? -12.159 -3.185 6.593 1.00 98.31 358 HIS A CA 1
ATOM 2646 C C . HIS A 1 358 ? -11.668 -4.253 7.575 1.00 98.31 358 HIS A C 1
ATOM 2648 O O . HIS A 1 358 ? -10.782 -4.001 8.400 1.00 98.31 358 HIS A O 1
ATOM 2654 N N . LEU A 1 359 ? -12.226 -5.458 7.463 1.00 97.88 359 LEU A N 1
ATOM 2655 C CA . LEU A 1 359 ? -11.681 -6.634 8.137 1.00 97.88 359 LEU A CA 1
ATOM 2656 C C . LEU A 1 359 ? -10.423 -7.120 7.416 1.00 97.88 359 LEU A C 1
ATOM 2658 O O . LEU A 1 359 ? -10.396 -7.255 6.191 1.00 97.88 359 LEU A O 1
ATOM 2662 N N . ALA A 1 360 ? -9.364 -7.390 8.169 1.00 96.75 360 ALA A N 1
ATOM 2663 C CA . ALA A 1 360 ? -8.185 -8.045 7.633 1.00 96.75 360 ALA A CA 1
ATOM 2664 C C . ALA A 1 360 ? -8.492 -9.530 7.371 1.00 96.75 360 ALA A C 1
ATOM 2666 O O . ALA A 1 360 ? -9.125 -10.215 8.178 1.00 96.75 360 ALA A O 1
ATOM 2667 N N . ARG A 1 361 ? -8.050 -10.010 6.210 1.00 94.62 361 ARG A N 1
ATOM 2668 C CA . ARG A 1 361 ? -8.190 -11.391 5.730 1.00 94.62 361 ARG A CA 1
ATOM 2669 C C . ARG A 1 361 ? -6.832 -11.867 5.205 1.00 94.62 361 ARG A C 1
ATOM 2671 O O . ARG A 1 361 ? -5.976 -11.013 4.962 1.00 94.62 361 ARG A O 1
ATOM 2678 N N . PRO A 1 362 ? -6.635 -13.180 4.985 1.00 90.81 362 PRO A N 1
ATOM 2679 C CA . PRO A 1 362 ? -5.351 -13.707 4.512 1.00 90.81 362 PRO A CA 1
ATOM 2680 C C . PRO A 1 362 ? -4.876 -13.045 3.210 1.00 90.81 362 PRO A C 1
ATOM 2682 O O . PRO A 1 362 ? -3.695 -12.763 3.023 1.00 90.81 362 PRO A O 1
ATOM 2685 N N . SER A 1 363 ? -5.818 -12.734 2.312 1.00 89.75 363 SER A N 1
ATOM 2686 C CA . SER A 1 363 ? -5.537 -11.985 1.087 1.00 89.75 363 SER A CA 1
ATOM 2687 C C . SER A 1 363 ? -5.571 -10.471 1.326 1.00 89.75 363 SER A C 1
ATOM 2689 O O . SER A 1 363 ? -6.537 -9.935 1.882 1.00 89.75 363 SE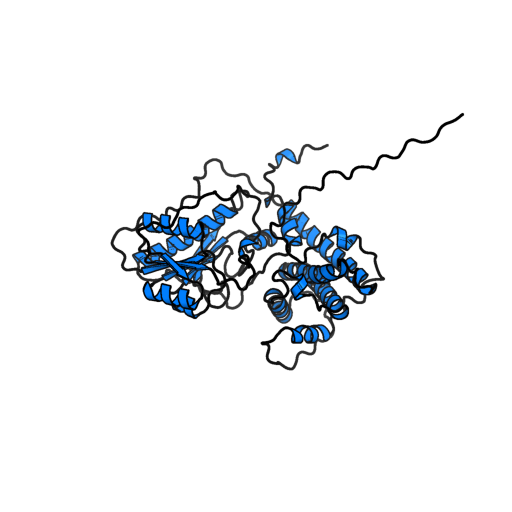R A O 1
ATOM 2691 N N . VAL A 1 364 ? -4.538 -9.775 0.840 1.00 90.50 364 VAL A N 1
ATOM 2692 C CA . VAL A 1 364 ? -4.300 -8.336 1.059 1.00 90.50 364 VAL A CA 1
ATOM 2693 C C . VAL A 1 364 ? -5.508 -7.486 0.658 1.00 90.50 364 VAL A C 1
ATOM 2695 O O . VAL A 1 364 ? -5.937 -7.490 -0.495 1.00 90.50 364 VAL A O 1
ATOM 2698 N N . ASP A 1 365 ? -6.037 -6.745 1.633 1.00 94.44 365 ASP A N 1
ATOM 2699 C CA . ASP A 1 365 ? -7.142 -5.787 1.503 1.00 94.44 365 ASP A CA 1
ATOM 2700 C C . ASP A 1 365 ? -8.410 -6.328 0.817 1.00 94.44 365 ASP A C 1
ATOM 2702 O O . ASP A 1 365 ? -9.144 -5.598 0.148 1.00 94.44 365 ASP A O 1
ATOM 2706 N N . THR A 1 366 ? -8.679 -7.625 0.976 1.00 95.19 366 THR A N 1
ATOM 2707 C CA . THR A 1 366 ? -9.847 -8.296 0.372 1.00 95.19 366 THR A CA 1
ATOM 2708 C C . THR A 1 366 ? -11.062 -8.390 1.287 1.00 95.19 366 THR A C 1
ATOM 2710 O O . THR A 1 366 ? -12.164 -8.634 0.800 1.00 95.19 366 THR A O 1
ATOM 2713 N N . GLY A 1 367 ? -10.874 -8.205 2.596 1.00 95.88 367 GLY A N 1
ATOM 2714 C CA . GLY A 1 367 ? -11.953 -8.364 3.563 1.00 95.88 367 GLY A CA 1
ATOM 2715 C C . GLY A 1 367 ? -13.017 -7.281 3.487 1.00 95.88 367 GLY A C 1
ATOM 2716 O O . GLY A 1 367 ? -12.858 -6.241 2.856 1.00 95.88 367 GLY A O 1
ATOM 2717 N N . GLU A 1 368 ? -14.131 -7.548 4.137 1.00 97.81 368 GLU A N 1
ATOM 2718 C CA . GLU A 1 368 ? -15.352 -6.766 4.059 1.00 97.81 368 GLU A CA 1
ATOM 2719 C C . GLU A 1 368 ? -15.116 -5.316 4.505 1.00 97.81 368 GLU A C 1
ATOM 2721 O O . GLU A 1 368 ? -14.492 -5.059 5.538 1.00 97.81 368 GLU A O 1
ATOM 2726 N N . VAL A 1 369 ? -15.598 -4.365 3.701 1.00 98.25 369 VAL A N 1
ATOM 2727 C CA . VAL A 1 369 ? -15.455 -2.927 3.946 1.00 98.25 369 VAL A CA 1
ATOM 2728 C C . VAL A 1 369 ? -16.506 -2.481 4.952 1.00 98.25 369 VAL A C 1
ATOM 2730 O O . VAL A 1 369 ? -17.685 -2.786 4.806 1.00 98.25 369 VAL A O 1
ATOM 2733 N N . ILE A 1 370 ? -16.064 -1.727 5.951 1.00 98.31 370 ILE A N 1
ATOM 2734 C CA . ILE A 1 370 ? -16.890 -1.185 7.031 1.00 98.31 370 ILE A CA 1
ATOM 2735 C C . ILE A 1 370 ? -17.217 0.286 6.768 1.00 98.31 370 ILE A C 1
ATOM 2737 O O . ILE A 1 370 ? -18.348 0.728 6.934 1.00 98.31 370 ILE A O 1
ATOM 2741 N N . ALA A 1 371 ? -16.214 1.070 6.373 1.00 97.31 371 ALA A N 1
ATOM 2742 C CA . ALA A 1 371 ? -16.375 2.498 6.130 1.00 97.31 371 ALA A CA 1
ATOM 2743 C C . ALA A 1 371 ? -15.334 2.996 5.132 1.00 97.31 371 ALA A C 1
ATOM 2745 O O . ALA A 1 371 ? -14.219 2.480 5.074 1.00 97.31 371 ALA A O 1
ATOM 2746 N N . VAL A 1 372 ? -15.677 4.040 4.383 1.00 96.31 372 VAL A N 1
ATOM 2747 C CA . VAL A 1 372 ? -14.761 4.732 3.473 1.00 96.31 372 VAL A CA 1
ATOM 2748 C C . VAL A 1 372 ? -14.800 6.226 3.750 1.00 96.31 372 VAL A C 1
ATOM 2750 O O . VAL A 1 372 ? -15.859 6.780 4.039 1.00 96.31 372 VAL A O 1
ATOM 2753 N N . HIS A 1 373 ? -13.650 6.886 3.668 1.00 95.56 373 HIS A N 1
ATOM 2754 C CA . HIS A 1 373 ? -13.549 8.323 3.882 1.00 95.56 373 HIS A CA 1
ATOM 2755 C C . HIS A 1 373 ? -12.622 8.962 2.840 1.00 95.56 373 HIS A C 1
ATOM 2757 O O . HIS A 1 373 ? -11.445 8.592 2.769 1.00 95.56 373 HIS A O 1
ATOM 2763 N N . PRO A 1 374 ? -13.106 9.921 2.029 1.00 93.88 374 PRO A N 1
ATOM 2764 C CA . PRO A 1 374 ? -12.255 10.652 1.098 1.00 93.88 374 PRO A CA 1
ATOM 2765 C C . PRO A 1 374 ? -11.284 11.563 1.855 1.00 93.88 374 PRO A C 1
ATOM 2767 O O . PRO A 1 374 ? -11.624 12.124 2.895 1.00 93.88 374 PRO A O 1
ATOM 2770 N N . VAL A 1 375 ? -10.075 11.733 1.331 1.00 91.38 375 VAL A N 1
ATOM 2771 C CA . VAL A 1 375 ? -9.073 12.649 1.884 1.00 91.38 375 VAL A CA 1
ATOM 2772 C C . VAL A 1 375 ? -8.792 13.734 0.847 1.00 91.38 375 VAL A C 1
ATOM 2774 O O . VAL A 1 375 ? -8.320 13.414 -0.247 1.00 91.38 375 VAL A O 1
ATOM 2777 N N . PRO A 1 376 ? -9.056 15.016 1.158 1.00 88.12 376 PRO A N 1
ATOM 2778 C CA . PRO A 1 376 ? -8.705 16.114 0.267 1.00 88.12 376 PRO A CA 1
ATOM 2779 C C . PRO A 1 376 ? -7.207 16.113 -0.051 1.00 88.12 376 PRO A C 1
ATOM 2781 O O . PRO A 1 376 ? -6.372 15.959 0.846 1.00 88.12 376 PRO A O 1
ATOM 2784 N N . ILE A 1 377 ? -6.860 16.300 -1.328 1.00 85.25 377 ILE A N 1
ATOM 2785 C CA . ILE A 1 377 ? -5.460 16.349 -1.781 1.00 85.25 377 ILE A CA 1
ATOM 2786 C C . ILE A 1 377 ? -4.774 17.622 -1.264 1.00 85.25 377 ILE A C 1
ATOM 2788 O O . ILE A 1 377 ? -3.648 17.554 -0.773 1.00 85.25 377 ILE A O 1
ATOM 2792 N N . SER A 1 378 ? -5.465 18.762 -1.327 1.00 82.00 378 SER A N 1
ATOM 2793 C CA . SER A 1 378 ? -4.956 20.052 -0.855 1.00 82.00 378 SER A CA 1
ATOM 2794 C C . SER A 1 378 ? -5.207 20.262 0.644 1.00 82.00 378 SER A C 1
ATOM 2796 O O . SER A 1 378 ? -6.279 19.881 1.121 1.00 82.00 378 SER A O 1
ATOM 2798 N N . PRO A 1 379 ? -4.260 20.881 1.378 1.00 79.19 379 PRO A N 1
ATOM 2799 C CA . PRO A 1 379 ? -2.897 21.231 0.949 1.00 79.19 379 PRO A CA 1
ATOM 2800 C C . PRO A 1 379 ? -2.002 19.986 0.815 1.00 79.19 379 PRO A C 1
ATOM 2802 O O . PRO A 1 379 ? -2.046 19.082 1.652 1.00 79.19 379 PRO A O 1
ATOM 2805 N N . THR A 1 380 ? -1.176 19.908 -0.227 1.00 82.06 380 THR A N 1
ATOM 2806 C CA . THR A 1 380 ? -0.370 18.707 -0.529 1.00 82.06 380 THR A CA 1
ATOM 2807 C C . THR A 1 380 ? 0.655 18.414 0.565 1.00 82.06 380 THR A C 1
ATOM 2809 O O . THR A 1 380 ? 0.796 17.268 0.986 1.00 82.06 380 THR A O 1
ATOM 2812 N N . ARG A 1 381 ? 1.275 19.454 1.132 1.00 81.94 381 ARG A N 1
ATOM 2813 C CA . ARG A 1 381 ? 2.282 19.370 2.200 1.00 81.94 381 ARG A CA 1
ATOM 2814 C C . ARG A 1 381 ? 1.859 18.554 3.431 1.00 81.94 381 ARG A C 1
ATOM 2816 O O . ARG A 1 381 ? 2.691 17.887 4.041 1.00 81.94 381 ARG A O 1
ATOM 2823 N N . THR A 1 382 ? 0.585 18.588 3.824 1.00 83.75 382 THR A N 1
ATOM 2824 C CA . THR A 1 382 ? 0.081 17.827 4.989 1.00 83.75 382 THR A CA 1
ATOM 2825 C C . THR A 1 382 ? -0.733 16.593 4.593 1.00 83.75 382 THR A C 1
ATOM 2827 O O . THR A 1 382 ? -1.313 15.932 5.455 1.00 83.75 382 THR A O 1
ATOM 2830 N N . LEU A 1 383 ? -0.731 16.210 3.309 1.00 86.81 383 LEU A N 1
ATOM 2831 C CA . LEU A 1 383 ? -1.491 15.065 2.802 1.00 86.81 383 LEU A CA 1
ATOM 2832 C C . LEU A 1 383 ? -1.152 13.762 3.535 1.00 86.81 383 LEU A C 1
ATOM 2834 O O . LEU A 1 383 ? -2.058 13.045 3.953 1.00 86.81 383 LEU A O 1
ATOM 2838 N N . ALA A 1 384 ? 0.134 13.471 3.747 1.00 87.50 384 ALA A N 1
ATOM 2839 C CA . ALA A 1 384 ? 0.557 12.271 4.472 1.00 87.50 384 ALA A CA 1
ATOM 2840 C C . ALA A 1 384 ? -0.016 12.226 5.900 1.00 87.50 384 ALA A C 1
ATOM 2842 O O . ALA A 1 384 ? -0.538 11.199 6.340 1.00 87.50 384 ALA A O 1
ATOM 2843 N N . ALA A 1 385 ? 0.027 13.360 6.606 1.00 86.56 385 ALA A N 1
ATOM 2844 C CA . ALA A 1 385 ? -0.513 13.488 7.954 1.00 86.56 385 ALA A CA 1
ATOM 2845 C C . ALA A 1 385 ? -2.043 13.341 7.971 1.00 86.56 385 ALA A C 1
ATOM 2847 O O . ALA A 1 385 ? -2.568 12.630 8.829 1.00 86.56 385 ALA A O 1
ATOM 2848 N N . ARG A 1 386 ? -2.759 13.935 7.005 1.00 90.00 386 ARG A N 1
ATOM 2849 C CA . ARG A 1 386 ? -4.223 13.808 6.882 1.00 90.00 386 ARG A CA 1
ATOM 2850 C C . ARG A 1 386 ? -4.663 12.390 6.546 1.00 90.00 386 ARG A C 1
ATOM 2852 O O . ARG A 1 386 ? -5.587 11.886 7.182 1.00 90.00 386 ARG A O 1
ATOM 2859 N N . VAL A 1 387 ? -3.990 11.719 5.608 1.00 92.25 387 VAL A N 1
ATOM 2860 C CA . VAL A 1 387 ? -4.240 10.299 5.305 1.00 92.25 387 VAL A CA 1
ATOM 2861 C C . VAL A 1 387 ? -4.052 9.469 6.568 1.00 92.25 387 VAL A C 1
ATOM 2863 O O . VAL A 1 387 ? -4.949 8.718 6.952 1.00 92.25 387 VAL A O 1
ATOM 2866 N N . LYS A 1 388 ? -2.937 9.668 7.282 1.00 91.62 388 LYS A N 1
ATOM 2867 C CA . LYS A 1 388 ? -2.673 8.906 8.500 1.00 91.62 388 LYS A CA 1
ATOM 2868 C C . LYS A 1 388 ? -3.709 9.176 9.587 1.00 91.62 388 LYS A C 1
ATOM 2870 O O . LYS A 1 388 ? -4.209 8.236 10.196 1.00 91.62 388 LYS A O 1
ATOM 2875 N N . THR A 1 389 ? -4.066 10.436 9.816 1.00 91.69 389 THR A N 1
ATOM 2876 C CA . THR A 1 389 ? -5.098 10.813 10.790 1.00 91.69 389 THR A CA 1
ATOM 2877 C C . THR A 1 389 ? -6.463 10.234 10.415 1.00 91.69 389 THR A C 1
ATOM 2879 O O . THR A 1 389 ? -7.154 9.723 11.291 1.00 91.69 389 THR A O 1
ATOM 2882 N N . THR A 1 390 ? -6.818 10.210 9.129 1.00 93.88 390 THR A N 1
ATOM 2883 C CA . THR A 1 390 ? -8.061 9.591 8.638 1.00 93.88 390 THR A CA 1
ATOM 2884 C C . THR A 1 390 ? -8.088 8.089 8.928 1.00 93.88 390 THR A C 1
ATOM 2886 O O . THR A 1 390 ? -9.081 7.593 9.455 1.00 93.88 390 THR A O 1
ATOM 2889 N N . GLN A 1 391 ? -6.987 7.366 8.688 1.00 96.00 391 GLN A N 1
ATOM 2890 C CA . GLN A 1 391 ? -6.879 5.944 9.049 1.00 96.00 391 GLN A CA 1
ATOM 2891 C C . GLN A 1 391 ? -7.088 5.717 10.555 1.00 96.00 391 GLN A C 1
ATOM 2893 O O . GLN A 1 391 ? -7.831 4.821 10.949 1.00 96.00 391 GLN A O 1
ATOM 2898 N N . LEU A 1 392 ? -6.463 6.540 11.406 1.00 95.75 392 LEU A N 1
ATOM 2899 C CA . LEU A 1 392 ? -6.618 6.421 12.859 1.00 95.75 392 LEU A CA 1
ATOM 2900 C C . LEU A 1 392 ? -8.047 6.751 13.315 1.00 95.75 392 LEU A C 1
ATOM 2902 O O . LEU A 1 392 ? -8.577 6.056 14.175 1.00 95.75 392 LEU A O 1
ATOM 2906 N N . ARG A 1 393 ? -8.695 7.764 12.724 1.00 95.25 393 ARG A N 1
ATOM 2907 C CA . ARG A 1 393 ? -10.104 8.099 12.995 1.00 95.25 393 ARG A CA 1
ATOM 2908 C C . ARG A 1 393 ? -11.038 6.950 12.633 1.00 95.25 393 ARG A C 1
ATOM 2910 O O . ARG A 1 393 ? -11.917 6.625 13.423 1.00 95.25 393 ARG A O 1
ATOM 2917 N N . LEU A 1 394 ? -10.817 6.309 11.487 1.00 96.50 394 LEU A N 1
ATOM 2918 C CA . LEU A 1 394 ? -11.578 5.135 11.067 1.00 96.50 394 LEU A CA 1
ATOM 2919 C C . LEU A 1 394 ? -11.422 3.971 12.058 1.00 96.50 394 LEU A C 1
ATOM 2921 O O . LEU A 1 394 ? -12.424 3.411 12.496 1.00 96.50 394 LEU A O 1
ATOM 2925 N N . LEU A 1 395 ? -10.191 3.649 12.475 1.00 97.81 395 LEU A N 1
ATOM 2926 C CA . LEU A 1 395 ? -9.950 2.613 13.490 1.00 97.81 395 LEU A CA 1
ATOM 2927 C C . LEU A 1 395 ? -10.634 2.943 14.822 1.00 97.81 395 LEU A C 1
ATOM 2929 O O . LEU A 1 395 ? -11.269 2.073 15.411 1.00 97.81 395 LEU A O 1
ATOM 2933 N N . LEU A 1 396 ? -10.539 4.195 15.282 1.00 96.81 396 LEU A N 1
ATOM 2934 C CA . LEU A 1 396 ? -11.194 4.645 16.511 1.00 96.81 396 LEU A CA 1
ATOM 2935 C C . LEU A 1 396 ? -12.721 4.558 16.413 1.00 96.81 396 LEU A C 1
ATOM 2937 O O . LEU A 1 396 ? -13.356 4.131 17.371 1.00 96.81 396 LEU A O 1
ATOM 2941 N N . ALA A 1 397 ? -13.309 4.920 15.271 1.00 95.44 397 ALA A N 1
ATOM 2942 C CA . ALA A 1 397 ? -14.748 4.815 15.048 1.00 95.44 397 ALA A CA 1
ATOM 2943 C C . ALA A 1 397 ? -15.220 3.351 15.071 1.00 95.44 397 ALA A C 1
ATOM 2945 O O . ALA A 1 397 ? -16.200 3.033 15.744 1.00 95.44 397 ALA A O 1
ATOM 2946 N N . GLY A 1 398 ? -14.491 2.446 14.406 1.00 96.38 398 GLY A N 1
ATOM 2947 C CA . GLY A 1 398 ? -14.771 1.007 14.457 1.00 96.38 398 GLY A CA 1
ATOM 2948 C C . GLY A 1 398 ? -14.652 0.441 15.875 1.00 96.38 398 GLY A C 1
ATOM 2949 O O . GLY A 1 398 ? -15.536 -0.277 16.337 1.00 96.38 398 GLY A O 1
ATOM 2950 N N . ALA A 1 399 ? -13.602 0.831 16.601 1.00 96.56 399 ALA A N 1
ATOM 2951 C CA . ALA A 1 399 ? -13.393 0.441 17.991 1.00 96.56 399 ALA A CA 1
ATOM 2952 C C . ALA A 1 399 ? -14.499 0.963 18.923 1.00 96.56 399 ALA A C 1
ATOM 2954 O O . ALA A 1 399 ? -14.984 0.222 19.774 1.00 96.56 399 ALA A O 1
ATOM 2955 N N . ALA A 1 400 ? -14.924 2.217 18.754 1.00 95.31 400 ALA A N 1
ATOM 2956 C CA . ALA A 1 400 ? -15.996 2.823 19.538 1.00 95.31 400 ALA A CA 1
ATOM 2957 C C . ALA A 1 400 ? -17.352 2.165 19.279 1.00 95.31 400 ALA A C 1
ATOM 2959 O O . ALA A 1 400 ? -18.112 1.950 20.226 1.00 95.31 400 ALA A O 1
ATOM 2960 N N . HIS A 1 401 ? -17.630 1.785 18.029 1.00 95.19 401 HIS A N 1
ATOM 2961 C CA . HIS A 1 401 ? -18.812 0.997 17.703 1.00 95.19 401 HIS A CA 1
ATOM 2962 C C . HIS A 1 401 ? -18.792 -0.336 18.458 1.00 95.19 401 HIS A C 1
ATOM 2964 O O . HIS A 1 401 ? -19.701 -0.586 19.243 1.00 95.19 401 HIS A O 1
ATOM 2970 N N . VAL A 1 402 ? -17.720 -1.130 18.325 1.00 95.94 402 VAL A N 1
ATOM 2971 C CA . VAL A 1 402 ? -17.581 -2.420 19.030 1.00 95.94 402 VAL A CA 1
ATOM 2972 C C . VAL A 1 402 ? -17.686 -2.246 20.545 1.00 95.94 402 VAL A C 1
ATOM 2974 O O . VAL A 1 402 ? -18.349 -3.034 21.215 1.00 95.94 402 VAL A O 1
ATOM 2977 N N . ALA A 1 403 ? -17.081 -1.197 21.103 1.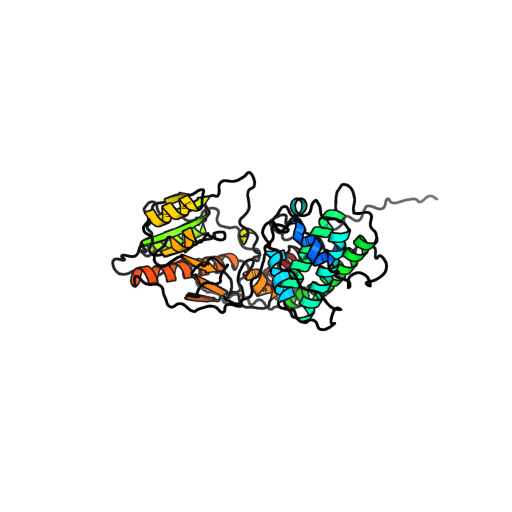00 95.00 403 ALA A N 1
ATOM 2978 C CA . ALA A 1 403 ? -17.159 -0.910 22.529 1.00 95.00 403 ALA A CA 1
ATOM 2979 C C . ALA A 1 403 ? -18.585 -0.595 23.007 1.00 95.00 403 ALA A C 1
ATOM 2981 O O . ALA A 1 403 ? -18.930 -0.919 24.144 1.00 95.00 403 ALA A O 1
ATOM 2982 N N . THR A 1 404 ? -19.406 0.013 22.154 1.00 93.38 404 THR A N 1
ATOM 2983 C CA . THR A 1 404 ? -20.780 0.410 22.483 1.00 93.38 404 THR A CA 1
ATOM 2984 C C . THR A 1 404 ? -21.771 -0.732 22.263 1.00 93.38 404 THR A C 1
ATOM 2986 O O . THR A 1 404 ? -22.678 -0.919 23.069 1.00 93.38 404 THR A O 1
ATOM 2989 N N . THR A 1 405 ? -21.610 -1.499 21.183 1.00 93.44 405 THR A N 1
ATOM 2990 C CA . THR A 1 405 ? -22.601 -2.488 20.724 1.00 93.44 405 THR A CA 1
ATOM 2991 C C . THR A 1 405 ? -22.215 -3.932 21.038 1.00 93.44 405 THR A C 1
ATOM 2993 O O . THR A 1 405 ? -23.077 -4.805 21.081 1.00 93.44 405 THR A O 1
ATOM 2996 N N . GLY A 1 406 ? -20.927 -4.208 21.258 1.00 93.88 406 GLY A N 1
ATOM 2997 C CA . GLY A 1 406 ? -20.387 -5.562 21.397 1.00 93.88 406 GLY A CA 1
ATOM 2998 C C . GLY A 1 406 ? -20.271 -6.338 20.076 1.00 93.88 406 GLY A C 1
ATOM 2999 O O . GLY A 1 406 ? -19.844 -7.499 20.095 1.00 93.88 406 GLY A O 1
ATOM 3000 N N . THR A 1 407 ? -20.619 -5.719 18.944 1.00 95.38 407 THR A N 1
ATOM 3001 C CA . THR A 1 407 ? -20.621 -6.319 17.601 1.00 95.38 407 THR A CA 1
ATOM 3002 C C . THR A 1 407 ? -19.796 -5.490 16.621 1.00 95.38 407 THR A C 1
ATOM 3004 O O . THR A 1 407 ? -19.476 -4.333 16.882 1.00 95.38 407 THR A O 1
ATOM 3007 N N . LEU A 1 408 ? -19.439 -6.077 15.476 1.00 95.25 408 LEU A N 1
ATOM 3008 C CA . LEU A 1 408 ? -18.882 -5.306 14.364 1.00 95.25 408 LEU A CA 1
ATOM 3009 C C . LEU A 1 408 ? -19.950 -4.381 13.756 1.00 95.25 408 LEU A C 1
ATOM 3011 O O . LEU A 1 408 ? -21.136 -4.717 13.836 1.00 95.25 408 LEU A O 1
ATOM 3015 N N . PRO A 1 409 ? -19.544 -3.267 13.119 1.00 93.50 409 PRO A N 1
ATOM 3016 C CA . PRO A 1 409 ? -20.445 -2.495 12.272 1.00 93.50 409 PRO A CA 1
ATOM 3017 C C . PRO A 1 409 ? -20.803 -3.268 10.993 1.00 93.50 409 PRO A C 1
ATOM 3019 O O . PRO A 1 409 ? -20.224 -4.319 10.708 1.00 93.50 409 PRO A O 1
ATOM 3022 N N . ASP A 1 410 ? -21.726 -2.712 10.206 1.00 95.31 410 ASP A N 1
ATOM 3023 C CA . ASP A 1 410 ? -22.171 -3.306 8.944 1.00 95.31 410 ASP A CA 1
ATOM 3024 C C . ASP A 1 410 ? -20.999 -3.608 8.000 1.00 95.31 410 ASP A C 1
ATOM 3026 O O . ASP A 1 410 ? -20.097 -2.792 7.790 1.00 95.31 410 ASP A O 1
ATOM 3030 N N . LEU A 1 411 ? -21.032 -4.809 7.424 1.00 96.75 411 LEU A N 1
ATOM 3031 C CA . LEU A 1 411 ? -19.977 -5.345 6.574 1.00 96.75 411 LEU A CA 1
ATOM 3032 C C . LEU A 1 411 ? -20.434 -5.360 5.116 1.00 96.75 411 LEU A C 1
ATOM 3034 O O . LEU A 1 411 ? -21.408 -6.024 4.763 1.00 96.75 411 LEU A O 1
ATOM 3038 N N . THR A 1 412 ? -19.693 -4.676 4.249 1.00 97.19 412 THR A N 1
ATOM 3039 C CA . THR A 1 412 ? -19.909 -4.709 2.800 1.00 97.19 412 THR A CA 1
ATOM 3040 C C . THR A 1 412 ? -18.912 -5.664 2.155 1.00 97.19 412 THR A C 1
ATOM 3042 O O . THR A 1 412 ? -17.707 -5.401 2.131 1.00 97.19 412 THR A O 1
ATOM 3045 N N . ALA A 1 413 ? -19.404 -6.778 1.612 1.00 96.44 413 ALA A N 1
ATOM 3046 C CA . ALA A 1 413 ? -18.563 -7.735 0.901 1.00 96.44 413 ALA A CA 1
ATOM 3047 C C . ALA A 1 413 ? -17.893 -7.086 -0.321 1.00 96.44 413 ALA A C 1
ATOM 3049 O O . ALA A 1 413 ? -18.523 -6.354 -1.087 1.00 96.44 413 ALA A O 1
ATOM 3050 N N . GLN A 1 414 ? -16.609 -7.380 -0.517 1.00 95.62 414 GLN A N 1
ATOM 3051 C CA . GLN A 1 414 ? -15.902 -6.992 -1.731 1.00 95.62 414 GLN A CA 1
ATOM 3052 C C . GLN A 1 414 ? -16.115 -8.037 -2.839 1.00 95.62 414 GLN A C 1
ATOM 3054 O O . GLN A 1 414 ? -16.240 -9.227 -2.544 1.00 95.62 414 GLN A O 1
ATOM 3059 N N . PRO A 1 415 ? -16.088 -7.640 -4.124 1.00 90.94 415 PRO A N 1
ATOM 3060 C CA . PRO A 1 415 ? -16.007 -8.598 -5.219 1.00 90.94 415 PRO A CA 1
ATOM 3061 C C . PRO A 1 415 ? -14.718 -9.431 -5.128 1.00 90.94 415 PRO A C 1
ATOM 3063 O O . PRO A 1 415 ? -13.661 -8.942 -4.704 1.00 90.94 415 PRO A O 1
ATOM 3066 N N . ALA A 1 416 ? -14.806 -10.683 -5.591 1.00 77.50 416 ALA A N 1
ATOM 3067 C CA . ALA A 1 416 ? -13.659 -11.589 -5.685 1.00 77.50 416 ALA A CA 1
ATOM 3068 C C . ALA A 1 416 ? -12.546 -10.986 -6.560 1.00 77.50 416 ALA A C 1
ATOM 3070 O O . ALA A 1 416 ? -11.368 -11.020 -6.203 1.00 77.50 416 ALA A O 1
ATOM 3071 N N . ILE A 1 417 ? -12.939 -10.351 -7.669 1.00 75.62 417 ILE A N 1
ATOM 3072 C CA . ILE A 1 417 ? -12.034 -9.628 -8.560 1.00 75.62 417 ILE A CA 1
ATOM 3073 C C . ILE A 1 417 ? -11.849 -8.203 -8.029 1.00 75.62 417 ILE A C 1
ATOM 3075 O O . ILE A 1 417 ? -12.807 -7.444 -7.898 1.00 75.62 417 ILE A O 1
ATOM 3079 N N . GLY A 1 418 ? -10.601 -7.833 -7.753 1.00 78.00 418 GLY A N 1
ATOM 3080 C CA . GLY A 1 418 ? -10.201 -6.475 -7.395 1.00 78.00 418 GLY A CA 1
ATOM 3081 C C . GLY A 1 418 ? -8.835 -6.138 -7.981 1.00 78.00 418 GLY A C 1
ATOM 3082 O O . GLY A 1 418 ? -8.127 -7.009 -8.491 1.00 78.00 418 GLY A O 1
ATOM 3083 N N . THR A 1 419 ? -8.451 -4.867 -7.898 1.00 89.25 419 THR A N 1
ATOM 3084 C CA . THR A 1 419 ? -7.181 -4.397 -8.460 1.00 89.25 419 THR A CA 1
ATOM 3085 C C . THR A 1 419 ? -6.163 -4.250 -7.344 1.00 89.25 419 THR A C 1
ATOM 3087 O O . THR A 1 419 ? -6.256 -3.349 -6.510 1.00 89.25 419 THR A O 1
ATOM 3090 N N . GLN A 1 420 ? -5.181 -5.150 -7.336 1.00 92.50 420 GLN A N 1
ATOM 3091 C CA . GLN A 1 420 ? -4.014 -5.035 -6.473 1.00 92.50 420 GLN A CA 1
ATOM 3092 C C . GLN A 1 420 ? -2.920 -4.225 -7.162 1.00 92.50 420 GLN A C 1
ATOM 3094 O O . GLN A 1 420 ? -2.559 -4.484 -8.316 1.00 92.50 420 GLN A O 1
ATOM 3099 N N . PHE A 1 421 ? -2.409 -3.251 -6.420 1.00 93.88 421 PHE A N 1
ATOM 3100 C CA . PHE A 1 421 ? -1.281 -2.412 -6.765 1.00 93.88 421 PHE A CA 1
ATOM 3101 C C . PHE A 1 421 ? -0.055 -2.765 -5.920 1.00 93.88 421 PHE A C 1
ATOM 3103 O O . PHE A 1 421 ? -0.139 -3.324 -4.821 1.00 93.88 421 PHE A O 1
ATOM 3110 N N . TYR A 1 422 ? 1.109 -2.428 -6.462 1.00 91.31 422 TYR A N 1
ATOM 3111 C CA . TYR A 1 422 ? 2.413 -2.821 -5.936 1.00 91.31 422 TYR A CA 1
ATOM 3112 C C . TYR A 1 422 ? 3.286 -1.590 -5.721 1.00 91.31 422 TYR A C 1
ATOM 3114 O O . TYR A 1 422 ? 2.910 -0.481 -6.087 1.00 91.31 422 TYR A O 1
ATOM 3122 N N . ARG A 1 423 ? 4.478 -1.764 -5.152 1.00 89.25 423 ARG A N 1
ATOM 3123 C CA . ARG A 1 423 ? 5.418 -0.654 -4.968 1.00 89.25 423 ARG A CA 1
ATOM 3124 C C . ARG A 1 423 ? 5.695 0.028 -6.310 1.00 89.25 423 ARG A C 1
ATOM 3126 O O . ARG A 1 423 ? 6.046 -0.654 -7.280 1.00 89.25 423 ARG A O 1
ATOM 3133 N N . LEU A 1 424 ? 5.590 1.352 -6.335 1.00 90.88 424 LEU A N 1
ATOM 3134 C CA . LEU A 1 424 ? 5.944 2.166 -7.487 1.00 90.88 424 LEU A CA 1
ATOM 3135 C C . LEU A 1 424 ? 7.455 2.121 -7.723 1.00 90.88 424 LEU A C 1
ATOM 3137 O O . LEU A 1 424 ? 8.254 2.288 -6.796 1.00 90.88 424 LEU A O 1
ATOM 3141 N N . HIS A 1 425 ? 7.841 1.931 -8.979 1.00 91.38 425 HIS A N 1
ATOM 3142 C CA . HIS A 1 425 ? 9.216 2.084 -9.425 1.00 91.38 425 HIS A CA 1
ATOM 3143 C C . HIS A 1 425 ? 9.678 3.545 -9.224 1.00 91.38 425 HIS A C 1
ATOM 3145 O O . HIS A 1 425 ? 8.881 4.459 -9.471 1.00 91.38 425 HIS A O 1
ATOM 3151 N N . PRO A 1 426 ? 10.943 3.798 -8.828 1.00 88.19 426 PRO A N 1
ATOM 3152 C CA . PRO A 1 426 ? 11.510 5.146 -8.684 1.00 88.19 426 PRO A CA 1
ATOM 3153 C C . PRO A 1 426 ? 11.208 6.096 -9.844 1.00 88.19 426 PRO A C 1
ATOM 3155 O O . PRO A 1 426 ? 10.837 7.243 -9.619 1.00 88.19 426 PRO A O 1
ATOM 3158 N N . HIS A 1 427 ? 11.290 5.600 -11.082 1.00 91.69 427 HIS A N 1
ATOM 3159 C CA . HIS A 1 427 ? 10.954 6.379 -12.279 1.00 91.69 427 HIS A CA 1
ATOM 3160 C C . HIS A 1 427 ? 9.543 6.979 -12.228 1.00 91.69 427 HIS A C 1
ATOM 3162 O O . HIS A 1 427 ? 9.372 8.161 -12.503 1.00 91.69 427 HIS A O 1
ATOM 3168 N N . LEU A 1 428 ? 8.531 6.208 -11.810 1.00 93.00 428 LEU A N 1
ATOM 3169 C CA . LEU A 1 428 ? 7.161 6.719 -11.688 1.00 93.00 428 LEU A CA 1
ATOM 3170 C C . LEU A 1 428 ? 6.999 7.663 -10.491 1.00 93.00 428 LEU A C 1
ATOM 3172 O O . LEU A 1 428 ? 6.241 8.627 -10.580 1.00 93.00 428 LEU A O 1
ATOM 3176 N N . LYS A 1 429 ? 7.738 7.432 -9.398 1.00 90.75 429 LYS A N 1
ATOM 3177 C CA . LYS A 1 429 ? 7.786 8.358 -8.254 1.00 90.75 429 LYS A CA 1
ATOM 3178 C C . LYS A 1 429 ? 8.348 9.719 -8.665 1.00 90.75 429 LYS A C 1
ATOM 3180 O O . LYS A 1 429 ? 7.733 10.726 -8.347 1.00 90.75 429 LYS A O 1
ATOM 3185 N N . ARG A 1 430 ? 9.399 9.752 -9.493 1.00 89.06 430 ARG A N 1
ATOM 3186 C CA . ARG A 1 430 ? 9.944 11.003 -10.052 1.00 89.06 430 ARG A CA 1
ATOM 3187 C C . ARG A 1 430 ? 8.929 11.791 -10.878 1.00 89.06 430 ARG A C 1
ATOM 3189 O O . ARG A 1 430 ? 8.980 13.015 -10.888 1.00 89.06 430 ARG A O 1
ATOM 3196 N N . LEU A 1 431 ? 7.991 11.126 -11.557 1.00 91.50 431 LEU A N 1
ATOM 3197 C CA . LEU A 1 431 ? 6.912 11.829 -12.264 1.00 91.50 431 LEU A CA 1
ATOM 3198 C C . LEU A 1 431 ? 5.947 12.516 -11.292 1.00 91.50 431 LEU A C 1
ATOM 3200 O O . LEU A 1 431 ? 5.448 13.595 -11.600 1.00 91.50 431 LEU A O 1
ATOM 3204 N N . LEU A 1 432 ? 5.681 11.895 -10.139 1.00 91.31 432 LEU A N 1
ATOM 3205 C CA . LEU A 1 432 ? 4.897 12.506 -9.068 1.00 91.31 432 LEU A CA 1
ATOM 3206 C C . LEU A 1 432 ? 5.682 13.639 -8.389 1.00 91.31 432 LEU A C 1
ATOM 3208 O O . LEU A 1 432 ? 5.107 14.697 -8.142 1.00 91.31 432 LEU A O 1
ATOM 3212 N N . ASP A 1 433 ? 6.987 13.461 -8.167 1.00 87.88 433 ASP A N 1
ATOM 3213 C CA . ASP A 1 433 ? 7.876 14.493 -7.614 1.00 87.88 433 ASP A CA 1
ATOM 3214 C C . ASP A 1 433 ? 8.005 15.718 -8.526 1.00 87.88 433 ASP A C 1
ATOM 3216 O O . ASP A 1 433 ? 8.163 16.820 -8.032 1.00 87.88 433 ASP A O 1
ATOM 3220 N N . ALA A 1 434 ? 7.920 15.543 -9.847 1.00 86.44 434 ALA A N 1
ATOM 3221 C CA . ALA A 1 434 ? 7.949 16.640 -10.817 1.00 86.44 434 ALA A CA 1
ATOM 3222 C C . ALA A 1 434 ? 6.564 17.265 -11.078 1.00 86.44 434 ALA A C 1
ATOM 3224 O O . ALA A 1 434 ? 6.415 18.101 -11.970 1.00 86.44 434 ALA A O 1
ATOM 3225 N N . SER A 1 435 ? 5.522 16.811 -10.376 1.00 88.44 435 SER A N 1
ATOM 3226 C CA . SER A 1 435 ? 4.154 17.295 -10.569 1.00 88.44 435 SER A CA 1
ATOM 3227 C C . SER A 1 435 ? 3.806 18.428 -9.596 1.00 88.44 435 SER A C 1
ATOM 3229 O O . SER A 1 435 ? 4.435 18.545 -8.542 1.00 88.44 435 SER A O 1
ATOM 3231 N N . PRO A 1 436 ? 2.729 19.198 -9.855 1.00 85.06 436 PRO A N 1
ATOM 3232 C CA . PRO A 1 436 ? 2.219 20.195 -8.909 1.00 85.06 436 PRO A CA 1
ATOM 3233 C C . PRO A 1 436 ? 1.852 19.624 -7.530 1.00 85.06 436 PRO A C 1
ATOM 3235 O O . PRO A 1 436 ? 1.651 20.373 -6.584 1.00 85.06 436 PRO A O 1
ATOM 3238 N N . TYR A 1 437 ? 1.763 18.297 -7.375 1.00 84.19 437 TYR A N 1
ATOM 3239 C CA . TYR A 1 437 ? 1.546 17.689 -6.065 1.00 84.19 437 TYR A CA 1
ATOM 3240 C C . TYR A 1 437 ? 2.727 17.852 -5.115 1.00 84.19 437 TYR A C 1
ATOM 3242 O O . TYR A 1 437 ? 2.517 17.864 -3.906 1.00 84.19 437 TYR A O 1
ATOM 3250 N N . ALA A 1 438 ? 3.947 17.958 -5.637 1.00 82.94 438 ALA A N 1
ATOM 3251 C CA . ALA A 1 438 ? 5.162 18.013 -4.834 1.00 82.94 438 ALA A CA 1
ATOM 3252 C C . ALA A 1 438 ? 5.665 19.442 -4.564 1.00 82.94 438 ALA A C 1
ATOM 3254 O O . ALA A 1 438 ? 6.580 19.616 -3.758 1.00 82.94 438 ALA A O 1
ATOM 3255 N N . HIS A 1 439 ? 5.069 20.454 -5.203 1.00 74.81 439 HIS A N 1
ATOM 3256 C CA . HIS A 1 439 ? 5.520 21.844 -5.146 1.00 74.81 439 HIS A CA 1
ATOM 3257 C C . HIS A 1 439 ? 4.383 22.782 -4.718 1.00 74.81 439 HIS A C 1
ATOM 3259 O O . HIS A 1 439 ? 3.274 22.694 -5.231 1.00 74.81 439 HIS A O 1
ATOM 3265 N N . ASP A 1 440 ? 4.679 23.707 -3.801 1.00 58.94 440 ASP A N 1
ATOM 3266 C CA . ASP A 1 440 ? 3.734 24.698 -3.250 1.00 58.94 440 ASP A CA 1
ATOM 3267 C C . ASP A 1 440 ? 3.469 25.888 -4.207 1.00 58.94 440 ASP A C 1
ATOM 3269 O O . ASP A 1 440 ? 2.983 26.936 -3.779 1.00 58.94 440 ASP A O 1
ATOM 3273 N N . GLU A 1 441 ? 3.824 25.803 -5.494 1.00 51.56 441 GLU A N 1
ATOM 3274 C CA . GLU A 1 441 ? 3.783 26.986 -6.356 1.00 51.56 441 GLU A CA 1
ATOM 3275 C C . GLU A 1 441 ? 2.347 27.417 -6.671 1.00 51.56 441 GLU A C 1
ATOM 3277 O O . GLU A 1 441 ? 1.633 26.820 -7.477 1.00 51.56 441 GLU A O 1
ATOM 3282 N N . HIS A 1 442 ? 1.940 28.512 -6.021 1.00 46.28 442 HIS A N 1
ATOM 3283 C CA . HIS A 1 442 ? 0.789 29.310 -6.405 1.00 46.28 442 HIS A CA 1
ATOM 3284 C C . HIS A 1 442 ? 0.839 29.580 -7.920 1.00 46.28 442 HIS A C 1
ATOM 3286 O O . HIS A 1 442 ? 1.866 30.065 -8.408 1.00 46.28 442 HIS A O 1
ATOM 3292 N N . PRO A 1 443 ? -0.257 29.344 -8.667 1.00 40.69 443 PRO A N 1
ATOM 3293 C CA . PRO A 1 443 ? -0.286 29.491 -10.125 1.00 40.69 443 PRO A CA 1
ATOM 3294 C C . PRO A 1 443 ? 0.089 30.897 -10.636 1.00 40.69 443 PRO A C 1
ATOM 3296 O O . PRO A 1 443 ? 0.345 31.070 -11.823 1.00 40.69 443 PRO A O 1
ATOM 3299 N N . GLU A 1 444 ? 0.189 31.898 -9.760 1.00 39.56 444 GLU A N 1
ATOM 3300 C CA . GLU A 1 444 ? 0.601 33.262 -10.106 1.00 39.56 444 GLU A CA 1
ATOM 3301 C C . GLU A 1 444 ? 2.099 33.410 -10.437 1.00 39.56 444 GLU A C 1
ATOM 3303 O O . GLU A 1 444 ? 2.474 34.379 -11.092 1.00 39.56 444 GLU A O 1
ATOM 3308 N N . ARG A 1 445 ? 2.971 32.460 -10.059 1.00 36.41 445 ARG A N 1
ATOM 3309 C CA . ARG A 1 445 ? 4.419 32.547 -10.357 1.00 36.41 445 ARG A CA 1
ATOM 3310 C C . ARG A 1 445 ? 4.853 31.922 -11.684 1.00 36.41 445 ARG A C 1
ATOM 3312 O O . ARG A 1 445 ? 5.961 32.195 -12.133 1.00 36.41 445 ARG A O 1
ATOM 3319 N N . MET A 1 446 ? 3.982 31.169 -12.358 1.00 37.75 446 MET A N 1
ATOM 3320 C CA . MET A 1 446 ? 4.279 30.610 -13.687 1.00 37.75 446 MET A CA 1
ATOM 3321 C C . MET A 1 446 ? 4.058 31.602 -14.844 1.00 37.75 446 MET A C 1
ATOM 3323 O O . MET A 1 446 ? 4.443 31.307 -15.971 1.00 37.75 446 MET A O 1
ATOM 3327 N N . VAL A 1 447 ? 3.464 32.777 -14.593 1.00 35.62 447 VAL A N 1
ATOM 3328 C CA . VAL A 1 447 ? 3.175 33.791 -15.634 1.00 35.62 447 VAL A CA 1
ATOM 3329 C C . VAL A 1 447 ? 4.300 34.827 -15.779 1.00 35.62 447 VAL A C 1
ATOM 3331 O O . VAL A 1 447 ? 4.279 35.651 -16.688 1.00 35.62 447 VAL A O 1
ATOM 3334 N N . THR A 1 448 ? 5.333 34.780 -14.937 1.00 36.38 448 THR A N 1
ATOM 3335 C CA . THR A 1 448 ? 6.445 35.737 -14.998 1.00 36.38 448 THR A CA 1
ATOM 3336 C C . THR A 1 448 ? 7.797 35.038 -14.988 1.00 36.38 448 THR A C 1
ATOM 3338 O O . THR A 1 448 ? 8.543 35.135 -14.016 1.00 36.38 448 THR A O 1
ATOM 3341 N N . GLN A 1 449 ? 8.143 34.379 -16.090 1.00 25.42 449 GLN A N 1
ATOM 3342 C CA . GLN A 1 449 ? 9.521 34.405 -16.580 1.00 25.42 449 GLN A CA 1
ATOM 3343 C C . GLN A 1 449 ? 9.493 34.684 -18.094 1.00 25.42 449 GLN A C 1
ATOM 3345 O O . GLN A 1 449 ? 8.726 34.019 -18.792 1.00 25.42 449 GLN A O 1
ATOM 3350 N N . PRO A 1 450 ? 10.215 35.722 -18.563 1.00 37.34 450 PRO A N 1
ATOM 3351 C CA . PRO A 1 450 ? 10.201 36.179 -19.954 1.00 37.34 450 PRO A CA 1
ATOM 3352 C C . PRO A 1 450 ? 10.860 35.207 -20.936 1.00 37.34 450 PRO A C 1
ATOM 3354 O O . PRO A 1 450 ? 11.745 34.430 -20.507 1.00 37.34 450 PRO A O 1
#

Foldseek 3Di:
DDDDDDDDDDPDDPDDDDPPDLPDPQALDDDLVVLQPFDADDDDPQLQPLDCVLVVVVVVQCPPDDDDDDDDDDHDDPDQEDDPVNVVVLCVLQVDCCRQPPNCVSLVVPDLVNLSSLLSQLLSLLVSCVNHVPCSSPQVSSNSLSSQVSQCPDPVHHDPDSVSSNSSSVSSVSNVVSVVVLLVVLAPDDQDADDPDDPPLLDQALAADDDAFPAEEEEEEAPPPLLSLRLQVNCVVNVQRHAEYEHEDADDPPDPRDQQQVSADAAAADDDDPDGHGRPPPHYYDYDHDLVSLLVRLLVSQHQEYEYDRDDQRDPSNQVSHVQGYKFKAFADPPAEWEYNRVLVCSSSVHFTKIWIFGRDNDTPQGWTQDMDTQRCPPRRCSVSRSSSVRSNSSSNQSSCCRVPVHGHDTHHGDPDGDYDHDGRVVSSVSVCSGPSRDPDDPVVVVDDD

Sequence (450 aa):
MTAAPASEEARTRGPVAARHPVRVDIDGDFALDDLLALPEAGLARRLHAVPATLAALWRRHAADAEPTAGTRCGPVSTQATPTEADAVLLHRIEASSLFRPPVREQVADLSPEAGSAWLALAARWVDMSRSSGDLRFLNTACKLTGAVWLHHNRADGPWQEPDLTGQLAAVGRLLGEATDRLRRRLAARIVLAEPTGQPSDEALCPGRLMGTSRARIAVLASSGSGSAGRLVTAATAAGLPIQAVCWYTPLHTGRTELSNYSSAWYPPGPPAPSTWPSVPSSVPTTTAESWDDVTAAIRAADADVVLLVGMPVVPDRVLDAARLGVLNAHNGALPTHRGMDAVGWALLNNQPIVCSLHLARPSVDTGEVIAVHPVPISPTRTLAARVKTTQLRLLLAGAAHVATTGTLPDLTAQPAIGTQFYRLHPHLKRLLDASPYAHDEHPERMVTQP

Secondary structure (DSSP, 8-state):
------------PPPP------SS--TT---HHHHHTSPPPS-STTTT---THHHHHGGGT-TT----------S--S-----HHHHHHHHHHHHSSTTSSPHHHHTTT--HHHHHHHHHHHHHHHHHHHHH--HHHHHHHHHHHHHHHHHHT-TT-----HHHHHHHHHHHHHHHHHHHHHHHHHHT---PPPPTT---TT-----PPPS-----EEEEEETT-HHHHHHHHHHHHTT--EEEEEEE----SS-----GGGG------PPPPS--PPPPTTS-EEEESSHHHHHHHHHHTT-SEEEEES--PPPHHHHTTSTT-EEEEESS-TTTSEES-HHHHHHHHT---EEEEEE--SSTT-SPEEEEEE----SGGGHHHHHHHHHHHHHHHHHHHHHHHSSPPP-BPPPS---EE-PPPHHHHHHHHTSTTS----GGGTT---

Solvent-accessible surface area (backbone atoms only — not comparable to full-atom values): 26227 Å² total; per-residue (Å²): 141,86,90,87,80,86,80,83,76,75,82,72,79,71,83,74,76,80,70,80,68,69,92,56,91,57,55,40,64,69,59,66,68,63,32,60,66,42,66,83,44,90,70,81,74,69,48,76,66,74,54,77,58,66,72,52,67,56,59,81,76,44,92,82,65,80,87,81,86,85,80,86,83,74,86,85,70,91,72,55,64,84,48,72,68,54,54,53,51,51,48,55,60,71,72,40,67,53,82,44,78,60,17,63,71,62,48,64,83,64,43,73,69,55,41,48,47,36,42,18,48,20,44,54,23,40,53,34,17,72,62,59,66,46,59,65,39,37,39,50,20,48,48,42,43,13,56,45,46,54,48,47,71,33,93,93,45,45,73,85,52,59,67,53,49,14,48,48,20,51,40,33,48,54,51,47,61,59,47,50,56,51,40,54,57,46,58,71,51,84,79,64,79,69,73,91,82,71,74,77,76,74,70,74,74,82,59,69,65,85,80,88,61,86,40,26,32,30,37,41,24,36,64,89,42,44,64,46,13,46,44,47,41,39,35,51,75,21,63,50,53,59,51,32,37,40,26,42,47,71,72,66,90,84,57,90,74,73,58,81,71,79,72,45,63,65,45,68,48,76,79,78,71,95,68,58,54,63,63,52,88,89,43,49,72,47,80,22,54,47,71,65,48,45,26,50,52,40,43,75,48,60,16,36,33,33,41,54,42,77,67,76,94,67,56,60,68,51,43,65,35,17,80,76,21,29,41,33,46,41,61,16,47,71,53,69,32,19,65,37,32,29,49,42,50,21,59,75,70,76,44,79,42,19,28,22,27,23,37,60,48,82,53,74,70,54,32,35,39,57,47,77,45,78,47,72,62,57,57,36,47,51,31,64,60,47,51,52,38,50,27,46,49,45,49,45,50,55,51,51,45,24,36,72,71,72,43,82,74,68,71,41,78,52,68,92,76,63,40,74,43,57,78,72,36,63,66,62,50,50,47,49,59,73,16,60,60,39,48,90,74,58,78,79,64,76,78,71,73,135

Organism: NCBI:txid1213861